Protein AF-A0A8T1EF83-F1 (afdb_monomer)

Solvent-accessible surface area (backbone atoms only — not comparable to full-atom values): 35026 Å² total; per-residue (Å²): 137,90,87,80,84,80,80,90,71,97,55,50,44,84,40,77,47,66,56,57,88,77,87,80,53,65,51,97,60,68,46,87,40,73,45,71,51,79,48,38,44,80,49,64,42,63,50,56,43,40,29,74,30,63,28,68,26,40,35,34,36,41,65,42,48,49,91,77,58,65,56,45,36,24,56,55,90,46,76,38,73,53,43,50,74,38,44,41,35,33,42,30,48,43,64,58,48,91,80,47,68,47,77,29,51,40,50,33,27,48,93,83,44,77,29,42,57,94,77,40,57,36,36,25,35,57,61,44,38,55,75,45,56,44,38,50,49,39,42,22,89,39,69,30,74,30,40,38,36,38,39,46,44,54,77,91,51,66,34,29,36,27,51,67,94,47,74,28,68,39,49,60,78,42,51,40,33,32,38,34,49,45,64,57,46,74,74,44,78,38,46,36,33,51,32,50,69,79,45,66,83,60,94,35,56,40,76,34,34,24,37,72,68,30,41,65,74,46,59,42,52,51,43,38,42,24,79,24,69,37,70,30,41,37,36,36,42,69,58,63,84,90,56,72,34,27,36,34,41,31,42,92,93,40,93,67,63,52,72,33,68,40,43,77,73,49,87,27,29,37,34,33,48,42,63,68,45,77,67,42,80,31,32,41,27,42,19,49,50,87,39,84,39,42,51,72,44,76,32,35,24,35,72,79,47,46,72,76,49,56,44,62,51,54,45,40,11,75,44,66,41,68,35,37,39,36,39,39,68,49,54,92,52,99,39,26,27,38,28,50,64,88,49,75,34,61,54,77,44,70,81,47,44,38,34,36,33,31,57,42,76,58,42,83,56,68,44,78,30,46,35,31,44,16,64,46,67,71,63,54,37,86,73,54,51,72,34,36,30,34,58,53,37,41,64,76,51,52,49,59,56,57,36,49,45,85,44,76,55,34,74,26,42,37,35,38,39,56,49,55,86,43,96,51,22,30,30,35,37,31,55,97,89,38,83,65,49,74,16,59,37,43,69,75,43,49,42,33,34,41,25,40,40,65,28,66,72,62,65,61,79,81,66,87,84,93,71,94,77,81,94,75,93,74,92,79,82,90,85,78,82,82,73,76,79,72,70,93,68,70,69,47,77,36,33,37,31,42,21,54,63,82,77,44,62,22,84,52,62,43,79,34,35,39,36,61,73,62,42,83,75,48,59,41,71,86,72,85,67,100,82,63,98,69,83,73,49,74,42,61,45,62,72,74,92,55,85,80,51,65,63,75,54,96,88,48,83,55,93,44,73,71,91,73,79,87,81,85,82,80,76,92,80,82,93,81,85,90,77,92,82,76,91,64,95,83,84,75,88,82,83,82,82,91,77,91,79,90,86,79,90,78,86,84,80,134

Sequence (606 aa):
MVKCLAPSSRRGRDADLRISIDSSIYSSNSIRFLYQDMPQLVSMSPSYGSVEGGVAVVLNGRWLNASEDVVLCTFGSSRVDTVVVNSTSVLVKSPPSTVGVGDVSVKCTLSGELITPVEFSYHYLLTPCISRVTPPVGLASSSTRILVAGTGFSAEYPMSCHFDNVSSPAIVISSSQVECVAPPHRLGVVNVSVTFSGSPVGNSSVAFEYIEEPNLQQLIPPLGSEAGSTRLLIIGEKFTRHVDMSCSFSREDDPTAVTTTAFWAGEGITICFTPSFSPGLAYVQLAVGGNLASTRLPFNFTIEPQIFSVSPRRSSGAGNAIVTINGAGFIDSDLFRCRMGTTVVRPVKIESESRVVCEFPRQFHSRVLPVRVSNNNQDFTTDPVLFALYPPVVVDYATPLYGLIDGEYTEVDLVGHNFHEMADLVCQIILDGVNRATGAAIFVSASVSTCSLPTPMEFYSISNVSVAMPMALQVREATQKNAIFEAPFRSGWVDVQVTNNLQDYSIQPLRFQYVVSPTVLGFEPSTMYAQDPTELVIHGRDFQNSSDMRCIIANLVETSVVIGVIDFSLSMVGSFANERLKVLDDGVWSLRPRLTSRCKMVSMGQ

pLDDT: mean 80.22, std 21.13, range [21.22, 98.06]

InterPro domains:
  IPR002909 IPT domain [PF01833] (39-121)
  IPR002909 IPT domain [PF01833] (128-210)
  IPR002909 IPT domain [PF01833] (305-387)
  IPR002909 IPT domain [SM00429] (38-123)
  IPR002909 IPT domain [SM00429] (127-211)
  IPR002909 IPT domain [SM00429] (304-390)
  IPR013783 Immunoglobulin-like fold [G3DSA:2.60.40.10] (38-127)
  IPR013783 Immunoglobulin-like fold [G3DSA:2.60.40.10] (128-216)
  IPR013783 Immunoglobulin-like fold [G3DSA:2.60.40.10] (217-304)
  IPR013783 Immunoglobulin-like fold [G3DSA:2.60.40.10] (305-393)
  IPR014756 Immunoglobulin E-set [SSF81296] (41-122)
  IPR014756 Immunoglobulin E-set [SSF81296] (130-210)
  IPR014756 Immunoglobulin E-set [SSF81296] (217-301)
  IPR014756 Immunoglobulin E-set [SSF81296] (307-381)
  IPR052387 Fibrocystin [PTHR46769] (29-424)

Foldseek 3Di:
DDDDDDDDDQAWDKDWDWDDPPVPRIDPGTDIDIDHHDKAFDDKPPQEFALQWFFWIKTFIAQDDQVPWFKWKDFAPRTWGWHDPHRTIIITTTHRDPVHFAKTFMFMDTPRHTRYDRPRIHTHFHWWAWDDKFPLEDALAAKDKIKTFTARDDQVFWKWKDFPPDIFTWHDPDRGIIITIHGRHDFAKTWIFMGGPRHDTDPHTDIHGHFHFWEWDDWAPLEDALQWFPKIKTFTARDDQPFFKWKWKADPVDPDIDIFTWADDDHRIIITITHNHDFAKIWIFIDTSNHTRYDIDIHGHFHAWFWDDKPPLEFALAAKDWIKTFTAQADPDPQKWKDWAHDIFDFPDDPDRGITIRIHGHDQDFDWTFIWIDNRVPDTDPDTRIGTYDHAWAFPAKVPLEDEQPDQWDKIKTFTAQADQAPPKWKFKDDPNDTQDIWDWADDDRGIIITTGGHPLSSPPPDDDPDDDDDDDDDDDDDDDDPPPPRPDAKDWIWMWIGRRVPGTHPGTRIGIYFHDKAFPDWPPPDDDPPDDDDIGTDTPRDDFDQPDFDADPNDGDDDGDPGDDDPPDDDDDDDDDDDDDDDPDDDDDDDDDDDDDDDDDDDDD

Nearest PDB structures (foldseek):
  5l5c-assembly1_A-2  TM=3.269E-01  e=1.233E-19  Mus musculus
  5l5k-assembly1_A  TM=3.139E-01  e=1.629E-19  Mus musculus
  5l7n-assembly1_A  TM=4.400E-01  e=3.980E-14  Mus musculus
  2cxk-assembly1_A  TM=9.284E-01  e=6.333E-05  Homo sapiens
  6vxk-assembly1_B  TM=3.528E-01  e=1.346E-08  Homo sapiens

Structure (mmCIF, N/CA/C/O backbone):
data_AF-A0A8T1EF83-F1
#
_entry.id   AF-A0A8T1EF83-F1
#
loop_
_atom_site.group_PDB
_atom_site.id
_atom_site.type_symbol
_atom_site.label_atom_id
_atom_site.label_alt_id
_atom_site.label_comp_id
_atom_site.label_asym_id
_atom_site.label_entity_id
_atom_site.label_seq_id
_atom_site.pdbx_PDB_ins_code
_atom_site.Cartn_x
_atom_site.Cartn_y
_atom_site.Cartn_z
_atom_site.occupancy
_atom_site.B_iso_or_equiv
_atom_site.auth_seq_id
_atom_site.auth_comp_id
_atom_site.auth_asym_id
_atom_site.auth_atom_id
_atom_site.pdbx_PDB_model_num
ATOM 1 N N . MET A 1 1 ? 41.281 7.665 -87.451 1.00 61.59 1 MET A N 1
ATOM 2 C CA . MET A 1 1 ? 41.057 7.831 -85.998 1.00 61.59 1 MET A CA 1
ATOM 3 C C . MET A 1 1 ? 42.402 7.671 -85.310 1.00 61.59 1 MET A C 1
ATOM 5 O O . MET A 1 1 ? 43.044 6.654 -85.533 1.00 61.59 1 MET A O 1
ATOM 9 N N . VAL A 1 2 ? 42.851 8.676 -84.558 1.00 78.44 2 VAL A N 1
ATOM 10 C CA . VAL A 1 2 ? 44.110 8.625 -83.794 1.00 78.44 2 VAL A CA 1
ATOM 11 C C . VAL A 1 2 ? 43.752 8.294 -82.345 1.00 78.44 2 VAL A C 1
ATOM 13 O O . VAL A 1 2 ? 42.868 8.937 -81.786 1.00 78.44 2 VAL A O 1
ATOM 16 N N . LYS A 1 3 ? 44.379 7.268 -81.760 1.00 81.69 3 LYS A N 1
ATOM 17 C CA . LYS A 1 3 ? 44.211 6.894 -80.348 1.00 81.69 3 LYS A CA 1
ATOM 18 C C . LYS A 1 3 ? 45.512 7.198 -79.614 1.00 81.69 3 LYS A C 1
ATOM 20 O O . LYS A 1 3 ? 46.550 6.665 -79.992 1.00 81.69 3 LYS A O 1
ATOM 25 N N . CYS A 1 4 ? 45.439 8.021 -78.576 1.00 80.81 4 CYS A N 1
ATOM 26 C CA . CYS A 1 4 ? 46.572 8.363 -77.720 1.00 80.81 4 CYS A CA 1
ATOM 27 C C . CYS A 1 4 ? 46.185 8.133 -76.258 1.00 80.81 4 CYS A C 1
ATOM 29 O O . CYS A 1 4 ? 45.025 8.323 -75.892 1.00 80.81 4 CYS A O 1
ATOM 31 N N . LEU A 1 5 ? 47.152 7.745 -75.429 1.00 82.56 5 LEU A N 1
ATOM 32 C CA . LEU A 1 5 ? 46.979 7.696 -73.979 1.00 82.56 5 LEU A CA 1
ATOM 33 C C . LEU A 1 5 ? 47.259 9.087 -73.405 1.00 82.56 5 LEU A C 1
ATOM 35 O O . LEU A 1 5 ? 48.283 9.692 -73.724 1.00 82.56 5 LEU A O 1
ATOM 39 N N . ALA A 1 6 ? 46.350 9.597 -72.577 1.00 83.50 6 ALA A N 1
ATOM 40 C CA . ALA A 1 6 ? 46.586 10.837 -71.849 1.00 83.50 6 ALA A CA 1
ATOM 41 C C . ALA A 1 6 ? 47.646 10.605 -70.751 1.00 83.50 6 ALA A C 1
ATOM 43 O O . ALA A 1 6 ? 47.596 9.576 -70.071 1.00 83.50 6 ALA A O 1
ATOM 44 N N . PRO A 1 7 ? 48.610 11.524 -70.558 1.00 84.88 7 PRO A N 1
ATOM 45 C CA . PRO A 1 7 ? 49.577 11.419 -69.470 1.00 84.88 7 PRO A CA 1
ATOM 46 C C . PRO A 1 7 ? 48.895 11.593 -68.104 1.00 84.88 7 PRO A C 1
ATOM 48 O O . PRO A 1 7 ? 47.924 12.332 -67.969 1.00 84.88 7 PRO A O 1
ATOM 51 N N . SER A 1 8 ? 49.420 10.943 -67.063 1.00 79.19 8 SER A N 1
ATOM 52 C CA . SER A 1 8 ? 48.875 11.048 -65.702 1.00 79.19 8 SER A CA 1
ATOM 53 C C . SER A 1 8 ? 49.006 12.472 -65.137 1.00 79.19 8 SER A C 1
ATOM 55 O O . SER A 1 8 ? 50.092 13.057 -65.194 1.00 79.19 8 SER A O 1
ATOM 57 N N . SER A 1 9 ? 47.949 13.001 -64.512 1.00 81.81 9 SER A N 1
ATOM 58 C CA . SER A 1 9 ? 47.980 14.242 -63.719 1.00 81.81 9 SER A CA 1
ATOM 59 C C . SER A 1 9 ? 47.701 13.937 -62.247 1.00 81.81 9 SER A C 1
ATOM 61 O O . SER A 1 9 ? 46.883 13.080 -61.942 1.00 81.81 9 SER A O 1
ATOM 63 N N . ARG A 1 10 ? 48.373 14.644 -61.327 1.00 70.38 10 ARG A N 1
ATOM 64 C CA . ARG A 1 10 ? 48.191 14.477 -59.867 1.00 70.38 10 ARG A CA 1
ATOM 65 C C . ARG A 1 10 ? 47.052 15.316 -59.277 1.00 70.38 10 ARG A C 1
ATOM 67 O O . ARG A 1 10 ? 46.732 15.139 -58.108 1.00 70.38 10 ARG A O 1
ATOM 74 N N . ARG A 1 11 ? 46.534 16.282 -60.039 1.00 78.38 11 ARG A N 1
ATOM 75 C CA . ARG A 1 11 ? 45.437 17.180 -59.654 1.00 78.38 11 ARG A CA 1
ATOM 76 C C . ARG A 1 11 ? 44.595 17.536 -60.869 1.00 78.38 11 ARG A C 1
ATOM 78 O O . ARG A 1 11 ? 45.099 17.508 -62.002 1.00 78.38 11 ARG A O 1
ATOM 85 N N . GLY A 1 12 ? 43.361 17.932 -60.606 1.00 80.62 12 GLY A N 1
ATOM 86 C CA . GLY A 1 12 ? 42.458 18.505 -61.575 1.00 80.62 12 GLY A CA 1
ATOM 87 C C . GLY A 1 12 ? 42.990 19.836 -62.096 1.00 80.62 12 GLY A C 1
ATOM 88 O O . GLY A 1 12 ? 43.489 20.668 -61.334 1.00 80.62 12 GLY A O 1
ATOM 89 N N . ARG A 1 13 ? 42.963 20.007 -63.418 1.00 85.31 13 ARG A N 1
ATOM 90 C CA . ARG A 1 13 ? 43.400 21.226 -64.111 1.00 85.31 13 ARG A CA 1
ATOM 91 C C . ARG A 1 13 ? 42.911 21.239 -65.550 1.00 85.31 13 ARG A C 1
ATOM 93 O O . ARG A 1 13 ? 42.815 20.186 -66.184 1.00 85.31 13 ARG A O 1
ATOM 100 N N . ASP A 1 14 ? 42.722 22.437 -66.084 1.00 85.50 14 ASP A N 1
ATOM 101 C CA . ASP A 1 14 ? 42.534 22.629 -67.516 1.00 85.50 14 ASP A CA 1
ATOM 102 C C . ASP A 1 14 ? 43.847 22.372 -68.266 1.00 85.50 14 ASP A C 1
ATOM 104 O O . ASP A 1 14 ? 44.927 22.811 -67.857 1.00 85.50 14 ASP A O 1
ATOM 108 N N . ALA A 1 15 ? 43.751 21.653 -69.378 1.00 85.94 15 ALA A N 1
ATOM 109 C CA . ALA A 1 15 ? 44.831 21.429 -70.321 1.00 85.94 15 ALA A CA 1
ATOM 110 C C . ALA A 1 15 ? 44.327 21.639 -71.751 1.00 85.94 15 ALA A C 1
ATOM 112 O O . ALA A 1 15 ? 43.164 21.404 -72.065 1.00 85.94 15 ALA A O 1
ATOM 113 N N . ASP A 1 16 ? 45.222 22.044 -72.640 1.00 87.44 16 ASP A N 1
ATOM 114 C CA . ASP A 1 16 ? 44.916 22.177 -74.058 1.00 87.44 16 ASP A CA 1
ATOM 115 C C . ASP A 1 16 ? 45.368 20.917 -74.804 1.00 87.44 16 ASP A C 1
ATOM 117 O O . ASP A 1 16 ? 46.552 20.575 -74.807 1.00 87.44 16 ASP A O 1
ATOM 121 N N . LEU A 1 17 ? 44.436 20.231 -75.468 1.00 87.56 17 LEU A N 1
ATOM 122 C CA . LEU A 1 17 ? 44.726 19.094 -76.338 1.00 87.56 17 LEU A CA 1
ATOM 123 C C . LEU A 1 17 ? 45.014 19.586 -77.763 1.00 87.56 17 LEU A C 1
ATOM 125 O O . LEU A 1 17 ? 44.168 20.228 -78.391 1.00 87.56 17 LEU A O 1
ATOM 129 N N . ARG A 1 18 ? 46.202 19.249 -78.279 1.00 87.75 18 ARG A N 1
ATOM 130 C CA . ARG A 1 18 ? 46.642 19.489 -79.665 1.00 87.75 18 ARG A CA 1
ATOM 131 C C . ARG A 1 18 ? 47.253 18.218 -80.251 1.00 87.75 18 ARG A C 1
ATOM 133 O O . ARG A 1 18 ? 47.760 17.380 -79.511 1.00 87.75 18 ARG A O 1
ATOM 140 N N . ILE A 1 19 ? 47.222 18.085 -81.575 1.00 87.06 19 ILE A N 1
ATOM 141 C CA . ILE A 1 19 ? 47.858 16.972 -82.304 1.00 87.06 19 ILE A CA 1
ATOM 142 C C . ILE A 1 19 ? 49.129 17.496 -82.978 1.00 87.06 19 ILE A C 1
ATOM 144 O O . ILE A 1 19 ? 49.115 18.609 -83.499 1.00 87.06 19 ILE A O 1
ATOM 148 N N . SER A 1 20 ? 50.209 16.709 -82.985 1.00 86.69 20 SER A N 1
ATOM 149 C CA . SER A 1 20 ? 51.447 17.032 -83.705 1.00 86.69 20 SER A CA 1
ATOM 150 C C . SER A 1 20 ? 51.868 15.901 -84.646 1.00 86.69 20 SER A C 1
ATOM 152 O O . SER A 1 20 ? 51.650 14.734 -84.326 1.00 86.69 20 SER A O 1
ATOM 154 N N . ILE A 1 21 ? 52.440 16.246 -85.807 1.00 84.19 21 ILE A N 1
ATOM 155 C CA . ILE A 1 21 ? 52.882 15.280 -86.834 1.00 84.19 21 ILE A CA 1
ATOM 156 C C . ILE A 1 21 ? 54.279 14.706 -86.508 1.00 84.19 21 ILE A C 1
ATOM 158 O O . ILE A 1 21 ? 54.587 13.588 -86.909 1.00 84.19 21 ILE A O 1
ATOM 162 N N . ASP A 1 22 ? 55.098 15.426 -85.735 1.00 83.75 22 ASP A N 1
ATOM 163 C CA . ASP A 1 22 ? 56.511 15.099 -85.464 1.00 83.75 22 ASP A CA 1
ATOM 164 C C . ASP A 1 22 ? 57.066 15.731 -84.161 1.00 83.75 22 ASP A C 1
ATOM 166 O O . ASP A 1 22 ? 58.275 15.809 -83.960 1.00 83.75 22 ASP A O 1
ATOM 170 N N . SER A 1 23 ? 56.194 16.193 -83.260 1.00 78.31 23 SER A N 1
ATOM 171 C CA . SER A 1 23 ? 56.517 17.011 -82.069 1.00 78.31 23 SER A CA 1
ATOM 172 C C . SER A 1 23 ? 57.012 18.440 -82.354 1.00 78.31 23 SER A C 1
ATOM 174 O O . SER A 1 23 ? 57.338 19.163 -81.408 1.00 78.31 23 SER A O 1
ATOM 176 N N . SER A 1 24 ? 57.032 18.882 -83.617 1.00 78.94 24 SER A N 1
ATOM 177 C CA . SER A 1 24 ? 57.438 20.238 -84.016 1.00 78.94 24 SER A CA 1
ATOM 178 C C . SER A 1 24 ? 56.304 21.024 -84.691 1.00 78.94 24 SER A C 1
ATOM 180 O O . SER A 1 24 ? 56.136 22.217 -84.430 1.00 78.94 24 SER A O 1
ATOM 182 N N . ILE A 1 25 ? 55.455 20.351 -85.475 1.00 82.94 25 ILE A N 1
ATOM 183 C CA . ILE A 1 25 ? 54.286 20.935 -86.148 1.00 82.94 25 ILE A CA 1
ATOM 184 C C . ILE A 1 25 ? 53.016 20.545 -85.384 1.00 82.94 25 ILE A C 1
ATOM 186 O O . ILE A 1 25 ? 52.685 19.362 -85.324 1.00 82.94 25 ILE A O 1
ATOM 190 N N . TYR A 1 26 ? 52.302 21.519 -84.809 1.00 85.75 26 TYR A N 1
ATOM 191 C CA . TYR A 1 26 ? 51.077 21.325 -84.012 1.00 85.75 26 TYR A CA 1
ATOM 192 C C . TYR A 1 26 ? 49.817 21.771 -84.773 1.00 85.75 26 TYR A C 1
ATOM 194 O O . TYR A 1 26 ? 49.890 22.593 -85.685 1.00 85.75 26 TYR A O 1
ATOM 202 N N . SER A 1 27 ? 48.645 21.271 -84.374 1.00 87.75 27 SER A N 1
ATOM 203 C CA . SER A 1 27 ? 47.346 21.733 -84.880 1.00 87.75 27 SER A CA 1
ATOM 204 C C . SER A 1 27 ? 47.123 23.233 -84.639 1.00 87.75 27 SER A C 1
ATOM 206 O O . SER A 1 27 ? 47.533 23.780 -83.614 1.00 87.75 27 SER A O 1
ATOM 208 N N . SER A 1 28 ? 46.425 23.898 -85.568 1.00 86.06 28 SER A N 1
ATOM 209 C CA . SER A 1 28 ? 46.137 25.342 -85.508 1.00 86.06 28 SER A CA 1
ATOM 210 C C . SER A 1 28 ? 45.137 25.735 -84.411 1.00 86.06 28 SER A C 1
ATOM 212 O O . SER A 1 28 ? 45.025 26.911 -84.078 1.00 86.06 28 SER A O 1
ATOM 214 N N . ASN A 1 29 ? 44.412 24.770 -83.845 1.00 87.31 29 ASN A N 1
ATOM 215 C CA . ASN A 1 29 ? 43.501 24.932 -82.715 1.00 87.31 29 ASN A CA 1
ATOM 216 C C . ASN A 1 29 ? 43.848 23.961 -81.569 1.00 87.31 29 ASN A C 1
ATOM 218 O O . ASN A 1 29 ? 44.435 22.899 -81.796 1.00 87.31 29 ASN A O 1
ATOM 222 N N . SER A 1 30 ? 43.458 24.322 -80.341 1.00 87.38 30 SER A N 1
ATOM 223 C CA . SER A 1 30 ? 43.360 23.411 -79.191 1.00 87.38 30 SER A CA 1
ATOM 224 C C . SER A 1 30 ? 41.903 23.173 -78.809 1.00 87.38 30 SER A C 1
ATOM 226 O O . SER A 1 30 ? 41.050 24.046 -78.977 1.00 87.38 30 SER A O 1
ATOM 228 N N . ILE A 1 31 ? 41.633 21.989 -78.266 1.00 88.00 31 ILE A N 1
ATOM 229 C CA . ILE A 1 31 ? 40.391 21.683 -77.551 1.00 88.00 31 ILE A CA 1
ATOM 230 C C . ILE A 1 31 ? 40.724 21.627 -76.061 1.00 88.00 31 ILE A C 1
ATOM 232 O O . ILE A 1 31 ? 41.763 21.085 -75.687 1.00 88.00 31 ILE A O 1
ATOM 236 N N . ARG A 1 32 ? 39.853 22.175 -75.210 1.00 85.62 32 ARG A N 1
ATOM 237 C CA . ARG A 1 32 ? 40.024 22.073 -73.757 1.00 85.62 32 ARG A CA 1
ATOM 238 C C . ARG A 1 32 ? 39.827 20.627 -73.307 1.00 85.62 32 ARG A C 1
ATOM 240 O O . ARG A 1 32 ? 38.810 20.009 -73.609 1.00 85.62 32 ARG A O 1
ATOM 247 N N . PHE A 1 33 ? 40.801 20.117 -72.575 1.00 85.75 33 PHE A N 1
ATOM 248 C CA . PHE A 1 33 ? 40.806 18.826 -71.911 1.00 85.75 33 PHE A CA 1
ATOM 249 C C . PHE A 1 33 ? 40.917 19.070 -70.407 1.00 85.75 33 PHE A C 1
ATOM 251 O O . PHE A 1 33 ? 41.906 19.627 -69.937 1.00 85.75 33 PHE A O 1
ATOM 258 N N . LEU A 1 34 ? 39.901 18.673 -69.648 1.00 84.00 34 LEU A N 1
ATOM 259 C CA . LEU A 1 34 ? 39.887 18.842 -68.200 1.00 84.00 34 LEU A CA 1
ATOM 260 C C . LEU A 1 34 ? 40.394 17.561 -67.535 1.00 84.00 34 LEU A C 1
ATOM 262 O O . LEU A 1 34 ? 39.774 16.507 -67.663 1.00 84.00 34 LEU A O 1
ATOM 266 N N . TYR A 1 35 ? 41.493 17.663 -66.788 1.00 82.62 35 TYR A N 1
ATOM 267 C CA . TYR A 1 35 ? 41.812 16.659 -65.776 1.00 82.62 35 TYR A CA 1
ATOM 268 C C . TYR A 1 35 ? 40.887 16.890 -64.584 1.00 82.62 35 TYR A C 1
ATOM 270 O O . TYR A 1 35 ? 40.833 18.007 -64.068 1.00 82.62 35 TYR A O 1
ATOM 278 N N . GLN A 1 36 ? 40.184 15.853 -64.142 1.00 78.88 36 GLN A N 1
ATOM 279 C CA . GLN A 1 36 ? 39.408 15.880 -62.904 1.00 78.88 36 GLN A CA 1
ATOM 280 C C . GLN A 1 36 ? 40.257 15.356 -61.742 1.00 78.88 36 GLN A C 1
ATOM 282 O O . GLN A 1 36 ? 41.140 14.517 -61.938 1.00 78.88 36 GLN A O 1
ATOM 287 N N . ASP A 1 37 ? 40.017 15.886 -60.541 1.00 83.75 37 ASP A N 1
ATOM 288 C CA . ASP A 1 37 ? 40.578 15.305 -59.323 1.00 83.75 37 ASP A CA 1
ATOM 289 C C . ASP A 1 37 ? 39.953 13.929 -59.084 1.00 83.75 37 ASP A C 1
ATOM 291 O O . ASP A 1 37 ? 38.752 13.739 -59.265 1.00 83.75 37 ASP A O 1
ATOM 295 N N . MET A 1 38 ? 40.777 12.968 -58.671 1.00 82.06 38 MET A N 1
ATOM 296 C CA . MET A 1 38 ? 40.295 11.638 -58.324 1.00 82.06 38 MET A CA 1
ATOM 297 C C . MET A 1 38 ? 39.453 11.713 -57.040 1.00 82.06 38 MET A C 1
ATOM 299 O O . MET A 1 38 ? 39.938 12.286 -56.059 1.00 82.06 38 MET A O 1
ATOM 303 N N . PRO A 1 39 ? 38.245 11.123 -56.997 1.00 89.06 39 PRO A N 1
ATOM 304 C CA . PRO A 1 39 ? 37.426 11.125 -55.794 1.00 89.06 39 PRO A CA 1
ATOM 305 C C . PRO A 1 39 ? 38.147 10.514 -54.594 1.00 89.06 39 PRO A C 1
ATOM 307 O O . PRO A 1 39 ? 38.849 9.511 -54.711 1.00 89.06 39 PRO A O 1
ATOM 310 N N . GLN A 1 40 ? 37.956 11.118 -53.424 1.00 90.12 40 GLN A N 1
ATOM 311 C CA . GLN A 1 40 ? 38.537 10.640 -52.170 1.00 90.12 40 GLN A CA 1
ATOM 312 C C . GLN A 1 40 ? 37.480 10.616 -51.080 1.00 90.12 40 GLN A C 1
ATOM 314 O O . GLN A 1 40 ? 36.814 11.622 -50.840 1.00 90.12 40 GLN A O 1
ATOM 319 N N . LEU A 1 41 ? 37.363 9.491 -50.384 1.00 92.44 41 LEU A N 1
ATOM 320 C CA . LEU A 1 41 ? 36.590 9.368 -49.155 1.00 92.44 41 LEU A CA 1
ATOM 321 C C . LEU A 1 41 ? 37.511 9.654 -47.966 1.00 92.44 41 LEU A C 1
ATOM 323 O O . LEU A 1 41 ? 38.646 9.198 -47.920 1.00 92.44 41 LEU A O 1
ATOM 327 N N . VAL A 1 42 ? 37.036 10.456 -47.022 1.00 91.88 42 VAL A N 1
ATOM 328 C CA . VAL A 1 42 ? 37.837 11.035 -45.935 1.00 91.88 42 VAL A CA 1
ATOM 329 C C . VAL A 1 42 ? 37.330 10.595 -44.569 1.00 91.88 42 VAL A C 1
ATOM 331 O O . VAL A 1 42 ? 38.135 10.376 -43.668 1.00 91.88 42 VAL A O 1
ATOM 334 N N . SER A 1 43 ? 36.017 10.417 -44.402 1.00 92.75 43 SER A N 1
ATOM 335 C CA . SER A 1 43 ? 35.457 9.888 -43.157 1.00 92.75 43 SER A CA 1
ATOM 336 C C . SER A 1 43 ? 34.248 8.984 -43.376 1.00 92.75 43 SER A C 1
ATOM 338 O O . SER A 1 43 ? 33.656 8.946 -44.452 1.00 92.75 43 SER A O 1
ATOM 340 N N . MET A 1 44 ? 33.904 8.252 -42.321 1.00 92.50 44 MET A N 1
ATOM 341 C CA . MET A 1 44 ? 32.841 7.257 -42.250 1.00 92.50 44 MET A CA 1
ATOM 342 C C . MET A 1 44 ? 32.067 7.486 -40.952 1.00 92.50 44 MET A C 1
ATOM 344 O O . MET A 1 44 ? 32.684 7.606 -39.894 1.00 92.50 44 MET A O 1
ATOM 348 N N . SER A 1 45 ? 30.739 7.552 -41.019 1.00 92.56 45 SER A N 1
ATOM 349 C CA . SER A 1 45 ? 29.896 7.636 -39.824 1.00 92.56 45 SER A CA 1
ATOM 350 C C . SER A 1 45 ? 28.511 7.007 -40.050 1.00 92.56 45 SER A C 1
ATOM 352 O O . SER A 1 45 ? 27.887 7.307 -41.071 1.00 92.56 45 SER A O 1
ATOM 354 N N . PRO A 1 46 ? 28.006 6.175 -39.119 1.00 93.31 46 PRO A N 1
ATOM 355 C CA . PRO A 1 46 ? 28.722 5.635 -37.958 1.00 93.31 46 PRO A CA 1
ATOM 356 C C . PRO A 1 46 ? 29.808 4.625 -38.374 1.00 93.31 46 PRO A C 1
ATOM 358 O O . PRO A 1 46 ? 29.728 4.012 -39.437 1.00 93.31 46 PRO A O 1
ATOM 361 N N . SER A 1 47 ? 30.828 4.439 -37.533 1.00 92.56 47 SER A N 1
ATOM 362 C CA . SER A 1 47 ? 31.927 3.476 -37.744 1.00 92.56 47 SER A CA 1
ATOM 363 C C . SER A 1 47 ? 31.689 2.119 -37.066 1.00 92.56 47 SER A C 1
ATOM 365 O O . SER A 1 47 ? 32.628 1.360 -36.839 1.00 92.56 47 SER A O 1
ATOM 367 N N . TYR A 1 48 ? 30.445 1.824 -36.693 1.00 93.31 48 TYR A N 1
ATOM 368 C CA . TYR A 1 48 ? 30.058 0.602 -35.994 1.00 93.31 48 TYR A CA 1
ATOM 369 C C . TYR A 1 48 ? 28.606 0.227 -36.304 1.00 93.31 48 TYR A C 1
ATOM 371 O O . TYR A 1 48 ? 27.839 1.032 -36.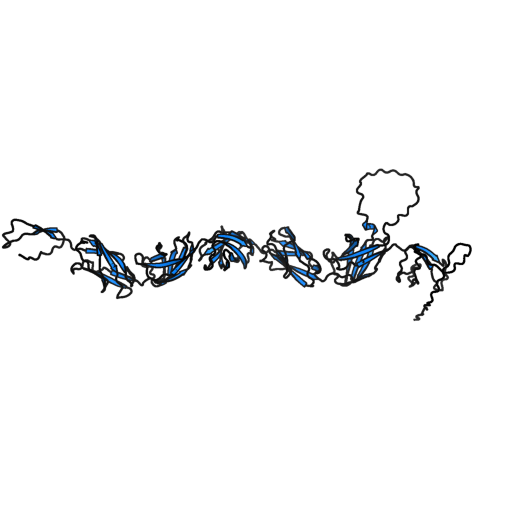847 1.00 93.31 48 TYR A O 1
ATOM 379 N N . GLY A 1 49 ? 28.220 -0.998 -35.952 1.00 91.81 49 GLY A N 1
ATOM 380 C CA . GLY A 1 49 ? 26.835 -1.457 -36.028 1.00 91.81 49 GLY A CA 1
ATOM 381 C C . GLY A 1 49 ? 26.671 -2.936 -35.713 1.00 91.81 49 GLY A C 1
ATOM 382 O O . GLY A 1 49 ? 27.635 -3.629 -35.405 1.00 91.81 49 GLY A O 1
ATOM 383 N N . SER A 1 50 ? 25.433 -3.421 -35.774 1.00 91.69 50 SER A N 1
ATOM 384 C CA . SER A 1 50 ? 25.117 -4.819 -35.468 1.00 91.69 50 SER A CA 1
ATOM 385 C C . SER A 1 50 ? 25.738 -5.802 -36.473 1.00 91.69 50 SER A C 1
ATOM 387 O O . SER A 1 50 ? 25.810 -5.516 -37.669 1.00 91.69 50 SER A O 1
ATOM 389 N N . VAL A 1 51 ? 26.100 -6.999 -35.999 1.00 92.81 51 VAL A N 1
ATOM 390 C CA . VAL A 1 51 ? 26.459 -8.175 -36.815 1.00 92.81 51 VAL A CA 1
ATOM 391 C C . VAL A 1 51 ? 25.396 -8.559 -37.852 1.00 92.81 51 VAL A C 1
ATOM 393 O O . VAL A 1 51 ? 25.744 -9.166 -38.861 1.00 92.81 51 VAL A O 1
ATOM 396 N N . GLU A 1 52 ? 24.128 -8.190 -37.657 1.00 91.25 52 GLU A N 1
ATOM 397 C CA . GLU A 1 52 ? 23.057 -8.390 -38.651 1.00 91.25 52 GLU A CA 1
ATOM 398 C C . GLU A 1 52 ? 23.160 -7.433 -39.852 1.00 91.25 52 GLU A C 1
ATOM 400 O O . GLU A 1 52 ? 22.590 -7.702 -40.909 1.00 91.25 52 GLU A O 1
ATOM 405 N N . GLY A 1 53 ? 23.924 -6.344 -39.726 1.00 90.06 53 GLY A N 1
ATOM 406 C CA . GLY A 1 53 ? 24.055 -5.314 -40.752 1.00 90.06 53 GLY A CA 1
ATOM 407 C C . GLY A 1 53 ? 22.822 -4.411 -40.874 1.00 90.06 53 GLY A C 1
ATOM 408 O O . GLY A 1 53 ? 21.988 -4.310 -39.976 1.00 90.06 53 GLY A O 1
ATOM 409 N N . GLY A 1 54 ? 22.722 -3.702 -41.997 1.00 89.62 54 GLY A N 1
ATOM 410 C CA . GLY A 1 54 ? 21.599 -2.822 -42.335 1.00 89.62 54 GLY A CA 1
ATOM 411 C C . GLY A 1 54 ? 21.738 -1.374 -41.859 1.00 89.62 54 GLY A C 1
ATOM 412 O O . GLY A 1 54 ? 20.871 -0.555 -42.168 1.00 89.62 54 GLY A O 1
ATOM 413 N N . VAL A 1 55 ? 22.824 -1.030 -41.162 1.00 91.75 55 VAL A N 1
ATOM 414 C CA . VAL A 1 55 ? 23.093 0.343 -40.713 1.00 91.75 55 VAL A CA 1
ATOM 415 C C . VAL A 1 55 ? 23.449 1.211 -41.913 1.00 91.75 55 VAL A C 1
ATOM 417 O O . VAL A 1 55 ? 24.310 0.852 -42.715 1.00 91.75 55 VAL A O 1
ATOM 420 N N . ALA A 1 56 ? 22.788 2.361 -42.035 1.00 93.31 56 ALA A N 1
ATOM 421 C CA . ALA A 1 56 ? 23.099 3.359 -43.046 1.00 93.31 56 ALA A CA 1
ATOM 422 C C . ALA A 1 56 ? 24.379 4.111 -42.653 1.00 93.31 56 ALA A C 1
ATOM 424 O O . ALA A 1 56 ? 24.371 4.937 -41.743 1.00 93.31 56 ALA A O 1
ATOM 425 N N . VAL A 1 57 ? 25.476 3.812 -43.341 1.00 93.69 57 VAL A N 1
ATOM 426 C CA . VAL A 1 57 ? 26.780 4.445 -43.155 1.00 93.69 57 VAL A CA 1
ATOM 427 C C . VAL A 1 57 ? 26.976 5.503 -44.231 1.00 93.69 57 VAL A C 1
ATOM 429 O O . VAL A 1 57 ? 26.854 5.234 -45.428 1.00 93.69 57 VAL A O 1
ATOM 432 N N . VAL A 1 58 ? 27.295 6.719 -43.798 1.00 95.00 58 VAL A N 1
ATOM 433 C CA . VAL A 1 58 ? 27.635 7.834 -44.678 1.00 95.00 58 VAL A CA 1
ATOM 434 C C . VAL A 1 58 ? 29.151 7.929 -44.775 1.00 95.00 58 VAL A C 1
ATOM 436 O O . VAL A 1 58 ? 29.845 8.153 -43.779 1.00 95.00 58 VAL A O 1
ATOM 439 N N . LEU A 1 59 ? 29.662 7.765 -45.990 1.00 94.81 59 LEU A N 1
ATOM 440 C CA . LEU A 1 59 ? 31.062 7.968 -46.331 1.00 94.81 59 LEU A CA 1
ATOM 441 C C . LEU A 1 59 ? 31.204 9.374 -46.913 1.00 94.81 59 LEU A C 1
ATOM 443 O O . LEU A 1 59 ? 30.712 9.654 -48.007 1.00 94.81 59 LEU A O 1
ATOM 447 N N . ASN A 1 60 ? 31.858 10.268 -46.179 1.00 94.50 60 ASN A N 1
ATOM 448 C CA . ASN A 1 60 ? 32.087 11.637 -46.625 1.00 94.50 60 ASN A CA 1
ATOM 449 C C . ASN A 1 60 ? 33.372 11.708 -47.430 1.00 94.50 60 ASN A C 1
ATOM 451 O O . ASN A 1 60 ? 34.394 11.152 -47.032 1.00 94.50 60 ASN A O 1
ATOM 455 N N . GLY A 1 61 ? 33.337 12.449 -48.526 1.00 92.81 61 GLY A N 1
ATOM 456 C CA . GLY A 1 61 ? 34.450 12.580 -49.442 1.00 92.81 61 GLY A CA 1
ATOM 457 C C . GLY A 1 61 ? 34.459 13.894 -50.198 1.00 92.81 61 GLY A C 1
ATOM 458 O O . GLY A 1 61 ? 33.845 14.882 -49.794 1.00 92.81 61 GLY A O 1
ATOM 459 N N . ARG A 1 62 ? 35.205 13.907 -51.297 1.00 91.06 62 ARG A N 1
ATOM 460 C CA . ARG A 1 62 ? 35.368 15.050 -52.194 1.00 91.06 62 ARG A CA 1
ATOM 461 C C . ARG A 1 62 ? 35.408 14.569 -53.636 1.00 91.06 62 ARG A C 1
ATOM 463 O O . ARG A 1 62 ? 35.870 13.461 -53.902 1.00 91.06 62 ARG A O 1
ATOM 470 N N . TRP A 1 63 ? 34.980 15.461 -54.528 1.00 89.25 63 TRP A N 1
ATOM 471 C CA . TRP A 1 63 ? 35.096 15.333 -55.982 1.00 89.25 63 TRP A CA 1
ATOM 472 C C . TRP A 1 63 ? 34.309 14.174 -56.607 1.00 89.25 63 TRP A C 1
ATOM 474 O O . TRP A 1 63 ? 34.631 13.767 -57.712 1.00 89.25 63 TRP A O 1
ATOM 484 N N . LEU A 1 64 ? 33.261 13.681 -55.940 1.00 90.25 64 LEU A N 1
ATOM 485 C CA . LEU A 1 64 ? 32.366 12.660 -56.496 1.00 90.25 64 LEU A CA 1
ATOM 486 C C . LEU A 1 64 ? 31.433 13.258 -57.566 1.00 90.25 64 LEU A C 1
ATOM 488 O O . LEU A 1 64 ? 31.047 14.430 -57.493 1.00 90.25 64 LEU A O 1
ATOM 492 N N . ASN A 1 65 ? 30.997 12.439 -58.516 1.00 89.19 65 ASN A N 1
ATOM 493 C CA . ASN A 1 65 ? 29.963 12.757 -59.494 1.00 89.19 65 ASN A CA 1
ATOM 494 C C . ASN A 1 65 ? 28.784 11.786 -59.358 1.00 89.19 65 ASN A C 1
ATOM 496 O O . ASN A 1 65 ? 28.820 10.666 -59.855 1.00 89.19 65 ASN A O 1
ATOM 500 N N . ALA A 1 66 ? 27.692 12.244 -58.743 1.00 87.31 66 ALA A N 1
ATOM 501 C CA . ALA A 1 66 ? 26.515 11.413 -58.477 1.00 87.31 66 ALA A CA 1
ATOM 502 C C . ALA A 1 66 ? 25.825 10.842 -59.733 1.00 87.31 66 ALA A C 1
ATOM 504 O O . ALA A 1 66 ? 25.054 9.895 -59.617 1.00 87.31 66 ALA A O 1
ATOM 505 N N . SER A 1 67 ? 26.070 11.413 -60.918 1.00 85.50 67 SER A N 1
ATOM 506 C CA . SER A 1 67 ? 25.441 10.964 -62.169 1.00 85.50 67 SER A CA 1
ATOM 507 C C . SER A 1 67 ? 26.245 9.916 -62.942 1.00 85.50 67 SER A C 1
ATOM 509 O O . SER A 1 67 ? 25.676 9.224 -63.783 1.00 85.50 67 SER A O 1
ATOM 511 N N . GLU A 1 68 ? 27.544 9.789 -62.661 1.00 86.00 68 GLU A N 1
ATOM 512 C CA . GLU A 1 68 ? 28.468 8.961 -63.450 1.00 86.00 68 GLU A CA 1
ATOM 513 C C . GLU A 1 68 ? 29.270 7.973 -62.592 1.00 86.00 68 GLU A C 1
ATOM 515 O O . GLU A 1 68 ? 29.586 6.878 -63.062 1.00 86.00 68 GLU A O 1
ATOM 520 N N . ASP A 1 69 ? 29.583 8.318 -61.339 1.00 88.81 69 ASP A N 1
ATOM 521 C CA . ASP A 1 69 ? 30.437 7.494 -60.487 1.00 88.81 69 ASP A CA 1
ATOM 522 C C . ASP A 1 69 ? 29.694 6.275 -59.937 1.00 88.81 69 ASP A C 1
ATOM 524 O O . ASP A 1 69 ? 28.648 6.381 -59.294 1.00 88.81 69 ASP A O 1
ATOM 528 N N . VAL A 1 70 ? 30.310 5.103 -60.101 1.00 90.25 70 VAL A N 1
ATOM 529 C CA . VAL A 1 70 ? 29.870 3.850 -59.481 1.00 90.25 70 VAL A CA 1
ATOM 530 C C . VAL A 1 70 ? 30.914 3.421 -58.459 1.00 90.25 70 VAL A C 1
ATOM 532 O O . VAL A 1 70 ? 31.943 2.830 -58.797 1.00 90.25 70 VAL A O 1
ATOM 535 N N . VAL A 1 71 ? 30.653 3.735 -57.192 1.00 92.38 71 VAL A N 1
ATOM 536 C CA . VAL A 1 71 ? 31.523 3.356 -56.076 1.00 92.38 71 VAL A CA 1
ATOM 537 C C . VAL A 1 71 ? 31.162 1.950 -55.595 1.00 92.38 71 VAL A C 1
ATOM 539 O O . VAL A 1 71 ? 30.011 1.659 -55.270 1.00 92.38 71 VAL A O 1
ATOM 542 N N . LEU A 1 72 ? 32.158 1.072 -55.509 1.00 92.75 72 LEU A N 1
ATOM 543 C CA . LEU A 1 72 ? 32.013 -0.268 -54.938 1.00 92.75 72 LEU A CA 1
ATOM 544 C C . LEU A 1 72 ? 32.734 -0.315 -53.599 1.00 92.75 72 LEU A C 1
ATOM 546 O O . LEU A 1 72 ? 33.944 -0.103 -53.557 1.00 92.75 72 LEU A O 1
ATOM 550 N N . CYS A 1 73 ? 32.010 -0.611 -52.521 1.00 93.94 73 CYS A N 1
ATOM 551 C CA . CYS A 1 73 ? 32.588 -0.754 -51.190 1.00 93.94 73 CYS A CA 1
ATOM 552 C C . CYS A 1 73 ? 32.596 -2.217 -50.738 1.00 93.94 73 CYS A C 1
ATOM 554 O O . CYS A 1 73 ? 31.745 -3.029 -51.108 1.00 93.94 73 CYS A O 1
ATOM 556 N N . THR A 1 74 ? 33.577 -2.549 -49.909 1.00 93.56 74 THR A N 1
ATOM 557 C CA . THR A 1 74 ? 33.717 -3.848 -49.252 1.00 93.56 74 THR A CA 1
ATOM 558 C C . THR A 1 74 ? 33.914 -3.648 -47.762 1.00 93.56 74 THR A C 1
ATOM 560 O O . THR A 1 74 ? 34.704 -2.797 -47.364 1.00 93.56 74 THR A O 1
ATOM 563 N N . PHE A 1 75 ? 33.201 -4.429 -46.955 1.00 95.06 75 PHE A N 1
ATOM 564 C CA . PHE A 1 75 ? 33.364 -4.525 -45.507 1.00 95.06 75 PHE A CA 1
ATOM 565 C C . PHE A 1 75 ? 34.017 -5.882 -45.233 1.00 95.06 75 PHE A C 1
ATOM 567 O O . PHE A 1 75 ? 33.371 -6.925 -45.339 1.00 95.06 75 PHE A O 1
ATOM 574 N N . GLY A 1 76 ? 35.329 -5.893 -44.990 1.00 92.31 76 GLY A N 1
ATOM 575 C CA . GLY A 1 76 ? 36.113 -7.129 -44.986 1.00 92.31 76 GLY A CA 1
ATOM 576 C C . GLY A 1 76 ? 36.075 -7.813 -46.358 1.00 92.31 76 GLY A C 1
ATOM 577 O O . GLY A 1 76 ? 36.581 -7.271 -47.340 1.00 92.31 76 GLY A O 1
ATOM 578 N N . SER A 1 77 ? 35.468 -9.000 -46.438 1.00 90.56 77 SER A N 1
ATOM 579 C CA . SER A 1 77 ? 35.246 -9.741 -47.691 1.00 90.56 77 SER A CA 1
ATOM 580 C C . SER A 1 77 ? 33.862 -9.512 -48.316 1.00 90.56 77 SER A C 1
ATOM 582 O O . SER A 1 77 ? 33.635 -9.933 -49.453 1.00 90.56 77 SER A O 1
ATOM 584 N N . SER A 1 78 ? 32.945 -8.841 -47.616 1.00 94.75 78 SER A N 1
ATOM 585 C CA . SER A 1 78 ? 31.565 -8.638 -48.065 1.00 94.75 78 SER A CA 1
ATOM 586 C C . SER A 1 78 ? 31.454 -7.425 -48.980 1.00 94.75 78 SER A C 1
ATOM 588 O O . SER A 1 78 ? 31.748 -6.303 -48.572 1.00 94.75 78 SER A O 1
ATOM 590 N N . ARG A 1 79 ? 31.009 -7.640 -50.221 1.00 93.31 79 ARG A N 1
ATOM 591 C CA . ARG A 1 79 ? 30.713 -6.569 -51.186 1.00 93.31 79 ARG A CA 1
ATOM 592 C C . ARG A 1 79 ? 29.343 -5.965 -50.908 1.00 93.31 79 ARG A C 1
ATOM 594 O O . ARG A 1 79 ? 28.403 -6.705 -50.629 1.00 93.31 79 ARG A O 1
ATOM 601 N N . VAL A 1 80 ? 29.243 -4.646 -51.025 1.00 94.44 80 VAL A N 1
ATOM 602 C CA . VAL A 1 80 ? 27.993 -3.907 -50.839 1.00 94.44 80 VAL A CA 1
ATOM 603 C C . VAL A 1 80 ? 27.780 -2.877 -51.928 1.00 94.44 80 VAL A C 1
ATOM 605 O O . VAL A 1 80 ? 28.716 -2.205 -52.371 1.00 94.44 80 VAL A O 1
ATOM 608 N N . ASP A 1 81 ? 26.517 -2.745 -52.314 1.00 90.94 81 ASP A N 1
ATOM 609 C CA . ASP A 1 81 ? 26.073 -1.695 -53.211 1.00 90.94 81 ASP A CA 1
ATOM 610 C C . ASP A 1 81 ? 26.056 -0.356 -52.475 1.00 90.94 81 ASP A C 1
ATOM 612 O O . ASP A 1 81 ? 25.737 -0.270 -51.283 1.00 90.94 81 ASP A O 1
ATOM 616 N N . THR A 1 82 ? 26.401 0.703 -53.199 1.00 94.31 82 THR A N 1
ATOM 617 C CA . THR A 1 82 ? 26.435 2.061 -52.664 1.00 94.31 82 THR A CA 1
ATOM 618 C C . THR A 1 82 ? 25.642 3.008 -53.544 1.00 94.31 82 THR A C 1
ATOM 620 O O . THR A 1 82 ? 25.391 2.734 -54.718 1.00 94.31 82 THR A O 1
ATOM 623 N N . VAL A 1 83 ? 25.241 4.134 -52.966 1.00 94.50 83 VAL A N 1
ATOM 624 C CA . VAL A 1 83 ? 24.566 5.215 -53.678 1.00 94.50 83 VAL A CA 1
ATOM 625 C C . VAL A 1 83 ? 25.379 6.485 -53.486 1.00 94.50 83 VAL A C 1
ATOM 627 O O . VAL A 1 83 ? 25.525 6.969 -52.363 1.00 94.50 83 VAL A O 1
ATOM 630 N N . VAL A 1 84 ? 25.906 7.043 -54.574 1.00 94.81 84 VAL A N 1
ATOM 631 C CA . VAL A 1 84 ? 26.542 8.364 -54.541 1.00 94.81 84 VAL A CA 1
ATOM 632 C C . VAL A 1 84 ? 25.433 9.408 -54.418 1.00 94.81 84 VAL A C 1
ATOM 634 O O . VAL A 1 84 ? 24.613 9.565 -55.317 1.00 94.81 84 VAL A O 1
ATOM 637 N N . VAL A 1 85 ? 25.367 10.092 -53.275 1.00 94.00 85 VAL A N 1
ATOM 638 C CA . VAL A 1 85 ? 24.262 11.014 -52.962 1.00 94.00 85 VAL A CA 1
ATOM 639 C C . VAL A 1 85 ? 24.517 12.390 -53.572 1.00 94.00 85 VAL A C 1
ATOM 641 O O . VAL A 1 85 ? 23.608 13.032 -54.091 1.00 94.00 85 VAL A O 1
ATOM 644 N N . ASN A 1 86 ? 25.758 12.864 -53.488 1.00 93.19 86 ASN A N 1
ATOM 645 C CA . ASN A 1 86 ? 26.201 14.148 -54.026 1.00 93.19 86 ASN A CA 1
ATOM 646 C C . ASN A 1 86 ? 27.729 14.138 -54.197 1.00 93.19 86 ASN A C 1
ATOM 648 O O . ASN A 1 86 ? 28.383 13.119 -53.978 1.00 93.19 86 ASN A O 1
ATOM 652 N N . SER A 1 87 ? 28.315 15.285 -54.546 1.00 92.19 87 SER A N 1
ATOM 653 C CA . SER A 1 87 ? 29.757 15.405 -54.791 1.00 92.19 87 SER A CA 1
ATOM 654 C C . SER A 1 87 ? 30.658 15.213 -53.564 1.00 92.19 87 SER A C 1
ATOM 656 O O . SER A 1 87 ? 31.886 15.194 -53.695 1.00 92.19 87 SER A O 1
ATOM 658 N N . THR A 1 88 ? 30.075 15.054 -52.374 1.00 93.88 88 THR A N 1
ATOM 659 C CA . THR A 1 88 ? 30.804 14.912 -51.111 1.00 93.88 88 THR A CA 1
ATOM 660 C C . THR A 1 88 ? 30.342 13.737 -50.255 1.00 93.88 88 THR A C 1
ATOM 662 O O . THR A 1 88 ? 30.832 13.599 -49.136 1.00 93.88 88 THR A O 1
ATOM 665 N N . SER A 1 89 ? 29.415 12.889 -50.711 1.00 94.56 89 SER A N 1
ATOM 666 C CA . SER A 1 89 ? 28.920 11.782 -49.885 1.00 94.56 89 SER A CA 1
ATOM 667 C C . SER A 1 89 ? 28.446 10.568 -50.674 1.00 94.56 89 SER A C 1
ATOM 669 O O . SER A 1 89 ? 27.800 10.674 -51.719 1.00 94.56 89 SER A O 1
ATOM 671 N N . VAL A 1 90 ? 28.744 9.401 -50.109 1.00 95.56 90 VAL A N 1
ATOM 672 C CA . VAL A 1 90 ? 28.267 8.090 -50.546 1.00 95.56 90 VAL A CA 1
ATOM 673 C C . VAL A 1 90 ? 27.513 7.451 -49.387 1.00 95.56 90 VAL A C 1
ATOM 675 O O . VAL A 1 90 ? 28.007 7.414 -48.260 1.00 95.56 90 VAL A O 1
ATOM 678 N N . LEU A 1 91 ? 26.316 6.948 -49.660 1.00 95.19 91 LEU A N 1
ATOM 679 C CA . LEU A 1 91 ? 25.507 6.193 -48.715 1.00 95.19 91 LEU A CA 1
ATOM 680 C C . LEU A 1 91 ? 25.678 4.698 -48.983 1.00 95.19 91 LEU A C 1
ATOM 682 O O . LEU A 1 91 ? 25.508 4.238 -50.113 1.00 95.19 91 LEU A O 1
ATOM 686 N N . VAL A 1 92 ? 25.972 3.932 -47.939 1.00 94.69 92 VAL A N 1
ATOM 687 C CA . VAL A 1 92 ? 26.090 2.473 -48.005 1.00 94.69 92 VAL A CA 1
ATOM 688 C C . VAL A 1 92 ? 25.373 1.841 -46.820 1.00 94.69 92 VAL A C 1
ATOM 690 O O . VAL A 1 92 ? 25.351 2.405 -45.730 1.00 94.69 92 VAL A O 1
ATOM 693 N N . LYS A 1 93 ? 24.764 0.670 -47.017 1.00 93.69 93 LYS A N 1
ATOM 694 C CA . LYS A 1 93 ? 24.243 -0.135 -45.906 1.00 93.69 93 LYS A CA 1
ATOM 695 C C . LYS A 1 93 ? 25.282 -1.177 -45.519 1.00 93.69 93 LYS A C 1
ATOM 697 O O . LYS A 1 93 ? 25.776 -1.884 -46.396 1.00 93.69 93 LYS A O 1
ATOM 702 N N . SER A 1 94 ? 25.610 -1.277 -44.233 1.00 93.31 94 SER A N 1
ATOM 703 C CA . SER A 1 94 ? 26.533 -2.312 -43.763 1.00 93.31 94 SER A CA 1
ATOM 704 C C . SER A 1 94 ? 25.964 -3.707 -44.070 1.00 93.31 94 SER A C 1
ATOM 706 O O . SER A 1 94 ? 24.765 -3.933 -43.884 1.00 93.31 94 SER A O 1
ATOM 708 N N . PRO A 1 95 ? 26.772 -4.654 -44.574 1.00 94.75 95 PRO A N 1
ATOM 709 C CA . PRO A 1 95 ? 26.310 -6.019 -44.793 1.00 94.75 95 PRO A CA 1
ATOM 710 C C . PRO A 1 95 ? 26.266 -6.789 -43.464 1.00 94.75 95 PRO A C 1
ATOM 712 O O . PRO A 1 95 ? 26.943 -6.383 -42.510 1.00 94.75 95 PRO A O 1
ATOM 715 N N . PRO A 1 96 ? 25.550 -7.926 -43.400 1.00 93.69 96 PRO A N 1
ATOM 716 C CA . PRO A 1 96 ? 25.719 -8.887 -42.316 1.00 93.69 96 PRO A CA 1
ATOM 717 C C . PRO A 1 96 ? 27.191 -9.305 -42.179 1.00 93.69 96 PRO A C 1
ATOM 719 O O . PRO A 1 96 ? 27.887 -9.514 -43.180 1.00 93.69 96 PRO A O 1
ATOM 722 N N . SER A 1 97 ? 27.672 -9.417 -40.942 1.00 93.69 97 SER A N 1
ATOM 723 C CA . SER A 1 97 ? 29.069 -9.748 -40.658 1.00 93.69 97 SER A CA 1
ATOM 724 C C . SER A 1 97 ? 29.382 -11.203 -41.007 1.00 93.69 97 SER A C 1
ATOM 726 O O . SER A 1 97 ? 28.679 -12.123 -40.594 1.00 93.69 97 SER A O 1
ATOM 728 N N . THR A 1 98 ? 30.493 -11.427 -41.710 1.00 92.00 98 THR A N 1
ATOM 729 C CA . THR A 1 98 ? 31.039 -12.771 -41.970 1.00 92.00 98 THR A CA 1
ATOM 730 C C . THR A 1 98 ? 32.032 -13.231 -40.905 1.00 92.00 98 THR A C 1
ATOM 732 O O . THR A 1 98 ? 32.435 -14.391 -40.914 1.00 92.00 98 THR A O 1
ATOM 735 N N . VAL A 1 99 ? 32.466 -12.328 -40.020 1.00 90.00 99 VAL A N 1
ATOM 736 C CA . VAL A 1 99 ? 33.480 -12.591 -38.980 1.00 90.00 99 VAL A CA 1
ATOM 737 C C . VAL A 1 99 ? 32.891 -12.609 -37.567 1.00 90.00 99 VAL A C 1
ATOM 739 O O . VAL A 1 99 ? 33.593 -12.929 -36.615 1.00 90.00 99 VAL A O 1
ATOM 742 N N . GLY A 1 100 ? 31.600 -12.294 -37.423 1.00 92.12 100 GLY A N 1
ATOM 743 C CA . GLY A 1 100 ? 30.963 -12.085 -36.127 1.00 92.12 100 GLY A CA 1
ATOM 744 C C . GLY A 1 100 ? 31.310 -10.713 -35.546 1.00 92.12 100 GLY A C 1
ATOM 745 O O . GLY A 1 100 ? 31.342 -9.722 -36.278 1.00 92.12 100 GLY A O 1
ATOM 746 N N . VAL A 1 101 ? 31.521 -10.660 -34.231 1.00 93.75 101 VAL A N 1
ATOM 747 C CA . VAL A 1 101 ? 31.885 -9.439 -33.496 1.00 93.75 101 VAL A CA 1
ATOM 748 C C . VAL A 1 101 ? 33.352 -9.094 -33.753 1.00 93.75 101 VAL A C 1
ATOM 750 O O . VAL A 1 101 ? 34.210 -9.974 -33.671 1.00 93.75 101 VAL A O 1
ATOM 753 N N . GLY A 1 102 ? 33.643 -7.823 -34.026 1.00 93.69 102 GLY A N 1
ATOM 754 C CA . GLY A 1 102 ? 35.002 -7.327 -34.246 1.00 93.69 102 GLY A CA 1
ATOM 755 C C . GLY A 1 102 ? 35.139 -6.382 -35.438 1.00 93.69 102 GLY A C 1
ATOM 756 O O . GLY A 1 102 ? 34.173 -6.057 -36.127 1.00 93.69 102 GLY A O 1
ATOM 757 N N . ASP A 1 103 ? 36.370 -5.936 -35.668 1.00 94.62 103 ASP A N 1
ATOM 758 C CA . ASP A 1 103 ? 36.710 -4.956 -36.698 1.00 94.62 103 ASP A CA 1
ATOM 759 C C . ASP A 1 103 ? 36.882 -5.577 -38.087 1.00 94.62 103 ASP A C 1
ATOM 761 O O . ASP A 1 103 ? 37.528 -6.615 -38.259 1.00 94.62 103 ASP A O 1
ATOM 765 N N . VAL A 1 104 ? 36.370 -4.884 -39.104 1.00 95.00 104 VAL A N 1
ATOM 766 C CA . VAL A 1 104 ? 36.654 -5.167 -40.514 1.00 95.00 104 VAL A CA 1
ATOM 767 C C . VAL A 1 104 ? 37.172 -3.922 -41.221 1.00 95.00 104 VAL A C 1
ATOM 769 O O . VAL A 1 104 ? 36.705 -2.810 -40.985 1.00 95.00 104 VAL A O 1
ATOM 772 N N . SER A 1 105 ? 38.103 -4.102 -42.160 1.00 93.56 105 SER A N 1
ATOM 773 C CA . SER A 1 105 ? 38.547 -3.001 -43.018 1.00 93.56 105 SER A CA 1
ATOM 774 C C . SER A 1 105 ? 37.469 -2.649 -44.045 1.00 93.56 105 SER A C 1
ATOM 776 O O . SER A 1 105 ? 36.999 -3.547 -44.754 1.00 93.56 105 SER A O 1
ATOM 778 N N . VAL A 1 106 ? 37.142 -1.369 -44.195 1.00 94.88 106 VAL A N 1
ATOM 779 C CA . VAL A 1 106 ? 36.245 -0.869 -45.239 1.00 94.88 106 VAL A CA 1
ATOM 780 C C . VAL A 1 106 ? 37.071 -0.301 -46.384 1.00 94.88 106 VAL A C 1
ATOM 782 O O . VAL A 1 106 ? 37.838 0.643 -46.203 1.00 94.88 106 VAL A O 1
ATOM 785 N N . LYS A 1 107 ? 36.919 -0.874 -47.578 1.00 93.62 107 LYS A N 1
ATOM 786 C CA . LYS A 1 107 ? 37.631 -0.429 -48.784 1.00 93.62 107 LYS A CA 1
ATOM 787 C C . LYS A 1 107 ? 36.632 -0.083 -49.864 1.00 93.62 107 LYS A C 1
ATOM 789 O O . LYS A 1 107 ? 35.820 -0.939 -50.217 1.00 93.62 107 LYS A O 1
ATOM 794 N N . CYS A 1 108 ? 36.725 1.124 -50.410 1.00 93.94 108 CYS A N 1
ATOM 795 C CA . CYS A 1 108 ? 35.911 1.523 -51.550 1.00 93.94 108 CYS A CA 1
ATOM 796 C C . CYS A 1 108 ? 36.776 1.840 -52.759 1.00 93.94 108 CYS A C 1
ATOM 798 O O . CYS A 1 108 ? 37.825 2.476 -52.643 1.00 93.94 108 CYS A O 1
ATOM 800 N N . THR A 1 109 ? 36.314 1.397 -53.920 1.00 92.06 109 THR A N 1
ATOM 801 C CA . THR A 1 109 ? 36.989 1.592 -55.197 1.00 92.06 109 THR A CA 1
ATOM 802 C C . THR A 1 109 ? 36.075 2.280 -56.193 1.00 92.06 1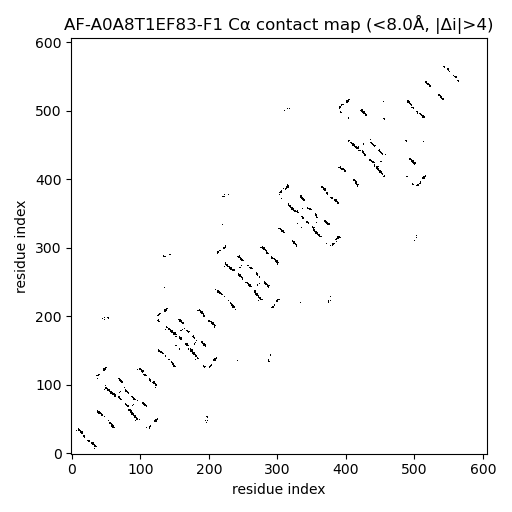09 THR A C 1
ATOM 804 O O . THR A 1 109 ? 34.884 1.967 -56.249 1.00 92.06 109 THR A O 1
ATOM 807 N N . LEU A 1 110 ? 36.651 3.143 -57.022 1.00 90.50 110 LEU A N 1
ATOM 808 C CA . LEU A 1 110 ? 36.013 3.707 -58.206 1.00 90.50 110 LEU A CA 1
ATOM 809 C C . LEU A 1 110 ? 36.793 3.228 -59.429 1.00 90.50 110 LEU A C 1
ATOM 811 O O . LEU A 1 110 ? 38.011 3.385 -59.485 1.00 90.50 110 LEU A O 1
ATOM 815 N N . SER A 1 111 ? 36.117 2.581 -60.382 1.00 85.06 111 SER A N 1
ATOM 816 C CA . SER A 1 111 ? 36.756 2.017 -61.587 1.00 85.06 111 SER A CA 1
ATOM 817 C C . SER A 1 111 ? 37.948 1.079 -61.304 1.00 85.06 111 SER A C 1
ATOM 819 O O . SER A 1 111 ? 38.847 0.933 -62.128 1.00 85.06 111 SER A O 1
ATOM 821 N N . GLY A 1 112 ? 37.952 0.425 -60.135 1.00 83.06 112 GLY A N 1
ATOM 822 C CA . GLY A 1 112 ? 39.005 -0.493 -59.686 1.00 83.06 112 GLY A CA 1
ATOM 823 C C . GLY A 1 112 ? 40.145 0.149 -58.886 1.00 83.06 112 GLY A C 1
ATOM 824 O O . GLY A 1 112 ? 40.972 -0.583 -58.345 1.00 83.06 112 GLY A O 1
ATOM 825 N N . GLU A 1 113 ? 40.181 1.476 -58.752 1.00 87.12 113 GLU A N 1
ATOM 826 C CA . GLU A 1 113 ? 41.200 2.188 -57.973 1.00 87.12 113 GLU A CA 1
ATOM 827 C C . GLU A 1 113 ? 40.672 2.555 -56.577 1.00 87.12 113 GLU A C 1
ATOM 829 O O . GLU A 1 113 ? 39.506 2.918 -56.421 1.00 87.12 113 GLU A O 1
ATOM 834 N N . LEU A 1 114 ? 41.510 2.419 -55.544 1.00 89.19 114 LEU A N 1
ATOM 835 C CA . LEU A 1 114 ? 41.127 2.643 -54.146 1.00 89.19 114 LEU A CA 1
ATOM 836 C C . LEU A 1 114 ? 40.940 4.141 -53.864 1.00 89.19 114 LEU A C 1
ATOM 838 O O . LEU A 1 114 ? 41.876 4.918 -54.021 1.00 89.19 114 LEU A O 1
ATOM 842 N N . ILE A 1 115 ? 39.752 4.517 -53.384 1.00 90.81 115 ILE A N 1
ATOM 843 C CA . ILE A 1 115 ? 39.393 5.908 -53.051 1.00 90.81 115 ILE A CA 1
ATOM 844 C C . ILE A 1 115 ? 39.261 6.159 -51.541 1.00 90.81 115 ILE A C 1
ATOM 846 O O . ILE A 1 115 ? 39.001 7.286 -51.123 1.00 90.81 115 ILE A O 1
ATOM 850 N N . THR A 1 116 ? 39.424 5.126 -50.709 1.00 87.00 116 THR A N 1
ATOM 851 C CA . THR A 1 116 ? 39.453 5.224 -49.238 1.00 87.00 116 THR A CA 1
ATOM 852 C C . THR A 1 116 ? 40.884 5.174 -48.694 1.00 87.00 116 THR A C 1
ATOM 854 O O . THR A 1 116 ? 41.745 4.530 -49.299 1.00 87.00 116 THR A O 1
ATOM 857 N N . PRO A 1 117 ? 41.153 5.751 -47.510 1.00 77.56 117 PRO A N 1
ATOM 858 C CA . PRO A 1 117 ? 42.389 5.516 -46.773 1.00 77.56 117 PRO A CA 1
ATOM 859 C C . PRO A 1 117 ? 42.511 4.038 -46.375 1.00 77.56 117 PRO A C 1
ATOM 861 O O . PRO A 1 117 ? 41.515 3.323 -46.272 1.00 77.56 117 PRO A O 1
ATOM 864 N N . VAL A 1 118 ? 43.736 3.581 -46.107 1.00 71.19 118 VAL A N 1
ATOM 865 C CA . VAL A 1 118 ? 44.017 2.177 -45.744 1.00 71.19 118 VAL A CA 1
ATOM 866 C C . VAL A 1 118 ? 43.429 1.794 -44.368 1.00 71.19 118 VAL A C 1
ATOM 868 O O . VAL A 1 118 ? 43.217 0.614 -44.110 1.00 71.19 118 VAL A O 1
ATOM 871 N N . GLU A 1 119 ? 43.111 2.776 -43.516 1.00 75.88 119 GLU A N 1
ATOM 872 C CA . GLU A 1 119 ? 42.737 2.597 -42.100 1.00 75.88 119 GLU A CA 1
ATOM 873 C C . GLU A 1 119 ? 41.230 2.704 -41.800 1.00 75.88 119 GLU A C 1
ATOM 875 O O . GLU A 1 119 ? 40.834 2.767 -40.637 1.00 75.88 119 GLU A O 1
ATOM 880 N N . PHE A 1 120 ? 40.353 2.742 -42.806 1.00 91.06 120 PHE A N 1
ATOM 881 C CA . PHE A 1 120 ? 38.915 2.723 -42.526 1.00 91.06 120 PHE A CA 1
ATOM 882 C C . PHE A 1 120 ? 38.521 1.384 -41.892 1.00 91.06 120 PHE A C 1
ATOM 884 O O . PHE A 1 120 ? 38.587 0.345 -42.545 1.00 91.06 120 PHE A O 1
ATOM 891 N N . SER A 1 121 ? 38.095 1.421 -40.629 1.00 93.12 121 SER A N 1
ATOM 892 C CA . SER A 1 121 ? 37.629 0.258 -39.870 1.00 93.12 121 SER A CA 1
ATOM 893 C C . SER A 1 121 ? 36.165 0.416 -39.482 1.00 93.12 121 SER A C 1
ATOM 895 O O . SER A 1 121 ? 35.743 1.501 -39.076 1.00 93.12 121 SER A O 1
ATOM 897 N N . TYR A 1 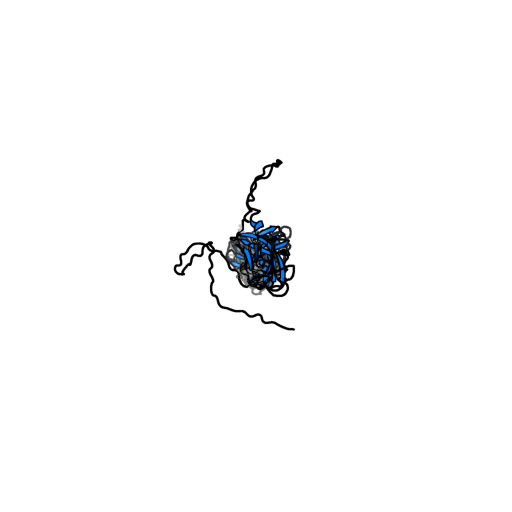122 ? 35.402 -0.665 -39.603 1.00 94.19 122 TYR A N 1
ATOM 898 C CA . TYR A 1 122 ? 34.026 -0.757 -39.135 1.00 94.19 122 TYR A CA 1
ATOM 899 C C . TYR A 1 122 ? 33.910 -1.863 -38.091 1.00 94.19 122 TYR A C 1
ATOM 901 O O . TYR A 1 122 ? 34.275 -3.008 -38.365 1.00 94.19 122 TYR A O 1
ATOM 909 N N . HIS A 1 123 ? 33.393 -1.519 -36.914 1.00 94.56 123 HIS A N 1
ATOM 910 C CA . HIS A 1 123 ? 33.293 -2.442 -35.790 1.00 94.56 123 HIS A CA 1
ATOM 911 C C . HIS A 1 123 ? 31.909 -3.096 -35.715 1.00 94.56 123 HIS A C 1
ATOM 913 O O . HIS A 1 123 ? 30.892 -2.420 -35.531 1.00 94.56 123 HIS A O 1
ATOM 919 N N . TYR A 1 124 ? 31.860 -4.421 -35.830 1.00 94.19 124 TYR A N 1
ATOM 920 C CA . TYR A 1 124 ? 30.634 -5.192 -35.656 1.00 94.19 124 TYR A CA 1
ATOM 921 C C . TYR A 1 124 ? 30.398 -5.546 -34.190 1.00 94.19 124 TYR A C 1
ATOM 923 O O . TYR A 1 124 ? 31.242 -6.164 -33.544 1.00 94.19 124 TYR A O 1
ATOM 931 N N . LEU A 1 125 ? 29.209 -5.213 -33.700 1.00 93.00 125 LEU A N 1
ATOM 932 C CA . LEU A 1 125 ? 28.737 -5.442 -32.338 1.00 93.00 125 LEU A CA 1
ATOM 933 C C . LEU A 1 125 ? 27.638 -6.501 -32.317 1.00 93.00 125 LEU A C 1
ATOM 935 O O . LEU A 1 125 ? 26.907 -6.683 -33.290 1.00 93.00 125 LEU A O 1
ATOM 939 N N . LEU A 1 126 ? 27.479 -7.178 -31.183 1.00 92.19 126 LEU A N 1
ATOM 940 C CA . LEU A 1 126 ? 26.367 -8.105 -30.992 1.00 92.19 126 LEU A CA 1
ATOM 941 C C . LEU A 1 126 ? 25.025 -7.353 -31.080 1.00 92.19 126 LEU A C 1
ATOM 943 O O . LEU A 1 126 ? 24.889 -6.290 -30.475 1.00 92.19 126 LEU A O 1
ATOM 947 N N . THR A 1 127 ? 24.037 -7.894 -31.807 1.00 90.88 127 THR A N 1
ATOM 948 C CA . THR A 1 127 ? 22.688 -7.304 -31.861 1.00 90.88 127 THR A CA 1
ATOM 949 C C . THR A 1 127 ? 22.103 -7.230 -30.446 1.00 90.88 127 THR A C 1
ATOM 951 O O . THR A 1 127 ? 22.035 -8.269 -29.781 1.00 90.88 127 THR A O 1
ATOM 954 N N . PRO A 1 128 ? 21.644 -6.055 -29.975 1.00 93.31 128 PRO A N 1
ATOM 955 C CA . PRO A 1 128 ? 20.978 -5.960 -28.686 1.00 93.31 128 PRO A CA 1
ATOM 956 C C . PRO A 1 128 ? 19.691 -6.793 -28.688 1.00 93.31 128 PRO A C 1
ATOM 958 O O . PRO A 1 128 ? 18.845 -6.646 -29.571 1.00 93.31 128 PRO A O 1
ATOM 961 N N . CYS A 1 129 ? 19.537 -7.666 -27.697 1.00 93.00 129 CYS A N 1
ATOM 962 C CA . CYS A 1 129 ? 18.355 -8.507 -27.534 1.00 93.00 129 CYS A CA 1
ATOM 963 C C . CYS A 1 129 ? 17.767 -8.282 -26.143 1.00 93.00 129 CYS A C 1
ATOM 965 O O . CYS A 1 129 ? 18.435 -8.518 -25.135 1.00 93.00 129 CYS A O 1
ATOM 967 N N . ILE A 1 130 ? 16.528 -7.804 -26.095 1.00 95.69 130 ILE A N 1
ATOM 968 C CA . ILE A 1 130 ? 15.793 -7.490 -24.873 1.00 95.69 130 ILE A CA 1
ATOM 969 C C . ILE A 1 130 ? 14.999 -8.714 -24.403 1.00 95.69 130 ILE A C 1
ATOM 971 O O . ILE A 1 130 ? 14.401 -9.433 -25.201 1.00 95.69 130 ILE A O 1
ATOM 975 N N . SER A 1 131 ? 14.988 -8.953 -23.091 1.00 95.62 131 SER A N 1
ATOM 976 C CA . SER A 1 131 ? 14.257 -10.065 -22.470 1.00 95.62 131 SER A CA 1
ATOM 977 C C . SER A 1 131 ? 13.171 -9.608 -21.500 1.00 95.62 131 SER A C 1
ATOM 979 O O . SER A 1 131 ? 12.131 -10.259 -21.400 1.00 95.62 131 SER A O 1
ATOM 981 N N . ARG A 1 132 ? 13.378 -8.496 -20.781 1.00 95.19 132 ARG A N 1
ATOM 982 C CA . ARG A 1 132 ? 12.414 -7.985 -19.796 1.00 95.19 132 ARG A CA 1
ATOM 983 C C . ARG A 1 132 ? 12.567 -6.484 -19.574 1.00 95.19 132 ARG A C 1
ATOM 985 O O . ARG A 1 132 ? 13.679 -5.968 -19.575 1.00 95.19 132 ARG A O 1
ATOM 992 N N . VAL A 1 133 ? 11.450 -5.823 -19.277 1.00 94.38 133 VAL A N 1
ATOM 993 C CA . VAL A 1 133 ? 11.407 -4.455 -18.744 1.00 94.38 133 VAL A CA 1
ATOM 994 C C . VAL A 1 133 ? 10.853 -4.486 -17.319 1.00 94.38 133 VAL A C 1
ATOM 996 O O . VAL A 1 133 ? 9.936 -5.252 -17.020 1.00 94.38 133 VAL A O 1
ATOM 999 N N . THR A 1 134 ? 11.444 -3.714 -16.408 1.00 92.25 134 THR A N 1
ATOM 1000 C CA . THR A 1 134 ? 10.966 -3.545 -15.030 1.00 92.25 134 THR A CA 1
ATOM 1001 C C . THR A 1 134 ? 10.987 -2.062 -14.648 1.00 92.25 134 THR A C 1
ATOM 1003 O O . THR A 1 134 ? 12.060 -1.466 -14.666 1.00 92.25 134 THR A O 1
ATOM 1006 N N . PRO A 1 135 ? 9.845 -1.468 -14.275 1.00 91.62 135 PRO A N 1
ATOM 1007 C CA . PRO A 1 135 ? 8.506 -2.065 -14.299 1.00 91.62 135 PRO A CA 1
ATOM 1008 C C . PRO A 1 135 ? 7.989 -2.340 -15.725 1.00 91.62 135 PRO A C 1
ATOM 1010 O O . PRO A 1 135 ? 8.421 -1.671 -16.655 1.00 91.62 135 PRO A O 1
ATOM 1013 N N . PRO A 1 136 ? 7.065 -3.302 -15.924 1.00 91.31 136 PRO A N 1
ATOM 1014 C CA . PRO A 1 136 ? 6.471 -3.583 -17.238 1.00 91.31 136 PRO A CA 1
ATOM 1015 C C . PRO A 1 136 ? 5.406 -2.555 -17.665 1.00 91.31 136 PRO A C 1
ATOM 1017 O O . PRO A 1 136 ? 4.811 -2.692 -18.732 1.00 91.31 136 PRO A O 1
ATOM 1020 N N . VAL A 1 137 ? 5.147 -1.547 -16.830 1.00 90.56 137 VAL A N 1
ATOM 1021 C CA . VAL A 1 137 ? 4.114 -0.532 -17.036 1.00 90.56 137 VAL A CA 1
ATOM 1022 C C . VAL A 1 137 ? 4.614 0.856 -16.644 1.00 90.56 137 VAL A C 1
ATOM 1024 O O . VAL A 1 137 ? 5.526 0.982 -15.821 1.00 90.56 137 VAL A O 1
ATOM 1027 N N . GLY A 1 138 ? 3.987 1.891 -17.196 1.00 90.69 138 GLY A N 1
ATOM 1028 C CA . GLY A 1 138 ? 4.260 3.291 -16.877 1.00 90.69 138 GLY A CA 1
ATOM 1029 C C . GLY A 1 138 ? 3.049 4.190 -17.096 1.00 90.69 138 GLY A C 1
ATOM 1030 O O . GLY A 1 138 ? 2.030 3.775 -17.646 1.00 90.69 138 GLY A O 1
ATOM 1031 N N . LEU A 1 139 ? 3.156 5.439 -16.651 1.00 90.50 139 LEU A N 1
ATOM 1032 C CA . LEU A 1 139 ? 2.085 6.423 -16.797 1.00 90.50 139 LEU A CA 1
ATOM 1033 C C . LEU A 1 139 ? 2.098 7.062 -18.185 1.00 90.50 139 LEU A C 1
ATOM 1035 O O . LEU A 1 139 ? 3.144 7.464 -18.682 1.00 90.50 139 LEU A O 1
ATOM 1039 N N . ALA A 1 140 ? 0.926 7.212 -18.800 1.00 92.12 140 ALA A N 1
ATOM 1040 C CA . ALA A 1 140 ? 0.785 7.888 -20.093 1.00 92.12 140 ALA A CA 1
ATOM 1041 C C . ALA A 1 140 ? 1.110 9.393 -20.032 1.00 92.12 140 ALA A C 1
ATOM 1043 O O . ALA A 1 140 ? 1.601 9.966 -21.004 1.00 92.12 140 ALA A O 1
ATOM 1044 N N . SER A 1 141 ? 0.842 10.037 -18.893 1.00 89.88 141 SER A N 1
ATOM 1045 C CA . SER A 1 141 ? 0.989 11.484 -18.685 1.00 89.88 141 SER A CA 1
ATOM 1046 C C . SER A 1 141 ? 2.391 11.922 -18.252 1.00 89.88 141 SER A C 1
ATOM 1048 O O . SER A 1 141 ? 2.694 13.114 -18.311 1.00 89.88 141 SER A O 1
ATOM 1050 N N . SER A 1 142 ? 3.248 10.999 -17.810 1.00 88.19 142 SER A N 1
ATOM 1051 C CA . SER A 1 142 ? 4.550 11.319 -17.220 1.00 88.19 142 SER A CA 1
ATOM 1052 C C . SER A 1 142 ? 5.632 10.327 -17.641 1.00 88.19 142 SER A C 1
ATOM 1054 O O . SER A 1 142 ? 5.372 9.310 -18.277 1.00 88.19 142 SER A O 1
ATOM 1056 N N . SER A 1 143 ? 6.888 10.651 -17.339 1.00 90.62 143 SER A N 1
ATOM 1057 C CA . SER A 1 143 ? 8.005 9.773 -17.666 1.00 90.62 143 SER A CA 1
ATOM 1058 C C . SER A 1 143 ? 8.220 8.708 -16.592 1.00 90.62 143 SER A C 1
ATOM 1060 O O . SER A 1 143 ? 8.247 9.038 -15.408 1.00 90.62 143 SER A O 1
ATOM 1062 N N . THR A 1 144 ? 8.473 7.462 -16.991 1.00 90.31 144 THR A N 1
ATOM 1063 C CA . THR A 1 144 ? 8.736 6.347 -16.064 1.00 90.31 144 THR A CA 1
ATOM 1064 C C . THR A 1 144 ? 10.171 5.854 -16.231 1.00 90.31 144 THR A C 1
ATOM 1066 O O . THR A 1 144 ? 10.576 5.506 -17.338 1.00 90.31 144 THR A O 1
ATOM 1069 N N . ARG A 1 145 ? 10.963 5.804 -15.153 1.00 92.44 145 ARG A N 1
ATOM 1070 C CA . ARG A 1 145 ? 12.279 5.144 -15.199 1.00 92.44 145 ARG A CA 1
ATOM 1071 C C . ARG A 1 145 ? 12.087 3.638 -15.277 1.00 92.44 145 ARG A C 1
ATOM 1073 O O . ARG A 1 145 ? 11.375 3.067 -14.454 1.00 92.44 145 ARG A O 1
ATOM 1080 N N . ILE A 1 146 ? 12.731 3.019 -16.257 1.00 93.62 146 ILE A N 1
ATOM 1081 C CA . ILE A 1 146 ? 12.660 1.585 -16.499 1.00 93.62 146 ILE A CA 1
ATOM 1082 C C . ILE A 1 146 ? 14.055 0.976 -16.561 1.00 93.62 146 ILE A C 1
ATOM 1084 O O . ILE A 1 146 ? 15.012 1.570 -17.059 1.00 93.62 146 ILE A O 1
ATOM 1088 N N . LEU A 1 147 ? 14.135 -0.257 -16.088 1.00 95.31 147 LEU A N 1
ATOM 1089 C CA . LEU A 1 147 ? 15.297 -1.114 -16.177 1.00 95.31 147 LEU A CA 1
ATOM 1090 C C . LEU A 1 147 ? 15.027 -2.183 -17.227 1.00 95.31 147 LEU A C 1
ATOM 1092 O O . LEU A 1 147 ? 14.046 -2.925 -17.144 1.00 95.31 147 LEU A O 1
ATOM 1096 N N . VAL A 1 148 ? 15.902 -2.263 -18.214 1.00 96.81 148 VAL A N 1
ATOM 1097 C CA . VAL A 1 148 ? 15.783 -3.183 -19.336 1.00 96.81 148 VAL A CA 1
ATOM 1098 C C . VAL A 1 148 ? 16.866 -4.243 -19.213 1.00 96.81 148 VAL A C 1
ATOM 1100 O O . VAL A 1 148 ? 18.056 -3.935 -19.206 1.00 96.81 148 VAL A O 1
ATOM 1103 N N . ALA A 1 149 ? 16.447 -5.500 -19.106 1.00 97.44 149 ALA A N 1
ATOM 1104 C CA . ALA A 1 149 ? 17.328 -6.658 -19.090 1.00 97.44 149 ALA A CA 1
ATOM 1105 C C . ALA A 1 149 ? 17.421 -7.276 -20.489 1.00 97.44 149 ALA A C 1
ATOM 1107 O O . ALA A 1 149 ? 16.440 -7.306 -21.240 1.00 97.44 149 ALA A O 1
ATOM 1108 N N . GLY A 1 150 ? 18.600 -7.784 -20.834 1.00 96.38 150 GLY A N 1
ATOM 1109 C CA . GLY A 1 150 ? 18.874 -8.312 -22.162 1.00 96.38 150 GLY A CA 1
ATOM 1110 C C . GLY A 1 150 ? 20.313 -8.781 -22.337 1.00 96.38 150 GLY A C 1
ATOM 1111 O O . GLY A 1 150 ? 20.968 -9.194 -21.383 1.00 96.38 150 GLY A O 1
ATOM 1112 N N . THR A 1 151 ? 20.794 -8.736 -23.574 1.00 94.62 151 THR A N 1
ATOM 1113 C CA . THR A 1 151 ? 22.172 -9.056 -23.975 1.00 94.62 151 THR A CA 1
ATOM 1114 C C . THR A 1 151 ? 22.609 -8.140 -25.117 1.00 94.62 151 THR A C 1
ATOM 1116 O O . THR A 1 151 ? 21.765 -7.568 -25.807 1.00 94.62 151 THR A O 1
ATOM 1119 N N . GLY A 1 152 ? 23.920 -8.013 -25.335 1.00 92.25 152 GLY A N 1
ATOM 1120 C CA . GLY A 1 152 ? 24.469 -7.216 -26.440 1.00 92.25 152 GLY A CA 1
ATOM 1121 C C . GLY A 1 152 ? 24.502 -5.711 -26.171 1.00 92.25 152 GLY A C 1
ATOM 1122 O O . GLY A 1 152 ? 24.613 -4.926 -27.107 1.00 92.25 152 GLY A O 1
ATOM 1123 N N . PHE A 1 153 ? 24.410 -5.294 -24.906 1.00 95.06 153 PHE A N 1
ATOM 1124 C CA . PHE A 1 153 ? 24.558 -3.889 -24.536 1.00 95.06 153 PHE A CA 1
ATOM 1125 C C . PHE A 1 153 ? 26.037 -3.522 -24.384 1.00 95.06 153 PHE A C 1
ATOM 1127 O O . PHE A 1 153 ? 26.836 -4.324 -23.897 1.00 95.06 153 PHE A O 1
ATOM 1134 N N . SER A 1 154 ? 26.413 -2.313 -24.797 1.00 92.69 154 SER A N 1
ATOM 1135 C CA . SER A 1 154 ? 27.790 -1.828 -24.694 1.00 92.69 154 SER A CA 1
ATOM 1136 C C . SER A 1 154 ? 27.814 -0.374 -24.254 1.00 92.69 154 SER A C 1
ATOM 1138 O O . SER A 1 154 ? 27.191 0.471 -24.885 1.00 92.69 154 SER A O 1
ATOM 1140 N N . ALA A 1 155 ? 28.553 -0.085 -23.182 1.00 93.12 155 ALA A N 1
ATOM 1141 C CA . ALA A 1 155 ? 28.722 1.273 -22.667 1.00 93.12 155 ALA A CA 1
ATOM 1142 C C . ALA A 1 155 ? 29.661 2.131 -23.534 1.00 93.12 155 ALA A C 1
ATOM 1144 O O . ALA A 1 155 ? 29.678 3.351 -23.398 1.00 93.12 155 ALA A O 1
ATOM 1145 N N . GLU A 1 156 ? 30.435 1.505 -24.424 1.00 92.19 156 GLU A N 1
ATOM 1146 C CA . GLU A 1 156 ? 31.361 2.197 -25.329 1.00 92.19 156 GLU A CA 1
ATOM 1147 C C . GLU A 1 156 ? 30.636 2.894 -26.489 1.00 92.19 156 GLU A C 1
ATOM 1149 O O . GLU A 1 156 ? 31.162 3.844 -27.068 1.00 92.19 156 GLU A O 1
ATOM 1154 N N . TYR A 1 157 ? 29.420 2.445 -26.816 1.00 91.19 157 TYR A N 1
ATOM 1155 C CA . TYR A 1 157 ? 28.642 2.934 -27.951 1.00 91.19 157 TYR A CA 1
ATOM 1156 C C . TYR A 1 157 ? 27.298 3.492 -27.471 1.00 91.19 157 TYR A C 1
ATOM 1158 O O . TYR A 1 157 ? 26.650 2.881 -26.624 1.00 91.19 157 TYR A O 1
ATOM 1166 N N . PRO A 1 158 ? 26.835 4.636 -28.002 1.00 92.50 158 PRO A N 1
ATOM 1167 C CA . PRO A 1 158 ? 25.561 5.212 -27.598 1.00 92.50 158 PRO A CA 1
ATOM 1168 C C . PRO A 1 158 ? 24.404 4.289 -27.992 1.00 92.50 158 PRO A C 1
ATOM 1170 O O . PRO A 1 158 ? 24.334 3.776 -29.113 1.00 92.50 158 PRO A O 1
ATOM 1173 N N . MET A 1 159 ? 23.485 4.087 -27.050 1.00 93.69 159 MET A N 1
ATOM 1174 C CA . MET A 1 159 ? 22.312 3.235 -27.218 1.00 93.69 159 MET A CA 1
ATOM 1175 C C . MET A 1 159 ? 21.029 4.023 -26.953 1.00 93.69 159 MET A C 1
ATOM 1177 O O . MET A 1 159 ? 21.023 5.071 -26.298 1.00 93.69 159 MET A O 1
ATOM 1181 N N . SER A 1 160 ? 19.916 3.539 -27.489 1.00 94.12 160 SER A N 1
ATOM 1182 C CA . SER A 1 160 ? 18.606 4.167 -27.333 1.00 94.12 160 SER A CA 1
ATOM 1183 C C . SER A 1 160 ? 17.522 3.108 -27.155 1.00 94.12 160 SER A C 1
ATOM 1185 O O . SER A 1 160 ? 17.522 2.080 -27.832 1.00 94.12 160 SER A O 1
ATOM 1187 N N . CYS A 1 161 ? 16.602 3.365 -26.229 1.00 95.31 161 CYS A N 1
ATOM 1188 C CA . CYS A 1 161 ? 15.364 2.611 -26.084 1.00 95.31 161 CYS A CA 1
ATOM 1189 C C . CYS A 1 161 ? 14.292 3.231 -26.977 1.00 95.31 161 CYS A C 1
ATOM 1191 O O . CYS A 1 161 ? 14.129 4.451 -26.990 1.00 95.31 161 CYS A O 1
ATOM 1193 N N . HIS A 1 162 ? 13.534 2.405 -27.683 1.00 94.25 162 HIS A N 1
ATOM 1194 C CA . HIS A 1 162 ? 12.437 2.826 -28.543 1.00 94.25 162 HIS A CA 1
ATOM 1195 C C . HIS A 1 162 ? 11.124 2.274 -28.007 1.00 94.25 162 HIS A C 1
ATOM 1197 O O . HIS A 1 162 ? 11.026 1.076 -27.763 1.00 94.25 162 HIS A O 1
ATOM 1203 N N . PHE A 1 163 ? 10.142 3.156 -27.854 1.00 94.94 163 PHE A N 1
ATOM 1204 C CA . PHE A 1 163 ? 8.760 2.889 -27.476 1.00 94.94 163 PHE A CA 1
ATOM 1205 C C . PHE A 1 163 ? 7.909 3.189 -28.710 1.00 94.94 163 PHE A C 1
ATOM 1207 O O . PHE A 1 163 ? 7.622 4.354 -29.002 1.00 94.94 163 PHE A O 1
ATOM 1214 N N . ASP A 1 164 ? 7.605 2.159 -29.500 1.00 92.00 164 ASP A N 1
ATOM 1215 C CA . ASP A 1 164 ? 7.124 2.307 -30.880 1.00 92.00 164 ASP A CA 1
ATOM 1216 C C . ASP A 1 164 ? 8.020 3.278 -31.694 1.00 92.00 164 ASP A C 1
ATOM 1218 O O . ASP A 1 164 ? 9.167 2.964 -32.011 1.00 92.00 164 ASP A O 1
ATOM 1222 N N . ASN A 1 165 ? 7.517 4.480 -32.006 1.00 89.12 165 ASN A N 1
ATOM 1223 C CA . ASN A 1 165 ? 8.208 5.500 -32.805 1.00 89.12 165 ASN A CA 1
ATOM 1224 C C . ASN A 1 165 ? 8.924 6.571 -31.963 1.00 89.12 165 ASN A C 1
ATOM 1226 O O . ASN A 1 165 ? 9.506 7.498 -32.528 1.00 89.12 165 ASN A O 1
ATOM 1230 N N . VAL A 1 166 ? 8.867 6.490 -30.631 1.00 92.81 166 VAL A N 1
ATOM 1231 C CA . VAL A 1 166 ? 9.472 7.479 -29.728 1.00 92.81 166 VAL A CA 1
ATOM 1232 C C . VAL A 1 166 ? 10.725 6.889 -29.091 1.00 92.81 166 VAL A C 1
ATOM 1234 O O . VAL A 1 166 ? 10.678 5.819 -28.493 1.00 92.81 166 VAL A O 1
ATOM 1237 N N . SER A 1 167 ? 11.860 7.578 -29.199 1.00 92.44 167 SER A N 1
ATOM 1238 C CA . SER A 1 167 ? 13.138 7.116 -28.643 1.00 92.44 167 SER A CA 1
ATOM 1239 C C . SER A 1 167 ? 13.553 7.894 -27.395 1.00 92.44 167 SER A C 1
ATOM 1241 O O . SER A 1 167 ? 13.436 9.118 -27.367 1.00 92.44 167 SER A O 1
ATOM 1243 N N . SER A 1 168 ? 14.139 7.200 -26.422 1.00 94.81 168 SER A N 1
ATOM 1244 C CA . SER A 1 168 ? 14.858 7.774 -25.281 1.00 94.81 168 SER A CA 1
ATOM 1245 C C . SER A 1 168 ? 16.316 7.302 -25.282 1.00 94.81 168 SER A C 1
ATOM 1247 O O . SER A 1 168 ? 16.569 6.130 -25.575 1.00 94.81 168 SER A O 1
ATOM 1249 N N . PRO A 1 169 ? 17.283 8.152 -24.891 1.00 95.38 169 PRO A N 1
ATOM 1250 C CA . PRO A 1 169 ? 18.640 7.707 -24.588 1.00 95.38 169 PRO A CA 1
ATOM 1251 C C . PRO A 1 169 ? 18.643 6.590 -23.536 1.00 95.38 169 PRO A C 1
ATOM 1253 O O . PRO A 1 169 ? 17.812 6.602 -22.620 1.00 95.38 169 PRO A O 1
ATOM 1256 N N . ALA A 1 170 ? 19.577 5.649 -23.675 1.00 96.00 170 ALA A N 1
ATOM 1257 C CA . ALA A 1 170 ? 19.811 4.574 -22.717 1.00 96.00 170 ALA A CA 1
ATOM 1258 C C . ALA A 1 170 ? 21.124 4.805 -21.957 1.00 96.00 170 ALA A C 1
ATOM 1260 O O . ALA A 1 170 ? 22.138 5.173 -22.551 1.00 96.00 170 ALA A O 1
ATOM 1261 N N . ILE A 1 171 ? 21.112 4.553 -20.651 1.00 96.88 171 ILE A N 1
ATOM 1262 C CA . ILE A 1 171 ? 22.306 4.515 -19.804 1.00 96.88 171 ILE A CA 1
ATOM 1263 C C . ILE A 1 171 ? 22.668 3.047 -19.605 1.00 96.88 171 ILE A C 1
ATOM 1265 O O . ILE A 1 171 ? 21.905 2.282 -19.016 1.00 96.88 171 ILE A O 1
ATOM 1269 N N . VAL A 1 172 ? 23.822 2.627 -20.116 1.00 97.06 172 VAL A N 1
ATOM 1270 C CA . VAL A 1 172 ? 24.252 1.230 -20.010 1.00 97.06 172 VAL A CA 1
ATOM 1271 C C . VAL A 1 172 ? 24.850 0.978 -18.630 1.00 97.06 172 VAL A C 1
ATOM 1273 O O . VAL A 1 172 ? 25.838 1.605 -18.258 1.00 97.06 172 VAL A O 1
ATOM 1276 N N . ILE A 1 173 ? 24.253 0.048 -17.883 1.00 96.62 173 ILE A N 1
ATOM 1277 C CA . ILE A 1 173 ? 24.728 -0.365 -16.555 1.00 96.62 173 ILE A CA 1
ATOM 1278 C C . ILE A 1 173 ? 25.704 -1.534 -16.700 1.00 96.62 173 ILE A C 1
ATOM 1280 O O . ILE A 1 173 ? 26.749 -1.574 -16.053 1.00 96.62 173 ILE A O 1
ATOM 1284 N N . SER A 1 174 ? 25.372 -2.496 -17.561 1.00 96.06 174 SER A N 1
ATOM 1285 C CA . SER A 1 174 ? 26.197 -3.667 -17.856 1.00 96.06 174 SER A CA 1
ATOM 1286 C C . SER A 1 174 ? 25.890 -4.205 -19.255 1.00 96.06 174 SER A C 1
ATOM 1288 O O . SER A 1 174 ? 24.956 -3.754 -19.917 1.00 96.06 174 SER A O 1
ATOM 1290 N N . SER A 1 175 ? 26.625 -5.225 -19.703 1.00 94.75 175 SER A N 1
ATOM 1291 C CA . SER A 1 175 ? 26.364 -5.882 -20.993 1.00 94.75 175 SER A CA 1
ATOM 1292 C C . SER A 1 175 ? 25.003 -6.590 -21.088 1.00 94.75 175 SER A C 1
ATOM 1294 O O . SER A 1 175 ? 24.598 -7.006 -22.179 1.00 94.75 175 SER A O 1
ATOM 1296 N N . SER A 1 176 ? 24.290 -6.713 -19.964 1.00 96.12 176 SER A N 1
ATOM 1297 C CA . SER A 1 176 ? 22.968 -7.332 -19.856 1.00 96.12 176 SER A CA 1
ATOM 1298 C C . SER A 1 176 ? 21.894 -6.435 -19.233 1.00 96.12 176 SER A C 1
ATOM 1300 O O . SER A 1 176 ? 20.753 -6.876 -19.076 1.00 96.12 176 SER A O 1
ATOM 1302 N N . GLN A 1 177 ? 22.218 -5.181 -18.897 1.00 97.50 177 GLN A N 1
ATOM 1303 C CA . GLN A 1 177 ? 21.273 -4.246 -18.296 1.00 97.50 177 GLN A CA 1
ATOM 1304 C C . GLN A 1 177 ? 21.474 -2.796 -18.759 1.00 97.50 177 GLN A C 1
ATOM 1306 O O . GLN A 1 177 ? 22.584 -2.263 -18.709 1.00 97.50 177 GLN A O 1
ATOM 1311 N N . VAL A 1 178 ? 20.378 -2.133 -19.134 1.00 97.31 178 VAL A N 1
ATOM 1312 C CA . VAL A 1 178 ? 20.343 -0.690 -19.421 1.00 97.31 178 VAL A CA 1
ATOM 1313 C C . VAL A 1 178 ? 19.201 -0.010 -18.671 1.00 97.31 178 VAL A C 1
ATOM 1315 O O . VAL A 1 178 ? 18.150 -0.608 -18.444 1.00 97.31 178 VAL A O 1
ATOM 1318 N N . GLU A 1 179 ? 19.400 1.244 -18.287 1.00 97.25 179 GLU A N 1
ATOM 1319 C CA . GLU A 1 179 ? 18.365 2.121 -17.743 1.00 97.25 179 GLU A CA 1
ATOM 1320 C C . GLU A 1 179 ? 17.871 3.070 -18.836 1.00 97.25 179 GLU A C 1
ATOM 1322 O O . GLU A 1 179 ? 18.662 3.690 -19.550 1.00 97.25 179 GLU A O 1
ATOM 1327 N N . CYS A 1 180 ? 16.554 3.200 -18.953 1.00 95.88 180 CYS A N 1
ATOM 1328 C CA . CYS A 1 180 ? 15.905 4.106 -19.890 1.00 95.88 180 CYS A CA 1
ATOM 1329 C C . CYS A 1 180 ? 14.792 4.887 -19.198 1.00 95.88 180 CYS A C 1
ATOM 1331 O O . CYS A 1 180 ? 14.238 4.464 -18.182 1.00 95.88 180 CYS A O 1
ATOM 1333 N N . VAL A 1 181 ? 14.432 6.028 -19.777 1.00 95.31 181 VAL A N 1
ATOM 1334 C CA . VAL A 1 181 ? 13.265 6.798 -19.352 1.00 95.31 181 VAL A CA 1
ATOM 1335 C C . VAL A 1 181 ? 12.177 6.602 -20.397 1.00 95.31 181 VAL A C 1
ATOM 1337 O O . VAL A 1 181 ? 12.309 7.060 -21.527 1.00 95.31 181 VAL A O 1
ATOM 1340 N N . ALA A 1 182 ? 11.106 5.903 -20.032 1.00 94.19 182 ALA A N 1
ATOM 1341 C CA . ALA A 1 182 ? 9.914 5.804 -20.859 1.00 94.19 182 ALA A CA 1
ATOM 1342 C C . ALA A 1 182 ? 9.254 7.188 -20.933 1.00 94.19 182 ALA A C 1
ATOM 1344 O O . ALA A 1 182 ? 8.852 7.707 -19.889 1.00 94.19 182 ALA A O 1
ATOM 1345 N N . PRO A 1 183 ? 9.178 7.825 -22.114 1.00 94.50 183 PRO A N 1
ATOM 1346 C CA . PRO A 1 183 ? 8.565 9.140 -22.258 1.00 94.50 183 PRO A CA 1
ATOM 1347 C C . PRO A 1 183 ? 7.030 9.044 -22.190 1.00 94.50 183 PRO A C 1
ATOM 1349 O O . PRO A 1 183 ? 6.492 7.948 -22.372 1.00 94.50 183 PRO A O 1
ATOM 1352 N N . PRO A 1 184 ? 6.320 10.172 -21.986 1.00 92.75 184 PRO A N 1
ATOM 1353 C CA . PRO A 1 184 ? 4.864 10.222 -22.107 1.00 92.75 184 PRO A CA 1
ATOM 1354 C C . PRO A 1 184 ? 4.394 9.698 -23.469 1.00 92.75 184 PRO A C 1
ATOM 1356 O O . PRO A 1 184 ? 4.986 10.014 -24.507 1.00 92.75 184 PRO A O 1
ATOM 1359 N N . HIS A 1 185 ? 3.327 8.906 -23.471 1.00 94.88 185 HIS A N 1
ATOM 1360 C CA . HIS A 1 185 ? 2.826 8.223 -24.662 1.00 94.88 185 HIS A CA 1
ATOM 1361 C C . HIS A 1 185 ? 1.309 8.005 -24.574 1.00 94.88 185 HIS A C 1
ATOM 1363 O O . HIS A 1 185 ? 0.702 8.166 -23.518 1.00 94.88 185 HIS A O 1
ATOM 1369 N N . ARG A 1 186 ? 0.672 7.638 -25.693 1.00 94.00 186 ARG A N 1
ATOM 1370 C CA . ARG A 1 186 ? -0.750 7.250 -25.697 1.00 94.00 186 ARG A CA 1
ATOM 1371 C C . ARG A 1 186 ? -0.977 5.995 -24.849 1.00 94.00 186 ARG A C 1
ATOM 1373 O O . ARG A 1 186 ? -0.107 5.128 -24.795 1.00 94.00 186 ARG A O 1
ATOM 1380 N N . LEU A 1 187 ? -2.176 5.893 -24.277 1.00 94.00 187 LEU A N 1
ATOM 1381 C CA . LEU A 1 187 ? -2.626 4.721 -23.527 1.00 94.00 187 LEU A CA 1
ATOM 1382 C C . LEU A 1 187 ? -2.564 3.442 -24.366 1.00 94.00 187 LEU A C 1
ATOM 1384 O O . LEU A 1 187 ? -2.833 3.463 -25.572 1.00 94.00 187 LEU A O 1
ATOM 1388 N N . GLY A 1 188 ? -2.267 2.334 -23.691 1.00 93.38 188 GLY A N 1
ATOM 1389 C CA . GLY A 1 188 ? -2.203 0.999 -24.273 1.00 93.38 188 GLY A CA 1
ATOM 1390 C C . GLY A 1 188 ? -0.793 0.418 -24.319 1.00 93.38 188 GLY A C 1
ATOM 1391 O O . GLY A 1 188 ? 0.170 0.988 -23.807 1.00 93.38 188 GLY A O 1
ATOM 1392 N N . VAL A 1 189 ? -0.691 -0.762 -24.925 1.00 94.31 189 VAL A N 1
ATOM 1393 C CA . VAL A 1 189 ? 0.554 -1.530 -25.011 1.00 94.31 189 VAL A CA 1
ATOM 1394 C C . VAL A 1 189 ? 1.393 -1.052 -26.194 1.00 94.31 189 VAL A C 1
ATOM 1396 O O . VAL A 1 189 ? 0.884 -0.943 -27.311 1.00 94.31 189 VAL A O 1
ATOM 1399 N N . VAL A 1 190 ? 2.678 -0.813 -25.946 1.00 95.62 190 VAL A N 1
ATOM 1400 C CA . VAL A 1 190 ? 3.695 -0.496 -26.956 1.00 95.62 190 VAL A CA 1
ATOM 1401 C C . VAL A 1 190 ? 4.801 -1.540 -26.944 1.00 95.62 190 VAL A C 1
ATOM 1403 O O . VAL A 1 190 ? 5.017 -2.223 -25.936 1.00 95.62 190 VAL A O 1
ATOM 1406 N N . ASN A 1 191 ? 5.545 -1.632 -28.041 1.00 95.44 191 ASN A N 1
ATOM 1407 C CA . ASN A 1 191 ? 6.729 -2.480 -28.100 1.00 95.44 191 ASN A CA 1
ATOM 1408 C C . ASN A 1 191 ? 7.975 -1.676 -27.722 1.00 95.44 191 ASN A C 1
ATOM 1410 O O . ASN A 1 191 ? 8.283 -0.657 -28.343 1.00 95.44 191 ASN A O 1
ATOM 1414 N N . VAL A 1 192 ? 8.706 -2.168 -26.722 1.00 96.25 192 VAL A N 1
ATOM 1415 C CA . VAL A 1 192 ? 9.996 -1.622 -26.299 1.00 96.25 192 VAL A CA 1
ATOM 1416 C C . VAL A 1 192 ? 11.120 -2.410 -26.939 1.00 96.25 192 VAL A C 1
ATOM 1418 O O . VAL A 1 192 ? 11.190 -3.627 -26.781 1.00 96.25 192 VAL A O 1
ATOM 1421 N N . SER A 1 193 ? 12.023 -1.720 -27.623 1.00 95.12 193 SER A N 1
ATOM 1422 C CA . SER A 1 193 ? 13.248 -2.295 -28.186 1.00 95.12 193 SER A CA 1
ATOM 1423 C C . SER A 1 193 ? 14.459 -1.438 -27.829 1.00 95.12 193 SER A C 1
ATOM 1425 O O . SER A 1 193 ? 14.323 -0.275 -27.451 1.00 95.12 193 SER A O 1
ATOM 1427 N N . VAL A 1 194 ? 15.655 -2.014 -27.925 1.00 95.06 194 VAL A N 1
ATOM 1428 C CA . VAL A 1 194 ? 16.919 -1.316 -27.660 1.00 95.06 194 VAL A CA 1
ATOM 1429 C C . VAL A 1 194 ? 17.794 -1.421 -28.897 1.00 95.06 194 VAL A C 1
ATOM 1431 O O . VAL A 1 194 ? 17.941 -2.504 -29.460 1.00 95.06 194 VAL A O 1
ATOM 1434 N N . THR A 1 195 ? 18.384 -0.309 -29.321 1.00 92.75 195 THR A N 1
ATOM 1435 C CA . THR A 1 195 ? 19.290 -0.261 -30.473 1.00 92.75 195 THR A CA 1
ATOM 1436 C C . THR A 1 195 ? 20.545 0.536 -30.149 1.00 92.75 195 THR A C 1
ATOM 1438 O O . THR A 1 195 ? 20.583 1.320 -29.198 1.00 92.75 195 THR A O 1
ATOM 1441 N N . PHE A 1 196 ? 21.582 0.356 -30.964 1.00 90.69 196 PHE A N 1
ATOM 1442 C CA . PHE A 1 196 ? 22.647 1.346 -31.067 1.00 90.69 196 PHE A CA 1
ATOM 1443 C C . PHE A 1 196 ? 22.119 2.584 -31.794 1.00 90.69 196 PHE A C 1
ATOM 1445 O O . PHE A 1 196 ? 21.402 2.457 -32.789 1.00 90.69 196 PHE A O 1
ATOM 1452 N N . SER A 1 197 ? 22.489 3.780 -31.343 1.00 81.12 197 SER A N 1
ATOM 1453 C CA . SER A 1 197 ? 22.005 5.022 -31.947 1.00 81.12 197 SER A CA 1
ATOM 1454 C C . SER A 1 197 ? 22.304 5.068 -33.454 1.00 81.12 197 SER A C 1
ATOM 1456 O O . SER A 1 197 ? 23.448 4.938 -33.881 1.00 81.12 197 SER A O 1
ATOM 1458 N N . GLY A 1 198 ? 21.259 5.244 -34.270 1.00 70.50 198 GLY A N 1
ATOM 1459 C CA . GLY A 1 198 ? 21.356 5.273 -35.737 1.00 70.50 198 GLY A CA 1
ATOM 1460 C C . GLY A 1 198 ? 21.303 3.903 -36.431 1.00 70.50 198 GLY A C 1
ATOM 1461 O O . GLY A 1 198 ? 21.311 3.852 -37.660 1.00 70.50 198 GLY A O 1
ATOM 1462 N N . SER A 1 199 ? 21.215 2.801 -35.679 1.00 78.88 199 SER A N 1
ATOM 1463 C CA . SER A 1 199 ? 20.926 1.472 -36.233 1.00 78.88 199 SER A CA 1
ATOM 1464 C C . SER A 1 199 ? 19.417 1.257 -36.413 1.00 78.88 199 SER A C 1
ATOM 1466 O O . SER A 1 199 ? 18.622 1.856 -35.684 1.00 78.88 199 SER A O 1
ATOM 1468 N N . PRO A 1 200 ? 18.989 0.411 -37.369 1.00 77.88 200 PRO A N 1
ATOM 1469 C CA . PRO A 1 200 ? 17.585 0.037 -37.487 1.00 77.88 200 PRO A CA 1
ATOM 1470 C C . PRO A 1 200 ? 17.107 -0.708 -36.234 1.00 77.88 200 PRO A C 1
ATOM 1472 O O . PRO A 1 200 ? 17.883 -1.391 -35.562 1.00 77.88 200 PRO A O 1
ATOM 1475 N N . VAL A 1 201 ? 15.812 -0.581 -35.940 1.00 76.94 201 VAL A N 1
ATOM 1476 C CA . VAL A 1 201 ? 15.164 -1.312 -34.847 1.00 76.94 201 VAL A CA 1
ATOM 1477 C C . VAL A 1 201 ? 15.207 -2.810 -35.144 1.00 76.94 201 VAL A C 1
ATOM 1479 O O . VAL A 1 201 ? 14.734 -3.247 -36.191 1.00 76.94 201 VAL A O 1
ATOM 1482 N N . GLY A 1 202 ? 15.822 -3.576 -34.239 1.00 72.38 202 GLY A N 1
ATOM 1483 C CA . GLY A 1 202 ? 15.911 -5.032 -34.342 1.00 72.38 202 GLY A CA 1
ATOM 1484 C C . GLY A 1 202 ? 14.574 -5.727 -34.065 1.00 72.38 202 GLY A C 1
ATOM 1485 O O . GLY A 1 202 ? 13.608 -5.113 -33.622 1.00 72.38 202 GLY A O 1
ATOM 1486 N N . ASN A 1 203 ? 14.529 -7.044 -34.274 1.00 79.69 203 ASN A N 1
ATOM 1487 C CA . ASN A 1 203 ? 13.306 -7.845 -34.099 1.00 79.69 203 ASN A CA 1
ATOM 1488 C C . ASN A 1 203 ? 12.985 -8.201 -32.634 1.00 79.69 203 ASN A C 1
ATOM 1490 O O . ASN A 1 203 ? 11.976 -8.847 -32.360 1.00 79.69 203 ASN A O 1
ATOM 1494 N N . SER A 1 204 ? 13.860 -7.839 -31.695 1.00 90.19 204 SER A N 1
ATOM 1495 C CA . SER A 1 204 ? 13.678 -8.122 -30.274 1.00 90.19 204 SER A CA 1
ATOM 1496 C C . SER A 1 204 ? 12.910 -6.980 -29.612 1.00 90.19 204 SER A C 1
ATOM 1498 O O . SER A 1 204 ? 13.398 -5.850 -29.545 1.00 90.19 204 SER A O 1
ATOM 1500 N N . SER A 1 205 ? 11.709 -7.279 -29.116 1.00 94.44 205 SER A N 1
ATOM 1501 C CA . SER A 1 205 ? 10.884 -6.319 -28.387 1.00 94.44 205 SER A CA 1
ATOM 1502 C C . SER A 1 205 ? 10.146 -6.954 -27.216 1.00 94.44 205 SER A C 1
ATOM 1504 O O . SER A 1 205 ? 9.739 -8.114 -27.290 1.00 94.44 205 SER A O 1
ATOM 1506 N N . VAL A 1 206 ? 9.907 -6.170 -26.169 1.00 95.88 206 VAL A N 1
ATOM 1507 C CA . VAL A 1 206 ? 9.078 -6.545 -25.016 1.00 95.88 206 VAL A CA 1
ATOM 1508 C C . VAL A 1 206 ? 7.905 -5.577 -24.900 1.00 95.88 206 VAL A C 1
ATOM 1510 O O . VAL A 1 206 ? 8.064 -4.382 -25.127 1.00 95.88 206 VAL A O 1
ATOM 1513 N N . ALA A 1 207 ? 6.728 -6.091 -24.549 1.00 94.81 207 ALA A N 1
ATOM 1514 C CA . ALA A 1 207 ? 5.542 -5.271 -24.332 1.00 94.81 207 ALA A CA 1
ATOM 1515 C C . ALA A 1 207 ? 5.699 -4.378 -23.088 1.00 94.81 207 ALA A C 1
ATOM 1517 O O . ALA A 1 207 ? 6.147 -4.840 -22.037 1.00 94.81 207 ALA A O 1
ATOM 1518 N N . PHE A 1 208 ? 5.286 -3.119 -23.206 1.00 93.75 208 PHE A N 1
ATOM 1519 C CA . PHE A 1 208 ? 5.199 -2.159 -22.109 1.00 93.75 208 PHE A CA 1
ATOM 1520 C C . PHE A 1 208 ? 3.853 -1.446 -22.169 1.00 93.75 208 PHE A C 1
ATOM 1522 O O . PHE A 1 208 ? 3.455 -0.969 -23.231 1.00 93.75 208 PHE A O 1
ATOM 1529 N N . GLU A 1 209 ? 3.134 -1.390 -21.053 1.00 93.06 209 GLU A N 1
ATOM 1530 C CA . GLU A 1 209 ? 1.787 -0.815 -21.019 1.00 93.06 209 GLU A CA 1
ATOM 1531 C C . GLU A 1 209 ? 1.789 0.597 -20.433 1.00 93.06 209 GLU A C 1
ATOM 1533 O O . GLU A 1 209 ? 2.253 0.827 -19.315 1.00 93.06 209 GLU A O 1
ATOM 1538 N N . TYR A 1 210 ? 1.221 1.539 -21.184 1.00 92.81 210 TYR A N 1
ATOM 1539 C CA . TYR A 1 210 ? 0.918 2.879 -20.703 1.00 92.81 210 TYR A CA 1
ATOM 1540 C C . TYR A 1 210 ? -0.493 2.927 -20.128 1.00 92.81 210 TYR A C 1
ATOM 1542 O O . TYR A 1 210 ? -1.477 2.752 -20.855 1.00 92.81 210 TYR A O 1
ATOM 1550 N N . ILE A 1 211 ? -0.579 3.209 -18.831 1.00 91.25 211 ILE A N 1
ATOM 1551 C CA . ILE A 1 211 ? -1.834 3.304 -18.084 1.00 91.25 211 ILE A CA 1
ATOM 1552 C C . ILE A 1 211 ? -2.145 4.751 -17.695 1.00 91.25 211 ILE A C 1
ATOM 1554 O O . ILE A 1 211 ? -1.284 5.636 -17.723 1.00 91.25 211 ILE A O 1
ATOM 1558 N N . GLU A 1 212 ? -3.398 4.994 -17.327 1.00 90.56 212 GLU A N 1
ATOM 1559 C CA . GLU A 1 212 ? -3.787 6.252 -16.698 1.00 90.56 212 GLU A CA 1
ATOM 1560 C C . GLU A 1 212 ? -3.283 6.315 -15.255 1.00 90.56 212 GLU A C 1
ATOM 1562 O O . GLU A 1 212 ? -3.043 5.284 -14.635 1.00 90.56 212 GLU A O 1
ATOM 1567 N N . GLU A 1 213 ? -3.147 7.527 -14.719 1.00 90.19 213 GLU A N 1
ATOM 1568 C CA . GLU A 1 213 ? -2.786 7.750 -13.319 1.00 90.19 213 GLU A CA 1
ATOM 1569 C C . GLU A 1 213 ? -3.945 7.341 -12.385 1.00 90.19 213 GLU A C 1
ATOM 1571 O O . GLU A 1 213 ? -5.048 7.892 -12.522 1.00 90.19 213 GLU A O 1
ATOM 1576 N N . PRO A 1 214 ? -3.737 6.382 -11.456 1.00 91.56 214 PRO A N 1
ATOM 1577 C CA . PRO A 1 214 ? -4.699 6.070 -10.405 1.00 91.56 214 PRO A CA 1
ATOM 1578 C C . PRO A 1 214 ? -5.187 7.306 -9.640 1.00 91.56 214 PRO A C 1
ATOM 1580 O O . PRO A 1 214 ? -4.399 8.150 -9.214 1.00 91.56 214 PRO A O 1
ATOM 1583 N N . ASN A 1 215 ? -6.492 7.380 -9.378 1.00 92.69 215 ASN A N 1
ATOM 1584 C CA . ASN A 1 215 ? -7.072 8.452 -8.568 1.00 92.69 215 ASN A CA 1
ATOM 1585 C C . ASN A 1 215 ? -7.657 7.883 -7.274 1.00 92.69 215 ASN A C 1
ATOM 1587 O O . ASN A 1 215 ? -8.641 7.145 -7.316 1.00 92.69 215 ASN A O 1
ATOM 1591 N N . LEU A 1 216 ? -7.065 8.223 -6.129 1.00 95.81 216 LEU A N 1
ATOM 1592 C CA . LEU A 1 216 ? -7.572 7.830 -4.816 1.00 95.81 216 LEU A CA 1
ATOM 1593 C C . LEU A 1 216 ? -8.696 8.777 -4.400 1.00 95.81 216 LEU A C 1
ATOM 1595 O O . LEU A 1 216 ? -8.533 9.996 -4.412 1.00 95.81 216 LEU A O 1
ATOM 1599 N N . GLN A 1 217 ? -9.814 8.202 -3.968 1.00 96.69 217 GLN A N 1
ATOM 1600 C CA . GLN A 1 217 ? -10.979 8.944 -3.486 1.00 96.69 217 GLN A CA 1
ATOM 1601 C C . GLN A 1 217 ? -11.168 8.791 -1.977 1.00 96.69 217 GLN A C 1
ATOM 1603 O O . GLN A 1 217 ? -11.506 9.762 -1.302 1.00 96.69 217 GLN A O 1
ATOM 1608 N N . GLN A 1 218 ? -10.941 7.591 -1.430 1.00 96.75 218 GLN A N 1
ATOM 1609 C CA . GLN A 1 218 ? -11.180 7.329 -0.013 1.00 96.75 218 GLN A CA 1
ATOM 1610 C C . GLN A 1 218 ? -10.256 6.253 0.566 1.00 96.75 218 GLN A C 1
ATOM 1612 O O . GLN A 1 218 ? -9.954 5.248 -0.077 1.00 96.75 218 GLN A O 1
ATOM 1617 N N . LEU A 1 219 ? -9.876 6.454 1.830 1.00 97.62 219 LEU A N 1
ATOM 1618 C CA . LEU A 1 219 ? -9.193 5.482 2.681 1.00 97.62 219 LEU A CA 1
ATOM 1619 C C . LEU A 1 219 ? -10.144 4.989 3.777 1.00 97.62 219 LEU A C 1
ATOM 1621 O O . LEU A 1 219 ? -10.742 5.798 4.490 1.00 97.62 219 LEU A O 1
ATOM 1625 N N . ILE A 1 220 ? -10.284 3.671 3.927 1.00 96.75 220 ILE A N 1
ATOM 1626 C CA . ILE A 1 220 ? -11.112 3.056 4.969 1.00 96.75 220 ILE A CA 1
ATOM 1627 C C . ILE A 1 220 ? -10.303 1.978 5.705 1.00 96.75 220 ILE A C 1
ATOM 1629 O O . ILE A 1 220 ? -10.002 0.939 5.115 1.00 96.75 220 ILE A O 1
ATOM 1633 N N . PRO A 1 221 ? -10.011 2.154 7.006 1.00 97.44 221 PRO A N 1
ATOM 1634 C CA . PRO A 1 221 ? -10.228 3.359 7.815 1.00 97.44 221 PRO A CA 1
ATOM 1635 C C . PRO A 1 221 ? -9.266 4.508 7.425 1.00 97.44 221 PRO A C 1
ATOM 1637 O O . PRO A 1 221 ? -8.245 4.249 6.796 1.00 97.44 221 PRO A O 1
ATOM 1640 N N . PRO A 1 222 ? -9.540 5.769 7.818 1.00 96.56 222 PRO A N 1
ATOM 1641 C CA . PRO A 1 222 ? -8.641 6.911 7.596 1.00 96.56 222 PRO A CA 1
ATOM 1642 C C . PRO A 1 222 ? -7.518 7.023 8.649 1.00 96.56 222 PRO A C 1
ATOM 1644 O O . PRO A 1 222 ? -6.738 7.976 8.632 1.00 96.56 222 PRO A O 1
ATOM 1647 N N . LEU A 1 223 ? -7.459 6.086 9.599 1.00 96.69 223 LEU A N 1
ATOM 1648 C CA . LEU A 1 223 ? -6.460 6.036 10.662 1.00 96.69 223 LEU A CA 1
ATOM 1649 C C . LEU A 1 223 ? -6.121 4.589 11.040 1.00 96.69 223 LEU A C 1
ATOM 1651 O O . LEU A 1 223 ? -6.943 3.682 10.857 1.00 96.69 223 LEU A O 1
ATOM 1655 N N . GLY A 1 224 ? -4.930 4.377 11.593 1.00 96.81 224 GLY A N 1
ATOM 1656 C CA . GLY A 1 224 ? -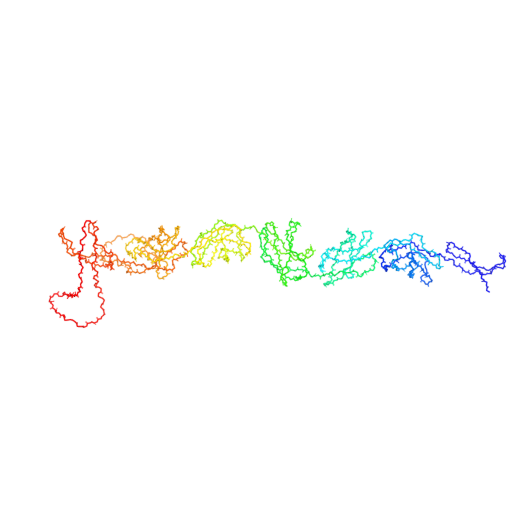4.432 3.057 11.984 1.00 96.81 224 GLY A CA 1
ATOM 1657 C C . GLY A 1 224 ? -3.341 3.105 13.041 1.00 96.81 224 GLY A C 1
ATOM 1658 O O . GLY A 1 224 ? -2.817 4.171 13.350 1.00 96.81 224 GLY A O 1
ATOM 1659 N N . SER A 1 225 ? -3.016 1.949 13.611 1.00 95.94 225 SER A N 1
ATOM 1660 C CA . SER A 1 225 ? -1.976 1.822 14.637 1.00 95.94 225 SER A CA 1
ATOM 1661 C C . SER A 1 225 ? -0.576 2.154 14.105 1.00 95.94 225 SER A C 1
ATOM 1663 O O . SER A 1 225 ? -0.210 1.746 13.001 1.00 95.94 225 SER A O 1
ATOM 1665 N N . GLU A 1 226 ? 0.243 2.818 14.925 1.00 95.69 226 GLU A N 1
ATOM 1666 C CA . GLU A 1 226 ? 1.687 3.015 14.687 1.00 95.69 226 GLU A CA 1
ATOM 1667 C C . GLU A 1 226 ? 2.472 1.692 14.542 1.00 95.69 226 GLU A C 1
ATOM 1669 O O . GLU A 1 226 ? 3.504 1.623 13.866 1.00 95.69 226 GLU A O 1
ATOM 1674 N N . ALA A 1 227 ? 1.962 0.602 15.126 1.00 94.88 227 ALA A N 1
ATOM 1675 C CA . ALA A 1 227 ? 2.545 -0.731 14.987 1.00 94.88 227 ALA A CA 1
ATOM 1676 C C . ALA A 1 227 ? 2.350 -1.317 13.573 1.00 94.88 227 ALA A C 1
ATOM 1678 O O . ALA A 1 227 ? 3.016 -2.287 13.205 1.00 94.88 227 ALA A O 1
ATOM 1679 N N . GLY A 1 228 ? 1.468 -0.719 12.767 1.00 95.38 228 GLY A N 1
ATOM 1680 C CA . GLY A 1 228 ? 1.132 -1.167 11.422 1.00 95.38 228 GLY A CA 1
ATOM 1681 C C . GLY A 1 228 ? 0.109 -2.302 11.399 1.00 95.38 228 GLY A C 1
ATOM 1682 O O . GLY A 1 228 ? -0.614 -2.549 12.360 1.00 95.38 228 GLY A O 1
ATOM 1683 N N . SER A 1 229 ? 0.059 -3.020 10.277 1.00 95.69 229 SER A N 1
ATOM 1684 C CA . SER A 1 229 ? -0.863 -4.133 9.993 1.00 95.69 229 SER A CA 1
ATOM 1685 C C . SER A 1 229 ? -2.352 -3.771 9.899 1.00 95.69 229 SER A C 1
ATOM 1687 O O . SER A 1 229 ? -3.175 -4.661 9.671 1.00 95.69 229 SER A O 1
ATOM 1689 N N . THR A 1 230 ? -2.715 -2.490 9.976 1.00 97.62 230 THR A N 1
ATOM 1690 C CA . THR A 1 230 ? -4.080 -2.027 9.707 1.00 97.62 230 THR A CA 1
ATOM 1691 C C . THR A 1 230 ? -4.432 -2.343 8.256 1.00 97.62 230 THR A C 1
ATOM 1693 O O . THR A 1 230 ? -3.735 -1.913 7.330 1.00 97.62 230 THR A O 1
ATOM 1696 N N . ARG A 1 231 ? -5.525 -3.082 8.025 1.00 97.69 231 ARG A N 1
ATOM 1697 C CA . ARG A 1 231 ? -5.998 -3.372 6.667 1.00 97.69 231 ARG A CA 1
ATOM 1698 C C . ARG A 1 231 ? -6.707 -2.143 6.110 1.00 97.69 231 ARG A C 1
ATOM 1700 O O . ARG A 1 231 ? -7.821 -1.810 6.521 1.00 97.69 231 ARG A O 1
ATOM 1707 N N . LEU A 1 232 ? -6.064 -1.511 5.141 1.00 97.06 232 LEU A N 1
ATOM 1708 C CA . LEU A 1 232 ? -6.514 -0.311 4.461 1.00 97.06 232 LEU A CA 1
ATOM 1709 C C . LEU A 1 232 ? -7.244 -0.686 3.171 1.00 97.06 232 LEU A C 1
ATOM 1711 O O . LEU A 1 232 ? -6.639 -1.209 2.236 1.00 97.06 232 LEU A O 1
ATOM 1715 N N . LEU A 1 233 ? -8.546 -0.424 3.121 1.00 96.81 233 LEU A N 1
ATOM 1716 C CA . LEU A 1 233 ? -9.328 -0.462 1.893 1.00 96.81 233 LEU A CA 1
ATOM 1717 C C . LEU A 1 233 ? -9.223 0.904 1.214 1.00 96.81 233 LEU A C 1
ATOM 1719 O O . LEU A 1 233 ? -9.620 1.918 1.788 1.00 96.81 233 LEU A O 1
ATOM 1723 N N . ILE A 1 234 ? -8.696 0.921 -0.002 1.00 96.94 234 ILE A N 1
ATOM 1724 C CA . ILE A 1 234 ? -8.524 2.129 -0.801 1.00 96.94 234 ILE A CA 1
ATOM 1725 C C . ILE A 1 234 ? -9.543 2.084 -1.928 1.00 96.94 234 ILE A C 1
ATOM 1727 O O . ILE A 1 234 ? -9.547 1.144 -2.727 1.00 96.94 234 ILE A O 1
ATOM 1731 N N . ILE A 1 235 ? -10.400 3.098 -1.972 1.00 96.56 235 ILE A N 1
ATOM 1732 C CA . ILE A 1 235 ? -11.415 3.283 -3.007 1.00 96.56 235 ILE A CA 1
ATOM 1733 C C . ILE A 1 235 ? -10.949 4.401 -3.933 1.00 96.56 235 ILE A C 1
ATOM 1735 O O . ILE A 1 235 ? -10.470 5.446 -3.479 1.00 96.56 235 ILE A O 1
ATOM 1739 N N . GLY A 1 236 ? -11.090 4.181 -5.230 1.00 95.38 236 GLY A N 1
ATOM 1740 C CA . GLY A 1 236 ? -10.689 5.130 -6.247 1.00 95.38 236 GLY A CA 1
ATOM 1741 C C . GLY A 1 236 ? -11.122 4.712 -7.641 1.00 95.38 236 GLY A C 1
ATOM 1742 O O . GLY A 1 236 ? -12.015 3.890 -7.823 1.00 95.38 236 GLY A O 1
ATOM 1743 N N . GLU A 1 237 ? -10.459 5.282 -8.633 1.00 93.19 237 GLU A N 1
ATOM 1744 C CA . GLU A 1 237 ? -10.708 5.031 -10.049 1.00 93.19 237 GLU A CA 1
ATOM 1745 C C . GLU A 1 237 ? -9.403 4.685 -10.764 1.00 93.19 237 GLU A C 1
ATOM 1747 O O . GLU A 1 237 ? -8.308 5.003 -10.289 1.00 93.19 237 GLU A O 1
ATOM 1752 N N . LYS A 1 238 ? -9.532 4.062 -11.944 1.00 89.62 238 LYS A N 1
ATOM 1753 C CA . LYS A 1 238 ? -8.407 3.748 -12.845 1.00 89.62 238 LYS A CA 1
ATOM 1754 C C . LYS A 1 238 ? -7.391 2.774 -12.237 1.00 89.62 238 LYS A C 1
ATOM 1756 O O . LYS A 1 238 ? -6.207 2.803 -12.553 1.00 89.62 238 LYS A O 1
ATOM 1761 N N . PHE A 1 239 ? -7.860 1.882 -11.365 1.00 89.06 239 PHE A N 1
ATOM 1762 C CA . PHE A 1 239 ? -7.036 0.813 -10.802 1.00 89.06 239 PHE A CA 1
ATOM 1763 C C . PHE A 1 239 ? -6.955 -0.353 -11.786 1.00 89.06 239 PHE A C 1
ATOM 1765 O O . PHE A 1 239 ? -7.974 -0.934 -12.164 1.00 89.06 239 PHE A O 1
ATOM 1772 N N . THR A 1 240 ? -5.741 -0.726 -12.177 1.00 80.06 240 THR A N 1
ATOM 1773 C CA . THR A 1 240 ? -5.487 -1.782 -13.161 1.00 80.06 240 THR A CA 1
ATOM 1774 C C . THR A 1 240 ? -5.084 -3.088 -12.471 1.00 80.06 240 THR A C 1
ATOM 1776 O O . THR A 1 240 ? -4.239 -3.118 -11.580 1.00 80.06 240 THR A O 1
ATOM 1779 N N . ARG A 1 241 ? -5.710 -4.207 -12.865 1.00 76.56 241 ARG A N 1
ATOM 1780 C CA . ARG A 1 241 ? -5.537 -5.521 -12.210 1.00 76.56 241 ARG A CA 1
ATOM 1781 C C . ARG A 1 241 ? -4.142 -6.129 -12.385 1.00 76.56 241 ARG A C 1
ATOM 1783 O O . ARG A 1 241 ? -3.700 -6.888 -11.531 1.00 76.56 241 ARG A O 1
ATOM 1790 N N . HIS A 1 242 ? -3.491 -5.852 -13.509 1.00 68.38 242 HIS A N 1
ATOM 1791 C CA . HIS A 1 242 ? -2.258 -6.525 -13.934 1.00 68.38 242 HIS A CA 1
ATOM 1792 C C . HIS A 1 242 ? -0.979 -5.805 -13.498 1.00 68.38 242 HIS A C 1
ATOM 1794 O O . HIS A 1 242 ? 0.109 -6.164 -13.941 1.00 68.38 242 HIS A O 1
ATOM 1800 N N . VAL A 1 243 ? -1.109 -4.792 -12.644 1.00 71.19 243 VAL A N 1
ATOM 1801 C CA . VAL A 1 243 ? 0.001 -3.939 -12.241 1.00 71.19 243 VAL A CA 1
ATOM 1802 C C . VAL A 1 243 ? 0.397 -4.242 -10.807 1.00 71.19 243 VAL A C 1
ATOM 1804 O O . VAL A 1 243 ? -0.437 -4.177 -9.903 1.00 71.19 243 VAL A O 1
ATOM 1807 N N . ASP A 1 244 ? 1.687 -4.520 -10.608 1.00 78.12 244 ASP A N 1
ATOM 1808 C CA . ASP A 1 244 ? 2.316 -4.573 -9.289 1.00 78.12 244 ASP A CA 1
ATOM 1809 C C . ASP A 1 244 ? 2.324 -3.156 -8.693 1.00 78.12 244 ASP A C 1
ATOM 1811 O O . ASP A 1 244 ? 3.283 -2.388 -8.828 1.00 78.12 244 ASP A O 1
ATOM 1815 N N . MET A 1 245 ? 1.195 -2.783 -8.094 1.00 87.62 245 MET A N 1
ATOM 1816 C CA . MET A 1 245 ? 1.040 -1.546 -7.343 1.00 87.62 245 MET A CA 1
ATOM 1817 C C . MET A 1 245 ? 1.571 -1.732 -5.921 1.00 87.62 245 MET A C 1
ATOM 1819 O O . MET A 1 245 ? 1.469 -2.805 -5.318 1.00 87.62 245 MET A O 1
ATOM 1823 N N . SER A 1 246 ? 2.092 -0.658 -5.348 1.00 92.44 246 SER A N 1
ATOM 1824 C CA . SER A 1 246 ? 2.439 -0.581 -3.933 1.00 92.44 246 SER A CA 1
ATOM 1825 C C . SER A 1 246 ? 1.802 0.644 -3.296 1.00 92.44 246 SER A C 1
ATOM 1827 O O . SER A 1 246 ? 1.599 1.667 -3.944 1.00 92.44 246 SER A O 1
ATOM 1829 N N . CYS A 1 247 ? 1.461 0.544 -2.018 1.00 94.75 247 CYS A N 1
ATOM 1830 C CA . CYS A 1 247 ? 1.080 1.698 -1.222 1.00 94.75 247 CYS A CA 1
ATOM 1831 C C . CYS A 1 247 ? 2.327 2.340 -0.643 1.00 94.75 247 CYS A C 1
ATOM 1833 O O . CYS A 1 247 ? 3.093 1.682 0.053 1.00 94.75 247 CYS A O 1
ATOM 1835 N N . SER A 1 248 ? 2.511 3.621 -0.917 1.00 95.25 248 SER A N 1
ATOM 1836 C CA . SER A 1 248 ? 3.567 4.452 -0.365 1.00 95.25 248 SER A CA 1
ATOM 1837 C C . SER A 1 248 ? 3.008 5.298 0.771 1.00 95.25 248 SER A C 1
ATOM 1839 O O . SER A 1 248 ? 2.031 6.022 0.579 1.00 95.25 248 SER A O 1
ATOM 1841 N N . PHE A 1 249 ? 3.653 5.220 1.929 1.00 95.94 249 PHE A N 1
ATOM 1842 C CA . PHE A 1 249 ? 3.352 5.991 3.130 1.00 95.94 249 PHE A CA 1
ATOM 1843 C C . PHE A 1 249 ? 4.486 6.984 3.366 1.00 95.94 249 PHE A C 1
ATOM 1845 O O . PHE A 1 249 ? 5.642 6.580 3.499 1.00 95.94 249 PHE A O 1
ATOM 1852 N N . SER A 1 250 ? 4.168 8.273 3.397 1.00 94.88 250 SER A N 1
ATOM 1853 C CA . SER A 1 250 ? 5.164 9.343 3.519 1.00 94.88 250 SER A CA 1
ATOM 1854 C C . SER A 1 250 ? 4.660 10.508 4.369 1.00 94.88 250 SER A C 1
ATOM 1856 O O . SER A 1 250 ? 3.468 10.616 4.674 1.00 94.88 250 SER A O 1
ATOM 1858 N N . ARG A 1 251 ? 5.578 11.395 4.762 1.00 94.50 251 ARG A N 1
ATOM 1859 C CA . ARG A 1 251 ? 5.280 12.691 5.389 1.00 94.50 251 ARG A CA 1
ATOM 1860 C C . ARG A 1 251 ? 5.834 13.816 4.523 1.00 94.50 251 ARG A C 1
ATOM 1862 O O . ARG A 1 251 ? 6.680 13.581 3.673 1.00 94.50 251 ARG A O 1
ATOM 1869 N N . GLU A 1 252 ? 5.358 15.039 4.733 1.00 89.38 252 GLU A N 1
ATOM 1870 C CA . GLU A 1 252 ? 5.906 16.202 4.017 1.00 89.38 252 GLU A CA 1
ATOM 1871 C C . GLU A 1 252 ? 7.321 16.556 4.480 1.00 89.38 252 GLU A C 1
ATOM 1873 O O . GLU A 1 252 ? 8.163 16.897 3.655 1.00 89.38 252 GLU A O 1
ATOM 1878 N N . ASP A 1 253 ? 7.587 16.410 5.778 1.00 89.06 253 ASP A N 1
ATOM 1879 C CA . ASP A 1 253 ? 8.870 16.771 6.390 1.00 89.06 253 ASP A CA 1
ATOM 1880 C C . ASP A 1 253 ? 9.915 15.642 6.339 1.00 89.06 253 ASP A C 1
ATOM 1882 O O . ASP A 1 253 ? 11.040 15.821 6.806 1.00 89.06 253 ASP A O 1
ATOM 1886 N N . ASP A 1 254 ? 9.557 14.471 5.799 1.00 87.06 254 ASP A N 1
ATOM 1887 C CA . ASP A 1 254 ? 10.424 13.293 5.745 1.00 87.06 254 ASP A CA 1
ATOM 1888 C C . ASP A 1 254 ? 10.551 12.784 4.300 1.00 87.06 254 ASP A C 1
ATOM 1890 O O . ASP A 1 254 ? 9.552 12.369 3.705 1.00 87.06 254 ASP A O 1
ATOM 1894 N N . PRO A 1 255 ? 11.763 12.782 3.712 1.00 81.19 255 PRO A N 1
ATOM 1895 C CA . PRO A 1 255 ? 11.973 12.260 2.366 1.00 81.19 255 PRO A CA 1
ATOM 1896 C C . PRO A 1 255 ? 11.838 10.733 2.290 1.00 81.19 255 PRO A C 1
ATOM 1898 O O . PRO A 1 255 ? 11.807 10.180 1.187 1.00 81.19 255 PRO A O 1
ATOM 1901 N N . THR A 1 256 ? 11.799 10.027 3.423 1.00 86.31 256 THR A N 1
ATOM 1902 C CA . THR A 1 256 ? 11.676 8.572 3.445 1.00 86.31 256 THR A CA 1
ATOM 1903 C C . THR A 1 256 ? 10.214 8.150 3.308 1.00 86.31 256 THR A C 1
ATOM 1905 O O . THR A 1 256 ? 9.356 8.445 4.136 1.00 86.31 256 THR A O 1
ATOM 1908 N N . ALA A 1 257 ? 9.922 7.445 2.216 1.00 90.75 257 ALA A N 1
ATOM 1909 C CA . ALA A 1 257 ? 8.636 6.804 2.000 1.00 90.75 257 ALA A CA 1
ATOM 1910 C C . ALA A 1 257 ? 8.761 5.303 2.271 1.00 90.75 257 ALA A C 1
ATOM 1912 O O . ALA A 1 257 ? 9.667 4.640 1.759 1.00 90.75 257 ALA A O 1
ATOM 1913 N N . VAL A 1 258 ? 7.841 4.756 3.060 1.00 94.31 258 VAL A N 1
ATOM 1914 C CA . VAL A 1 258 ? 7.764 3.316 3.322 1.00 94.31 258 VAL A CA 1
ATOM 1915 C C . VAL A 1 258 ? 6.716 2.723 2.397 1.00 94.31 258 VAL A C 1
ATOM 1917 O O . VAL A 1 258 ? 5.592 3.214 2.343 1.00 94.31 258 VAL A O 1
ATOM 1920 N N . THR A 1 259 ? 7.070 1.670 1.661 1.00 94.25 259 THR A N 1
ATOM 1921 C CA . THR A 1 259 ? 6.153 1.035 0.709 1.00 94.25 259 THR A CA 1
ATOM 1922 C C . THR A 1 259 ? 5.697 -0.338 1.188 1.00 94.25 259 THR A C 1
ATOM 1924 O O . THR A 1 259 ? 6.481 -1.114 1.732 1.00 94.25 259 THR A O 1
ATOM 1927 N N . THR A 1 260 ? 4.420 -0.652 0.978 1.00 95.19 260 THR A N 1
ATOM 1928 C CA . THR A 1 260 ? 3.848 -1.990 1.175 1.00 95.19 260 THR A CA 1
ATOM 1929 C C . THR A 1 260 ? 3.160 -2.457 -0.098 1.00 95.19 260 THR A C 1
ATOM 1931 O O . THR A 1 260 ? 2.826 -1.663 -0.976 1.00 95.19 260 THR A O 1
ATOM 1934 N N . THR A 1 261 ? 2.984 -3.763 -0.250 1.00 93.31 261 THR A N 1
ATOM 1935 C CA . THR A 1 261 ? 2.324 -4.328 -1.429 1.00 93.31 261 THR A CA 1
ATOM 1936 C C . THR A 1 261 ? 0.842 -3.961 -1.452 1.00 93.31 261 THR A C 1
ATOM 1938 O O . THR A 1 261 ? 0.158 -4.032 -0.427 1.00 93.31 261 THR A O 1
ATOM 1941 N N . ALA A 1 262 ? 0.347 -3.568 -2.628 1.00 93.62 262 ALA A N 1
ATOM 1942 C CA . ALA A 1 262 ? -1.072 -3.343 -2.854 1.00 93.62 262 ALA A CA 1
ATOM 1943 C C . ALA A 1 262 ? -1.693 -4.575 -3.520 1.00 93.62 262 ALA A C 1
ATOM 1945 O O . ALA A 1 262 ? -1.167 -5.120 -4.488 1.00 93.62 262 ALA A O 1
ATOM 1946 N N . PHE A 1 263 ? -2.832 -5.012 -2.998 1.00 92.31 263 PHE A N 1
ATOM 1947 C CA . PHE A 1 263 ? -3.569 -6.170 -3.476 1.00 92.31 263 PHE A CA 1
ATOM 1948 C C . PHE A 1 263 ? -4.834 -5.709 -4.184 1.00 92.31 263 PHE A C 1
ATOM 1950 O O . PHE A 1 263 ? -5.743 -5.153 -3.562 1.00 92.31 263 PHE A O 1
ATOM 1957 N N . TRP A 1 264 ? -4.915 -5.982 -5.483 1.00 91.44 264 TRP A N 1
ATOM 1958 C CA . TRP A 1 264 ? -6.122 -5.711 -6.252 1.00 91.44 264 TRP A CA 1
ATOM 1959 C C . TRP A 1 264 ? -7.310 -6.496 -5.679 1.00 91.44 264 TRP A C 1
ATOM 1961 O O . TRP A 1 264 ? -7.244 -7.720 -5.539 1.00 91.44 264 TRP A O 1
ATOM 1971 N N . ALA A 1 265 ? -8.393 -5.792 -5.348 1.00 91.69 265 ALA A N 1
ATOM 1972 C CA . ALA A 1 265 ? -9.592 -6.382 -4.753 1.00 91.69 265 ALA A CA 1
ATOM 1973 C C . ALA A 1 265 ? -10.820 -6.280 -5.667 1.00 91.69 265 ALA A C 1
ATOM 1975 O O . ALA A 1 265 ? -11.738 -7.091 -5.556 1.00 91.69 265 ALA A O 1
ATOM 1976 N N . GLY A 1 266 ? -10.838 -5.298 -6.566 1.00 89.94 266 GLY A N 1
ATOM 1977 C CA . GLY A 1 266 ? -11.919 -5.073 -7.513 1.00 89.94 266 GLY A CA 1
ATOM 1978 C C . GLY A 1 266 ? -11.672 -3.833 -8.363 1.00 89.94 266 GLY A C 1
ATOM 1979 O O . GLY A 1 266 ? -10.683 -3.118 -8.189 1.00 89.94 266 GLY A O 1
ATOM 1980 N N . GLU A 1 267 ? -12.581 -3.566 -9.292 1.00 89.44 267 GLU A N 1
ATOM 1981 C CA . GLU A 1 267 ? -12.580 -2.303 -10.028 1.00 89.44 267 GLU A CA 1
ATOM 1982 C C . GLU A 1 267 ? -12.743 -1.135 -9.046 1.00 89.44 267 GLU A C 1
ATOM 1984 O O . GLU A 1 267 ? -13.660 -1.129 -8.228 1.00 89.44 267 GLU A O 1
ATOM 1989 N N . GLY A 1 268 ? -11.795 -0.195 -9.073 1.00 91.25 268 GLY A N 1
ATOM 1990 C CA . GLY A 1 268 ? -11.760 0.936 -8.144 1.00 91.25 268 GLY A CA 1
ATOM 1991 C C . GLY A 1 268 ? -11.441 0.582 -6.688 1.00 91.25 268 GLY A C 1
ATOM 1992 O O . GLY A 1 268 ? -11.577 1.434 -5.814 1.00 91.25 268 GLY A O 1
ATOM 1993 N N . ILE A 1 269 ? -11.018 -0.656 -6.395 1.00 94.62 269 ILE A N 1
ATOM 1994 C CA . ILE A 1 269 ? -10.725 -1.096 -5.027 1.00 94.62 269 ILE A CA 1
ATOM 1995 C C . ILE A 1 269 ? -9.374 -1.811 -4.957 1.00 94.62 269 ILE A C 1
ATOM 1997 O O . ILE A 1 269 ? -9.151 -2.844 -5.596 1.00 94.62 269 ILE A O 1
ATOM 2001 N N . THR A 1 270 ? -8.490 -1.306 -4.101 1.00 94.81 270 THR A N 1
ATOM 2002 C CA . THR A 1 270 ? -7.233 -1.971 -3.741 1.00 94.81 270 THR A CA 1
ATOM 2003 C C . THR A 1 270 ? -7.088 -2.060 -2.225 1.00 94.81 270 THR A C 1
ATOM 2005 O O . THR A 1 270 ? -7.683 -1.279 -1.480 1.00 94.81 270 THR A O 1
ATOM 2008 N N . ILE A 1 271 ? -6.349 -3.055 -1.748 1.00 95.81 271 ILE A N 1
ATOM 2009 C CA . ILE A 1 271 ? -6.116 -3.295 -0.325 1.00 95.81 271 ILE A CA 1
ATOM 2010 C C . ILE A 1 271 ? -4.630 -3.158 -0.044 1.00 95.81 271 ILE A C 1
ATOM 2012 O O . ILE A 1 271 ? -3.814 -3.780 -0.715 1.00 95.81 271 ILE A O 1
ATOM 2016 N N . CYS A 1 272 ? -4.292 -2.427 1.007 1.00 96.25 272 CYS A N 1
ATOM 2017 C CA . CYS A 1 272 ? -2.942 -2.373 1.543 1.00 96.25 272 CYS A CA 1
ATOM 2018 C C . CYS A 1 272 ? -2.945 -2.702 3.029 1.00 96.25 272 CYS A C 1
ATOM 2020 O O . CYS A 1 272 ? -3.975 -2.633 3.700 1.00 96.25 272 CYS A O 1
ATOM 2022 N N . PHE A 1 273 ? -1.775 -3.048 3.546 1.00 97.19 273 PHE A N 1
ATOM 2023 C CA . PHE A 1 273 ? -1.541 -3.114 4.981 1.00 97.19 273 PHE A CA 1
ATOM 2024 C C . PHE A 1 273 ? -0.598 -1.985 5.352 1.00 97.19 273 PHE A C 1
ATOM 2026 O O . PHE A 1 273 ? 0.380 -1.736 4.639 1.00 97.19 273 PHE A O 1
ATOM 2033 N N . THR A 1 274 ? -0.916 -1.272 6.426 1.00 97.38 274 THR A N 1
ATOM 2034 C CA . THR A 1 274 ? -0.050 -0.199 6.903 1.00 97.38 274 THR A CA 1
ATOM 2035 C C . THR A 1 274 ? 1.275 -0.783 7.401 1.00 97.38 274 THR A C 1
ATOM 2037 O O . THR A 1 274 ? 1.284 -1.841 8.038 1.00 97.38 274 THR A O 1
ATOM 2040 N N . PRO A 1 275 ? 2.417 -0.144 7.109 1.00 97.00 275 PRO A N 1
ATOM 2041 C CA . PRO A 1 275 ? 3.674 -0.500 7.747 1.00 97.00 275 PRO A CA 1
ATOM 2042 C C . PRO A 1 275 ? 3.675 -0.023 9.202 1.00 97.00 275 PRO A C 1
ATOM 2044 O O . PRO A 1 275 ? 2.835 0.786 9.599 1.00 97.00 275 PRO A O 1
ATOM 2047 N N . SER A 1 276 ? 4.656 -0.479 9.984 1.00 95.62 276 SER A N 1
ATOM 2048 C CA . SER A 1 276 ? 4.986 0.228 11.223 1.00 95.62 276 SER A CA 1
ATOM 2049 C C . SER A 1 276 ? 5.492 1.626 10.873 1.00 95.62 276 SER A C 1
ATOM 2051 O O . SER A 1 276 ? 6.334 1.782 9.983 1.00 95.62 276 SER A O 1
ATOM 2053 N N . PHE A 1 277 ? 4.938 2.638 11.530 1.00 95.25 277 PHE A N 1
ATOM 2054 C CA . PHE A 1 277 ? 5.154 4.034 11.178 1.00 95.25 277 PHE A CA 1
ATOM 2055 C C . PHE A 1 277 ? 4.994 4.920 12.410 1.00 95.25 277 PHE A C 1
ATOM 2057 O O . PHE A 1 277 ? 4.195 4.621 13.291 1.00 95.25 277 PHE A O 1
ATOM 2064 N N . SER A 1 278 ? 5.736 6.024 12.478 1.00 93.94 278 SER A N 1
ATOM 2065 C CA . SER A 1 278 ? 5.672 6.932 13.626 1.00 93.94 278 SER A CA 1
ATOM 2066 C C . SER A 1 278 ? 4.284 7.589 13.768 1.00 93.94 278 SER A C 1
ATOM 2068 O O . SER A 1 278 ? 3.664 7.914 12.747 1.00 93.94 278 SER A O 1
ATOM 2070 N N . PRO A 1 279 ? 3.798 7.856 14.999 1.00 95.31 279 PRO A N 1
ATOM 2071 C CA . PRO A 1 279 ? 2.503 8.499 15.229 1.00 95.31 279 PRO A CA 1
ATOM 2072 C C . PRO A 1 279 ? 2.382 9.894 14.615 1.00 95.31 279 PRO A C 1
ATOM 2074 O O . PRO A 1 279 ? 3.312 10.704 14.678 1.00 95.31 279 PRO A O 1
ATOM 2077 N N . GLY A 1 280 ? 1.220 10.203 14.050 1.00 95.00 280 GLY A N 1
ATOM 2078 C CA . GLY A 1 280 ? 0.859 11.487 13.458 1.00 95.00 280 GLY A CA 1
ATOM 2079 C C . GLY A 1 280 ? 0.353 11.377 12.019 1.00 95.00 280 GLY A C 1
ATOM 2080 O O . GLY A 1 280 ? 0.188 10.289 11.464 1.00 95.00 280 GLY A O 1
ATOM 2081 N N . LEU A 1 281 ? 0.114 12.543 11.413 1.00 96.00 281 LEU A N 1
ATOM 2082 C CA . LEU A 1 281 ? -0.389 12.652 10.048 1.00 96.00 281 LEU A CA 1
ATOM 2083 C C . LEU A 1 281 ? 0.658 12.172 9.033 1.00 96.00 281 LEU A C 1
ATOM 2085 O O . LEU A 1 281 ? 1.782 12.673 8.992 1.00 96.00 281 LEU A O 1
ATOM 2089 N N . ALA A 1 282 ? 0.247 11.234 8.191 1.00 96.62 282 ALA A N 1
ATOM 2090 C CA . ALA A 1 282 ? 0.963 10.756 7.021 1.00 96.62 282 ALA A CA 1
ATOM 2091 C C . ALA A 1 282 ? 0.078 10.895 5.775 1.00 96.62 282 ALA A C 1
ATOM 2093 O O . ALA A 1 282 ? -1.102 11.249 5.852 1.00 96.62 282 ALA A O 1
ATOM 2094 N N . TYR A 1 283 ? 0.648 10.588 4.619 1.00 96.50 283 TYR A N 1
ATOM 2095 C CA . TYR A 1 283 ? -0.053 10.548 3.346 1.00 96.50 283 TYR A CA 1
ATOM 2096 C C . TYR A 1 283 ? 0.123 9.184 2.692 1.00 96.50 283 TYR A C 1
ATOM 2098 O O . TYR A 1 283 ? 1.207 8.602 2.729 1.00 96.50 283 TYR A O 1
ATOM 2106 N N . VAL A 1 284 ? -0.952 8.693 2.080 1.00 96.94 284 VAL A N 1
ATOM 2107 C CA . VAL A 1 284 ? -0.970 7.453 1.304 1.00 96.94 284 VAL A CA 1
ATOM 2108 C C . VAL A 1 284 ? -1.087 7.798 -0.170 1.00 96.94 284 VAL A C 1
ATOM 2110 O O . VAL A 1 284 ? -1.981 8.546 -0.572 1.00 96.94 284 VAL A O 1
ATOM 2113 N N . GLN A 1 285 ? -0.195 7.225 -0.967 1.00 94.81 285 GLN A N 1
ATOM 2114 C CA . GLN A 1 285 ? -0.228 7.243 -2.427 1.00 94.81 285 GLN A CA 1
ATOM 2115 C C . GLN A 1 285 ? -0.065 5.827 -2.960 1.00 94.81 285 GLN A C 1
ATOM 2117 O O . GLN A 1 285 ? 0.511 4.966 -2.296 1.00 94.81 285 GLN A O 1
ATOM 2122 N N . LEU A 1 286 ? -0.529 5.590 -4.180 1.00 93.19 286 LEU A N 1
ATOM 2123 C CA . LEU A 1 286 ? -0.164 4.405 -4.934 1.00 93.19 286 LEU A CA 1
ATOM 2124 C C . LEU A 1 286 ? 1.087 4.698 -5.758 1.00 93.19 286 LEU A C 1
ATOM 2126 O O . LEU A 1 286 ? 1.214 5.740 -6.403 1.00 93.19 286 LEU A O 1
ATOM 2130 N N . ALA A 1 287 ? 2.011 3.753 -5.729 1.00 90.00 287 ALA A N 1
ATOM 2131 C CA . ALA A 1 287 ? 3.141 3.692 -6.625 1.00 90.00 287 ALA A CA 1
ATOM 2132 C C . ALA A 1 287 ? 2.920 2.563 -7.634 1.00 90.00 287 ALA A C 1
ATOM 2134 O O . ALA A 1 287 ? 2.478 1.465 -7.293 1.00 90.00 287 ALA A O 1
ATOM 2135 N N . VAL A 1 288 ? 3.242 2.849 -8.888 1.00 85.94 288 VAL A N 1
ATOM 2136 C CA . VAL A 1 288 ? 3.206 1.907 -10.002 1.00 85.94 288 VAL A CA 1
ATOM 2137 C C . VAL A 1 288 ? 4.644 1.671 -10.423 1.00 85.94 288 VAL A C 1
ATOM 2139 O O . VAL A 1 288 ? 5.347 2.596 -10.835 1.00 85.94 288 VAL A O 1
ATOM 2142 N N . GLY A 1 289 ? 5.119 0.435 -10.271 1.00 77.19 289 GLY A N 1
ATOM 2143 C CA . GLY A 1 289 ? 6.472 0.104 -10.700 1.00 77.19 289 GLY A CA 1
ATOM 2144 C C . GLY A 1 289 ? 7.579 0.872 -9.968 1.00 77.19 289 GLY A C 1
ATOM 2145 O O . GLY A 1 289 ? 8.617 1.163 -10.555 1.00 77.19 289 GLY A O 1
ATOM 2146 N N . GLY A 1 290 ? 7.330 1.247 -8.710 1.00 75.06 290 GLY A N 1
ATOM 2147 C CA . GLY A 1 290 ? 8.255 2.016 -7.871 1.00 75.06 290 GLY A CA 1
ATOM 2148 C C . GLY A 1 290 ? 8.176 3.538 -8.033 1.00 75.06 290 GLY A C 1
ATOM 2149 O O . GLY A 1 290 ? 8.793 4.246 -7.244 1.00 75.06 290 GLY A O 1
ATOM 2150 N N . ASN A 1 291 ? 7.400 4.054 -8.991 1.00 80.06 291 ASN A N 1
ATOM 2151 C CA . ASN A 1 291 ? 7.177 5.492 -9.154 1.00 80.06 291 ASN A CA 1
ATOM 2152 C C . ASN A 1 291 ? 5.813 5.884 -8.582 1.00 80.06 291 ASN A C 1
ATOM 2154 O O . ASN A 1 291 ? 4.830 5.176 -8.796 1.00 80.06 291 ASN A O 1
ATOM 2158 N N . LEU A 1 292 ? 5.744 7.012 -7.873 1.00 81.94 292 LEU A N 1
ATOM 2159 C CA . LEU A 1 292 ? 4.481 7.557 -7.370 1.00 81.94 292 LEU A CA 1
ATOM 2160 C C . LEU A 1 292 ? 3.559 7.892 -8.545 1.00 81.94 292 LEU A C 1
ATOM 2162 O O . LEU A 1 292 ? 3.988 8.511 -9.518 1.00 81.94 292 LEU A O 1
ATOM 2166 N N . ALA A 1 293 ? 2.311 7.451 -8.447 1.00 81.50 293 ALA A N 1
ATOM 2167 C CA . ALA A 1 293 ? 1.404 7.389 -9.580 1.00 81.50 293 ALA A CA 1
ATOM 2168 C C . ALA A 1 293 ? -0.039 7.730 -9.199 1.00 81.50 293 ALA A C 1
ATOM 2170 O O . ALA A 1 293 ? -0.967 7.224 -9.817 1.00 81.50 293 ALA A O 1
ATOM 2171 N N . SER A 1 294 ? -0.254 8.516 -8.144 1.00 88.69 294 SER A N 1
ATOM 2172 C CA . SER A 1 294 ? -1.609 8.864 -7.737 1.00 88.69 294 SER A CA 1
ATOM 2173 C C . SER A 1 294 ? -1.714 10.148 -6.929 1.00 88.69 294 SER A C 1
ATOM 2175 O O . SER A 1 294 ? -0.750 10.624 -6.314 1.00 88.69 294 SER A O 1
ATOM 2177 N N . THR A 1 295 ? -2.955 10.624 -6.801 1.00 90.44 295 THR A N 1
ATOM 2178 C CA . THR A 1 295 ? -3.340 11.569 -5.747 1.00 90.44 295 THR A CA 1
ATOM 2179 C C . THR A 1 295 ? -2.983 11.012 -4.366 1.00 90.44 295 THR A C 1
ATOM 2181 O O . THR A 1 295 ? -2.985 9.797 -4.144 1.00 90.44 295 THR A O 1
ATOM 2184 N N . ARG A 1 296 ? -2.632 11.909 -3.437 1.00 93.44 296 ARG A N 1
ATOM 2185 C CA . ARG A 1 296 ? -2.316 11.562 -2.046 1.00 93.44 296 ARG A CA 1
ATOM 2186 C C . ARG A 1 296 ? -3.513 11.813 -1.147 1.00 93.44 296 ARG A C 1
ATOM 2188 O O . ARG A 1 296 ? -4.139 12.867 -1.253 1.00 93.44 296 ARG A O 1
ATOM 2195 N N . LEU A 1 297 ? -3.792 10.886 -0.238 1.00 97.19 297 LEU A N 1
ATOM 2196 C CA . LEU A 1 297 ? -4.825 11.046 0.785 1.00 97.19 297 LEU A CA 1
ATOM 2197 C C . LEU A 1 297 ? -4.210 11.050 2.188 1.00 97.19 297 LEU A C 1
ATOM 2199 O O . LEU A 1 297 ? -3.269 10.293 2.431 1.00 97.19 297 LEU A O 1
ATOM 2203 N N . PRO A 1 298 ? -4.715 11.885 3.112 1.00 97.31 298 PRO A N 1
ATOM 2204 C CA . PRO A 1 298 ? -4.232 11.915 4.485 1.00 97.31 298 PRO A CA 1
ATOM 2205 C C . PRO A 1 298 ? -4.612 10.628 5.224 1.00 97.31 298 PRO A C 1
ATOM 2207 O O . PRO A 1 298 ? -5.729 10.129 5.092 1.00 97.31 298 PRO A O 1
ATOM 2210 N N . PHE A 1 299 ? -3.693 10.123 6.039 1.00 97.62 299 PHE A N 1
ATOM 2211 C CA . PHE A 1 299 ? -3.894 8.969 6.906 1.00 97.62 299 PHE A CA 1
ATOM 2212 C C . PHE A 1 299 ? -3.223 9.221 8.252 1.00 97.62 299 PHE A C 1
ATOM 2214 O O . PHE A 1 299 ? -2.056 9.608 8.299 1.00 97.62 299 PHE A O 1
ATOM 2221 N N . ASN A 1 300 ? -3.944 9.021 9.353 1.00 97.19 300 ASN A N 1
ATOM 2222 C CA . ASN A 1 300 ? -3.410 9.306 10.683 1.00 97.19 300 ASN A CA 1
ATOM 2223 C C . ASN A 1 300 ? -2.901 8.030 11.365 1.00 97.19 300 ASN A C 1
ATOM 2225 O O . ASN A 1 300 ? -3.686 7.124 11.649 1.00 97.19 300 ASN A O 1
ATOM 2229 N N . PHE A 1 301 ? -1.605 7.969 11.665 1.00 97.38 301 PHE A N 1
ATOM 2230 C CA . PHE A 1 301 ? -1.052 6.918 12.514 1.00 97.38 301 PHE A CA 1
ATOM 2231 C C . PHE A 1 301 ? -1.250 7.293 13.980 1.00 97.38 301 PHE A C 1
ATOM 2233 O O . PHE A 1 301 ? -0.779 8.332 14.437 1.00 97.38 301 PHE A O 1
ATOM 2240 N N . THR A 1 302 ? -1.958 6.463 14.732 1.00 95.88 302 THR A N 1
ATOM 2241 C CA . THR A 1 302 ? -2.296 6.728 16.132 1.00 95.88 302 THR A CA 1
ATOM 2242 C C . THR A 1 302 ? -1.588 5.751 17.053 1.00 95.88 302 THR A C 1
ATOM 2244 O O . THR A 1 302 ? -1.467 4.566 16.736 1.00 95.88 302 THR A O 1
ATOM 2247 N N . ILE A 1 303 ? -1.188 6.249 18.221 1.00 95.75 303 ILE A N 1
ATOM 2248 C CA . ILE A 1 303 ? -0.763 5.405 19.338 1.00 95.75 303 ILE A CA 1
ATOM 2249 C C . ILE A 1 303 ? -1.954 4.535 19.757 1.00 95.75 303 ILE A C 1
ATOM 2251 O O . ILE A 1 303 ? -3.114 4.951 19.667 1.00 95.75 303 ILE A O 1
ATOM 2255 N N . GLU A 1 304 ? -1.667 3.314 20.191 1.00 94.75 304 GLU A N 1
ATOM 2256 C CA . GLU A 1 304 ? -2.680 2.405 20.713 1.00 94.75 304 GLU A CA 1
ATOM 2257 C C . GLU A 1 304 ? -3.417 3.022 21.925 1.00 94.75 304 GLU A C 1
ATOM 2259 O O . GLU A 1 304 ? -2.762 3.505 22.855 1.00 94.75 304 GLU A O 1
ATOM 2264 N N . PRO A 1 305 ? -4.766 3.018 21.956 1.00 96.00 305 PRO A N 1
ATOM 2265 C CA . PRO A 1 305 ? -5.503 3.487 23.125 1.00 96.00 305 PRO A CA 1
ATOM 2266 C C . PRO A 1 305 ? -5.229 2.596 24.342 1.00 96.00 305 PRO A C 1
ATOM 2268 O O . PRO A 1 305 ? -4.988 1.399 24.213 1.00 96.00 305 PRO A O 1
ATOM 2271 N N . GLN A 1 306 ? -5.317 3.159 25.545 1.00 95.69 306 GLN A N 1
ATOM 2272 C CA . GLN A 1 306 ? -5.081 2.420 26.789 1.00 95.69 306 GLN A CA 1
ATOM 2273 C C . GLN A 1 306 ? -6.360 2.297 27.606 1.00 95.69 306 GLN A C 1
ATOM 2275 O O . GLN A 1 306 ? -7.147 3.239 27.689 1.00 95.69 306 GLN A O 1
ATOM 2280 N N . ILE A 1 307 ? -6.551 1.143 28.248 1.00 97.44 307 ILE A N 1
ATOM 2281 C CA . ILE A 1 307 ? -7.666 0.901 29.166 1.00 97.44 307 ILE A CA 1
ATOM 2282 C C . ILE A 1 307 ? -7.112 0.788 30.584 1.00 97.44 307 ILE A C 1
ATOM 2284 O O . ILE A 1 307 ? -6.347 -0.123 30.881 1.00 97.44 307 ILE A O 1
ATOM 2288 N N . PHE A 1 308 ? -7.531 1.682 31.479 1.00 96.38 308 PHE A N 1
ATOM 2289 C CA . PHE A 1 308 ? -7.104 1.663 32.882 1.00 96.38 308 PHE A CA 1
ATOM 2290 C C . PHE A 1 308 ? -8.082 0.894 33.770 1.00 96.38 308 PHE A C 1
ATOM 2292 O O . PHE A 1 308 ? -7.681 0.177 34.686 1.00 96.38 308 PHE A O 1
ATOM 2299 N N . SER A 1 309 ? -9.387 1.053 33.539 1.00 95.62 309 SER A N 1
ATOM 2300 C CA . SER A 1 309 ? -10.415 0.372 34.328 1.00 95.62 309 SER A CA 1
ATOM 2301 C C . SER A 1 309 ? -11.743 0.273 33.588 1.00 95.62 309 SER A C 1
ATOM 2303 O O . SER A 1 309 ? -12.032 1.051 32.681 1.00 95.62 309 SER A O 1
ATOM 2305 N N . VAL A 1 310 ? -12.568 -0.675 34.029 1.00 95.31 310 VAL A N 1
ATOM 2306 C CA . VAL A 1 310 ? -13.971 -0.795 33.631 1.00 95.31 310 VAL A CA 1
ATOM 2307 C C . VAL A 1 310 ? -14.857 -0.745 34.874 1.00 95.31 310 VAL A C 1
ATOM 2309 O O . VAL A 1 310 ? -14.474 -1.263 35.928 1.00 95.31 310 VAL A O 1
ATOM 2312 N N . SER A 1 311 ? -16.016 -0.102 34.757 1.00 91.19 311 SER A N 1
ATOM 2313 C CA . SER A 1 311 ? -17.021 -0.001 35.811 1.00 91.19 311 SER A CA 1
ATOM 2314 C C . SER A 1 311 ? -18.429 -0.245 35.243 1.00 91.19 311 SER A C 1
ATOM 2316 O O . SER A 1 311 ? -18.811 0.451 34.298 1.00 91.19 311 SER A O 1
ATOM 2318 N N . PRO A 1 312 ? -19.199 -1.201 35.791 1.00 88.88 312 PRO A N 1
ATOM 2319 C CA . PRO A 1 312 ? -18.777 -2.157 36.817 1.00 88.88 312 PRO A CA 1
ATOM 2320 C C . PRO A 1 312 ? -17.698 -3.124 36.281 1.00 88.88 312 PRO A C 1
ATOM 2322 O O . PRO A 1 312 ? -17.442 -3.189 35.081 1.00 88.88 312 PRO A O 1
ATOM 2325 N N . ARG A 1 313 ? -17.029 -3.885 37.160 1.00 87.81 313 ARG A N 1
ATOM 2326 C CA . ARG A 1 313 ? -16.086 -4.956 36.740 1.00 87.81 313 ARG A CA 1
ATOM 2327 C C . ARG A 1 313 ? -16.777 -6.286 36.437 1.00 87.81 313 ARG A C 1
ATOM 2329 O O . ARG A 1 313 ? -16.131 -7.240 36.000 1.00 87.81 313 ARG A O 1
ATOM 2336 N N . ARG A 1 314 ? -18.066 -6.373 36.751 1.00 85.56 314 ARG A N 1
ATOM 2337 C CA . ARG A 1 314 ? -18.870 -7.581 36.638 1.00 85.56 314 ARG A CA 1
ATOM 2338 C C . ARG A 1 314 ? -20.348 -7.243 36.509 1.00 85.56 314 ARG A C 1
ATOM 2340 O O . ARG A 1 314 ? -20.784 -6.277 37.130 1.00 85.56 314 ARG A O 1
ATOM 2347 N N . SER A 1 315 ? -21.109 -8.048 35.778 1.00 86.62 315 SER A N 1
ATOM 2348 C CA . SER A 1 315 ? -22.568 -7.905 35.683 1.00 86.62 315 SER A CA 1
ATOM 2349 C C . SER A 1 315 ? -23.274 -9.238 35.452 1.00 86.62 315 SER A C 1
ATOM 2351 O O . SER A 1 315 ? -22.667 -10.193 34.958 1.00 86.62 315 SER A O 1
ATOM 2353 N N . SER A 1 316 ? -24.570 -9.296 35.756 1.00 82.12 316 SER A N 1
ATOM 2354 C CA . SER A 1 316 ? -25.431 -10.388 35.315 1.00 82.12 316 SER A CA 1
ATOM 2355 C C . SER A 1 316 ? -25.448 -10.501 33.791 1.00 82.12 316 SER A C 1
ATOM 2357 O O . SER A 1 316 ? -25.525 -9.510 33.063 1.00 82.12 316 SER A O 1
ATOM 2359 N N . GLY A 1 317 ? -25.426 -11.739 33.310 1.00 78.56 317 GLY A N 1
ATOM 2360 C CA . GLY A 1 317 ? -25.579 -12.085 31.904 1.00 78.56 317 GLY A CA 1
ATOM 2361 C C . GLY A 1 317 ? -27.009 -11.984 31.354 1.00 78.56 317 GLY A C 1
ATOM 2362 O O . GLY A 1 317 ? -27.213 -12.137 30.149 1.00 78.56 317 GLY A O 1
ATOM 2363 N N . ALA A 1 318 ? -28.014 -11.765 32.208 1.00 71.81 318 ALA A N 1
ATOM 2364 C CA . ALA A 1 318 ? -29.423 -11.787 31.803 1.00 71.81 318 ALA A CA 1
ATOM 2365 C C . ALA A 1 318 ? -29.893 -10.516 31.076 1.00 71.81 318 ALA A C 1
ATOM 2367 O O . ALA A 1 318 ? -30.835 -10.585 30.283 1.00 71.81 318 ALA A O 1
ATOM 2368 N N . GLY A 1 319 ? -29.237 -9.381 31.329 1.00 75.44 319 GLY A N 1
ATOM 2369 C CA . GLY A 1 319 ? -29.538 -8.081 30.730 1.00 75.44 319 GLY A CA 1
ATOM 2370 C C . GLY A 1 319 ? -28.405 -7.560 29.851 1.00 75.44 319 GLY A C 1
ATOM 2371 O O . GLY A 1 319 ? -27.360 -8.198 29.718 1.00 75.44 319 GLY A O 1
ATOM 2372 N N . ASN A 1 320 ? -28.618 -6.393 29.244 1.00 85.12 320 ASN A N 1
ATOM 2373 C CA . ASN A 1 320 ? -27.541 -5.680 28.569 1.00 85.12 320 ASN A CA 1
ATOM 2374 C C . ASN A 1 320 ? -26.577 -5.122 29.625 1.00 85.12 320 ASN A C 1
ATOM 2376 O O . ASN A 1 320 ? -27.011 -4.523 30.607 1.00 85.12 320 ASN A O 1
ATOM 2380 N N . ALA A 1 321 ? -25.277 -5.325 29.433 1.00 88.38 321 ALA A N 1
ATOM 2381 C CA . ALA A 1 321 ? -24.255 -4.836 30.348 1.00 88.38 321 ALA A CA 1
ATOM 2382 C C . ALA A 1 321 ? -23.806 -3.438 29.912 1.00 88.38 321 ALA A C 1
ATOM 2384 O O . ALA A 1 321 ? -23.221 -3.288 28.834 1.00 88.38 321 ALA A O 1
ATOM 2385 N N . ILE A 1 322 ? -24.055 -2.422 30.742 1.00 91.44 322 ILE A N 1
ATOM 2386 C CA . ILE A 1 322 ? -23.605 -1.051 30.488 1.00 91.44 322 ILE A CA 1
ATOM 2387 C C . ILE A 1 322 ? -22.258 -0.863 31.178 1.00 91.44 322 ILE A C 1
ATOM 2389 O O . ILE A 1 322 ? -22.166 -0.715 32.397 1.00 91.44 322 ILE A O 1
ATOM 2393 N N . VAL A 1 323 ? -21.195 -0.866 30.381 1.00 93.81 323 VAL A N 1
ATOM 2394 C CA . VAL A 1 323 ? -19.817 -0.811 30.861 1.00 93.81 323 VAL A CA 1
ATOM 2395 C C . VAL A 1 323 ? -19.223 0.552 30.550 1.00 93.81 323 VAL A C 1
ATOM 2397 O O . VAL A 1 323 ? -19.060 0.937 29.391 1.00 93.81 323 VAL A O 1
ATOM 2400 N N . THR A 1 324 ? -18.855 1.268 31.605 1.00 96.00 324 THR A N 1
ATOM 2401 C CA . THR A 1 324 ? -18.044 2.479 31.517 1.00 96.00 324 THR A CA 1
ATOM 2402 C C . THR A 1 324 ? -16.575 2.089 31.497 1.00 96.00 324 THR A C 1
ATOM 2404 O O . THR A 1 324 ? -16.098 1.412 32.405 1.00 96.00 324 THR A O 1
ATOM 2407 N N . ILE A 1 325 ? -15.844 2.528 30.484 1.00 98.00 325 ILE A N 1
ATOM 2408 C CA . ILE A 1 325 ? -14.424 2.247 30.294 1.00 98.00 325 ILE A CA 1
ATOM 2409 C C . ILE A 1 325 ? -13.661 3.554 30.506 1.00 98.00 325 ILE A C 1
ATOM 2411 O O . ILE A 1 325 ? -13.899 4.527 29.790 1.00 98.00 325 ILE A O 1
ATOM 2415 N N . ASN A 1 326 ? -12.749 3.575 31.481 1.00 97.81 326 ASN A N 1
ATOM 2416 C CA . ASN A 1 326 ? -11.835 4.695 31.707 1.00 97.81 326 ASN A CA 1
ATOM 2417 C C . ASN A 1 326 ? -10.439 4.334 31.182 1.00 97.81 326 ASN A C 1
ATOM 2419 O O . ASN A 1 326 ? -9.947 3.225 31.419 1.00 97.81 326 ASN A O 1
ATOM 2423 N N . GLY A 1 327 ? -9.788 5.272 30.509 1.00 97.06 327 GLY A N 1
ATOM 2424 C CA . GLY A 1 327 ? -8.538 5.040 29.799 1.00 97.06 327 GLY A CA 1
ATOM 2425 C C . GLY A 1 327 ? -7.919 6.320 29.254 1.00 97.06 327 GLY A C 1
ATOM 2426 O O . GLY A 1 327 ? -8.073 7.387 29.847 1.00 97.06 327 GLY A O 1
ATOM 2427 N N . ALA A 1 328 ? -7.222 6.206 28.129 1.00 96.50 328 ALA A N 1
ATOM 2428 C CA . ALA A 1 328 ? -6.641 7.330 27.402 1.00 96.50 328 ALA A CA 1
ATOM 2429 C C . ALA A 1 328 ? -6.574 7.037 25.896 1.00 96.50 328 ALA A C 1
ATOM 2431 O O . ALA A 1 328 ? -6.467 5.878 25.483 1.00 96.50 328 ALA A O 1
ATOM 2432 N N . GLY A 1 329 ? -6.587 8.095 25.082 1.00 95.06 329 GLY A N 1
ATOM 2433 C CA . GLY A 1 329 ? -6.429 8.004 23.629 1.00 95.06 329 GLY A CA 1
ATOM 2434 C C . GLY A 1 329 ? -7.684 7.545 22.885 1.00 95.06 329 GLY A C 1
ATOM 2435 O O . GLY A 1 329 ? -7.572 6.992 21.791 1.00 95.06 329 GLY A O 1
ATOM 2436 N N . PHE A 1 330 ? -8.875 7.727 23.460 1.00 97.06 330 PHE A N 1
ATOM 2437 C CA . PHE A 1 330 ? -10.135 7.418 22.782 1.00 97.06 330 PHE A CA 1
ATOM 2438 C C . PHE A 1 330 ? -10.482 8.509 21.769 1.00 97.06 330 PHE A C 1
ATOM 2440 O O . PHE A 1 330 ? -10.488 9.690 22.102 1.00 97.06 330 PHE A O 1
ATOM 2447 N N . ILE A 1 331 ? -10.788 8.112 20.535 1.00 95.69 331 ILE A N 1
ATOM 2448 C CA . ILE A 1 331 ? -11.142 9.045 19.459 1.00 95.69 331 ILE A CA 1
ATOM 2449 C C . ILE A 1 331 ? -12.649 8.993 19.225 1.00 95.69 331 ILE A C 1
ATOM 2451 O O . ILE A 1 331 ? -13.186 7.934 18.891 1.00 95.69 331 ILE A O 1
ATOM 2455 N N . ASP A 1 332 ? -13.313 10.144 19.350 1.00 95.31 332 ASP A N 1
ATOM 2456 C CA . ASP A 1 332 ? -14.738 10.274 19.046 1.00 95.31 332 ASP A CA 1
ATOM 2457 C C . ASP A 1 332 ? -14.985 10.149 17.536 1.00 95.31 332 ASP A C 1
ATOM 2459 O O . ASP A 1 332 ? -14.697 11.057 16.754 1.00 95.31 332 ASP A O 1
ATOM 2463 N N . SER A 1 333 ? -15.426 8.964 17.105 1.00 94.31 333 SER A N 1
ATOM 2464 C CA . SER A 1 333 ? -15.694 8.660 15.700 1.00 94.31 333 SER A CA 1
ATOM 2465 C C . SER A 1 333 ? -16.646 7.477 15.527 1.00 94.31 333 SER A C 1
ATOM 2467 O O . SER A 1 333 ? -16.703 6.560 16.351 1.00 94.31 333 SER A O 1
ATOM 2469 N N . ASP A 1 334 ? -17.290 7.409 14.360 1.00 93.81 334 ASP A N 1
ATOM 2470 C CA . ASP A 1 334 ? -18.137 6.279 13.950 1.00 93.81 334 ASP A CA 1
ATOM 2471 C C . ASP A 1 334 ? -17.384 4.950 13.793 1.00 93.81 334 ASP A C 1
ATOM 2473 O O . ASP A 1 334 ? -18.001 3.890 13.607 1.00 93.81 334 ASP A O 1
ATOM 2477 N N . LEU A 1 335 ? -16.051 4.976 13.846 1.00 95.88 335 LEU A N 1
ATOM 2478 C CA . LEU A 1 335 ? -15.192 3.799 13.769 1.00 95.88 335 LEU A CA 1
ATOM 2479 C C . LEU A 1 335 ? -14.787 3.272 15.147 1.00 95.88 335 LEU A C 1
ATOM 2481 O O . LEU A 1 335 ? -14.343 2.126 15.226 1.00 95.88 335 LEU A O 1
ATOM 2485 N N . PHE A 1 336 ? -14.995 4.037 16.222 1.00 97.38 336 PHE A N 1
ATOM 2486 C CA . PHE A 1 336 ? -14.681 3.575 17.567 1.00 97.38 336 PHE A CA 1
ATOM 2487 C C . PHE A 1 336 ? -15.533 2.358 17.937 1.00 97.38 336 PHE A C 1
ATOM 2489 O O . PHE A 1 336 ? -16.752 2.334 17.727 1.00 97.38 336 PHE A O 1
ATOM 2496 N N . ARG A 1 337 ? -14.917 1.318 18.493 1.00 97.81 337 ARG A N 1
ATOM 2497 C CA . ARG A 1 337 ? -15.616 0.102 18.920 1.00 97.81 337 ARG A CA 1
ATOM 2498 C C . ARG A 1 337 ? -15.148 -0.364 20.277 1.00 97.81 337 ARG A C 1
ATOM 2500 O O . ARG A 1 337 ? -13.956 -0.394 20.564 1.00 97.81 337 ARG A O 1
ATOM 2507 N N . CYS A 1 338 ? -16.108 -0.848 21.048 1.00 97.94 338 CYS A N 1
ATOM 2508 C CA . CYS A 1 338 ? -15.872 -1.629 22.246 1.00 97.94 338 CYS A CA 1
ATOM 2509 C C . CYS A 1 338 ? -16.012 -3.113 21.925 1.00 97.94 338 CYS A C 1
ATOM 2511 O O . CYS A 1 338 ? -16.911 -3.517 21.184 1.00 97.94 338 CYS A O 1
ATOM 2513 N N . ARG A 1 339 ? -15.148 -3.944 22.499 1.00 97.62 339 ARG A N 1
ATOM 2514 C CA . ARG A 1 339 ? -15.176 -5.394 22.325 1.00 97.62 339 ARG A CA 1
ATOM 2515 C C . ARG A 1 339 ? -15.105 -6.096 23.667 1.00 97.62 339 ARG A C 1
ATOM 2517 O O . ARG A 1 339 ? -14.182 -5.852 24.429 1.00 97.62 339 ARG A O 1
ATOM 2524 N N . MET A 1 340 ? -16.029 -7.020 23.910 1.00 95.00 340 MET A N 1
ATOM 2525 C CA . MET A 1 340 ? -16.024 -7.916 25.065 1.00 95.00 340 MET A CA 1
ATOM 2526 C C . MET A 1 340 ? -16.009 -9.360 24.560 1.00 95.00 340 MET A C 1
ATOM 2528 O O . MET A 1 340 ? -16.977 -9.847 23.968 1.00 95.00 340 MET A O 1
ATOM 2532 N N . GLY A 1 341 ? -14.876 -10.044 24.728 1.00 92.00 341 GLY A N 1
ATOM 2533 C CA . GLY A 1 341 ? -14.660 -11.371 24.148 1.00 92.00 341 GLY A CA 1
ATOM 2534 C C . GLY A 1 341 ? -14.740 -11.349 22.616 1.00 92.00 341 GLY A C 1
ATOM 2535 O O . GLY A 1 341 ? -13.840 -10.848 21.939 1.00 92.00 341 GLY A O 1
ATOM 2536 N N . THR A 1 342 ? -15.811 -11.907 22.051 1.00 92.06 342 THR A N 1
ATOM 2537 C CA . THR A 1 342 ? -16.094 -11.913 20.601 1.00 92.06 342 THR A CA 1
ATOM 2538 C C . THR A 1 342 ? -17.122 -10.867 20.177 1.00 92.06 342 THR A C 1
ATOM 2540 O O . THR A 1 342 ? -17.285 -10.632 18.983 1.00 92.06 342 THR A O 1
ATOM 2543 N N . THR A 1 343 ? -17.812 -10.239 21.128 1.00 93.75 343 THR A N 1
ATOM 2544 C CA . THR A 1 343 ? -18.886 -9.286 20.837 1.00 93.75 343 THR A CA 1
ATOM 2545 C C . THR A 1 343 ? -18.296 -7.901 20.640 1.00 93.75 343 THR A C 1
ATOM 2547 O O . THR A 1 343 ? -17.590 -7.411 21.519 1.00 93.75 343 THR A O 1
ATOM 2550 N N . VAL A 1 344 ? -18.582 -7.280 19.498 1.00 96.94 344 VAL A N 1
ATOM 2551 C CA . VAL A 1 344 ? -18.134 -5.928 19.148 1.00 96.94 344 VAL A CA 1
ATOM 2552 C C . VAL A 1 344 ? -19.358 -5.026 19.043 1.00 96.94 344 VAL A C 1
ATOM 2554 O O . VAL A 1 344 ? -20.311 -5.364 18.344 1.00 96.94 344 VAL A O 1
ATOM 2557 N N . VAL A 1 345 ? -19.328 -3.887 19.729 1.00 97.06 345 VAL A N 1
ATOM 2558 C CA . VAL A 1 345 ? -20.432 -2.924 19.791 1.00 97.06 345 VAL A CA 1
ATOM 2559 C C . VAL A 1 345 ? -19.937 -1.513 19.492 1.00 97.06 345 VAL A C 1
ATOM 2561 O O . VAL A 1 345 ? -18.760 -1.186 19.687 1.00 97.06 345 VAL A O 1
ATOM 2564 N N . ARG A 1 346 ? -20.845 -0.669 18.997 1.00 97.25 346 ARG A N 1
ATOM 2565 C CA . ARG A 1 346 ? -20.626 0.780 18.972 1.00 97.25 346 ARG A CA 1
ATOM 2566 C C . ARG A 1 346 ? -20.756 1.329 20.397 1.00 97.25 346 ARG A C 1
ATOM 2568 O O . ARG A 1 346 ? -21.540 0.774 21.168 1.00 97.25 346 ARG A O 1
ATOM 2575 N N . PRO A 1 347 ? -20.004 2.378 20.758 1.00 97.25 347 PRO A N 1
ATOM 2576 C CA . PRO A 1 347 ? -20.224 3.049 22.027 1.00 97.25 347 PRO A CA 1
ATOM 2577 C C . PRO A 1 347 ? -21.621 3.672 22.052 1.00 97.25 347 PRO A C 1
ATOM 2579 O O . PRO A 1 347 ? -22.110 4.153 21.031 1.00 97.25 347 PRO A O 1
ATOM 2582 N N . VAL A 1 348 ? -22.246 3.672 23.226 1.00 96.38 348 VAL A N 1
ATOM 2583 C CA . VAL A 1 348 ? -23.464 4.455 23.477 1.00 96.38 348 VAL A CA 1
ATOM 2584 C C . VAL A 1 348 ? -23.110 5.937 23.445 1.00 96.38 348 VAL A C 1
ATOM 2586 O O . VAL A 1 348 ? -23.834 6.746 22.872 1.00 96.38 348 VAL A O 1
ATOM 2589 N N . LYS A 1 349 ? -21.972 6.283 24.059 1.00 95.50 349 LYS A N 1
ATOM 2590 C CA . LYS A 1 349 ? -21.431 7.638 24.095 1.00 95.50 349 LYS A CA 1
ATOM 2591 C C . LYS A 1 349 ? -19.939 7.612 24.409 1.00 95.50 349 LYS A C 1
ATOM 2593 O O . LYS A 1 349 ? -19.510 6.874 25.295 1.00 95.50 349 LYS A O 1
ATOM 2598 N N . ILE A 1 350 ? -19.172 8.458 23.731 1.00 96.75 350 ILE A N 1
ATOM 2599 C CA . ILE A 1 350 ? -17.805 8.820 24.120 1.00 96.75 350 ILE A CA 1
ATOM 2600 C C . ILE A 1 350 ? -17.910 10.147 24.875 1.00 96.75 350 ILE A C 1
ATOM 2602 O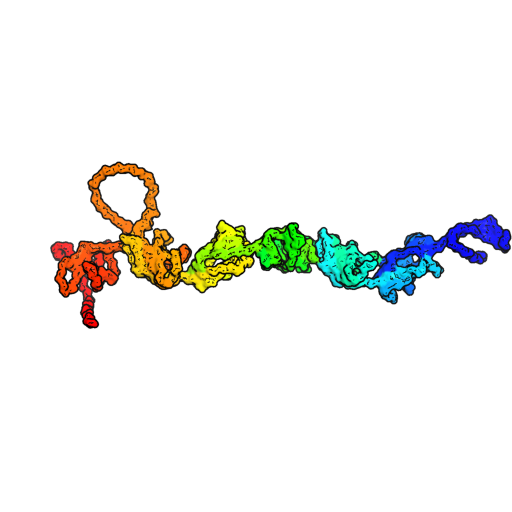 O . ILE A 1 350 ? -18.453 11.119 24.359 1.00 96.75 350 ILE A O 1
ATOM 2606 N N . GLU A 1 351 ? -17.506 10.167 26.144 1.00 95.94 351 GLU A N 1
ATOM 2607 C CA . GLU A 1 351 ? -17.635 11.357 26.998 1.00 95.94 351 GLU A CA 1
ATOM 2608 C C . GLU A 1 351 ? -16.397 12.250 26.919 1.00 95.94 351 GLU A C 1
ATOM 2610 O O . GLU A 1 351 ? -16.503 13.469 27.039 1.00 95.94 351 GLU A O 1
ATOM 2615 N N . SER A 1 352 ? -15.233 11.637 26.720 1.00 96.75 352 SER A N 1
ATOM 2616 C CA . SER A 1 352 ? -13.943 12.298 26.552 1.00 96.75 352 SER A CA 1
ATOM 2617 C C . SER A 1 352 ? -12.941 11.337 25.905 1.00 96.75 352 SER A C 1
ATOM 2619 O O . SER A 1 352 ? -13.204 10.141 25.766 1.00 96.75 352 SER A O 1
ATOM 2621 N N . GLU A 1 353 ? -11.730 11.826 25.627 1.00 96.12 353 GLU A N 1
ATOM 2622 C CA . GLU A 1 353 ? -10.590 10.999 25.196 1.00 96.12 353 GLU A CA 1
ATOM 2623 C C . GLU A 1 353 ? -10.138 9.957 26.242 1.00 96.12 353 GLU A C 1
ATOM 2625 O O . GLU A 1 353 ? -9.263 9.133 25.973 1.00 96.12 353 GLU A O 1
ATOM 2630 N N . SER A 1 354 ? -10.716 9.988 27.446 1.00 97.12 354 SER A N 1
ATOM 2631 C CA . SER A 1 354 ? -10.382 9.114 28.571 1.00 97.12 354 SER A CA 1
ATOM 2632 C C . SER A 1 354 ? -11.567 8.321 29.118 1.00 97.12 354 SER A C 1
ATOM 2634 O O . SER A 1 354 ? -11.394 7.550 30.065 1.00 97.12 354 SER A O 1
ATOM 2636 N N . ARG A 1 355 ? -12.775 8.483 28.562 1.00 97.69 355 ARG A N 1
ATOM 2637 C CA . ARG A 1 355 ? -13.981 7.842 29.095 1.00 97.69 355 ARG A CA 1
ATOM 2638 C C . ARG A 1 355 ? -15.028 7.556 28.022 1.00 97.69 355 ARG A C 1
ATOM 2640 O O . ARG A 1 355 ? -15.478 8.456 27.316 1.00 97.69 355 ARG A O 1
ATOM 2647 N N . VAL A 1 356 ? -15.460 6.298 27.944 1.00 98.06 356 VAL A N 1
ATOM 2648 C CA . VAL A 1 356 ? -16.478 5.825 26.993 1.00 98.06 356 VAL A CA 1
ATOM 2649 C C . VAL A 1 356 ? -17.470 4.883 27.671 1.00 98.06 356 VAL A C 1
ATOM 2651 O O . VAL A 1 356 ? -17.099 4.100 28.544 1.00 98.06 356 VAL A O 1
ATOM 2654 N N . VAL A 1 357 ? -18.737 4.948 27.267 1.00 97.62 357 VAL A N 1
ATOM 2655 C CA . VAL A 1 357 ? -19.813 4.072 27.746 1.00 97.62 357 VAL A CA 1
ATOM 2656 C C . VAL A 1 357 ? -20.244 3.145 26.618 1.00 97.62 357 VAL A C 1
ATOM 2658 O O . VAL A 1 357 ? -20.605 3.597 25.529 1.00 97.62 357 VAL A O 1
ATOM 2661 N N . CYS A 1 358 ? -20.216 1.843 26.884 1.00 97.06 358 CYS A N 1
ATOM 2662 C CA . CYS A 1 358 ? -20.535 0.801 25.918 1.00 97.06 358 CYS A CA 1
ATOM 2663 C C . CYS A 1 358 ? -21.589 -0.153 26.469 1.00 97.06 358 CYS A C 1
ATOM 2665 O O . CYS A 1 358 ? -21.493 -0.611 27.603 1.00 97.06 358 CYS A O 1
ATOM 2667 N N . GLU A 1 359 ? -22.584 -0.461 25.644 1.00 95.25 359 GLU A N 1
ATOM 2668 C CA . GLU A 1 359 ? -23.659 -1.387 25.981 1.00 95.25 359 GLU A CA 1
ATOM 2669 C C . GLU A 1 359 ? -23.433 -2.704 25.245 1.00 95.25 359 GLU A C 1
ATOM 2671 O O . GLU A 1 359 ? -23.421 -2.757 24.013 1.00 95.25 359 GLU A O 1
ATOM 2676 N N . PHE A 1 360 ? -23.229 -3.772 26.007 1.00 93.50 360 PHE A N 1
ATOM 2677 C CA . PHE A 1 360 ? -23.062 -5.113 25.470 1.00 93.50 360 PHE A CA 1
ATOM 2678 C C . PHE A 1 360 ? -24.377 -5.889 25.580 1.00 93.50 360 PHE A C 1
ATOM 2680 O O . PHE A 1 360 ? -24.996 -5.878 26.644 1.00 93.50 360 PHE A O 1
ATOM 2687 N N . PRO A 1 361 ? -24.813 -6.583 24.514 1.00 91.19 361 PRO A N 1
ATOM 2688 C CA . PRO A 1 361 ? -26.049 -7.356 24.542 1.00 91.19 361 PRO A CA 1
ATOM 2689 C C . PRO A 1 361 ? -25.969 -8.507 25.551 1.00 91.19 361 PRO A C 1
ATOM 2691 O O . PRO A 1 361 ? -24.885 -9.026 25.821 1.00 91.19 361 PRO A O 1
ATOM 2694 N N . ARG A 1 362 ? -27.133 -8.939 26.052 1.00 85.44 362 ARG A N 1
ATOM 2695 C CA . ARG A 1 362 ? -27.269 -10.052 27.011 1.00 85.44 362 ARG A CA 1
ATOM 2696 C C . ARG A 1 362 ? -26.480 -11.314 26.634 1.00 85.44 362 ARG A C 1
ATOM 2698 O O . ARG A 1 362 ? -26.503 -11.763 25.483 1.00 85.44 362 ARG A O 1
ATOM 2705 N N . GLN A 1 363 ? -25.842 -11.933 27.627 1.00 80.56 363 GLN A N 1
ATOM 2706 C CA . GLN A 1 363 ? -25.044 -13.156 27.493 1.00 80.56 363 GLN A CA 1
ATOM 2707 C C . GLN A 1 363 ? -25.258 -14.096 28.688 1.00 80.56 363 GLN A C 1
ATOM 2709 O O . GLN A 1 363 ? -24.687 -13.895 29.748 1.00 80.56 363 GLN A O 1
ATOM 2714 N N . PHE A 1 364 ? -25.995 -15.194 28.508 1.00 69.94 364 PHE A N 1
ATOM 2715 C CA . PHE A 1 364 ? -26.410 -16.102 29.597 1.00 69.94 364 PHE A CA 1
ATOM 2716 C C . PHE A 1 364 ? -25.301 -16.945 30.262 1.00 69.94 364 PHE A C 1
ATOM 2718 O O . PHE A 1 364 ? -25.600 -17.812 31.079 1.00 69.94 364 PHE A O 1
ATOM 2725 N N . HIS A 1 365 ? -24.030 -16.739 29.917 1.00 74.75 365 HIS A N 1
ATOM 2726 C CA . HIS A 1 365 ? -22.940 -17.596 30.378 1.00 74.75 365 HIS A CA 1
ATOM 2727 C C . HIS A 1 365 ? -22.077 -16.887 31.415 1.00 74.75 365 HIS A C 1
ATOM 2729 O O . HIS A 1 365 ? -21.594 -15.782 31.178 1.00 74.75 365 HIS A O 1
ATOM 2735 N N . SER A 1 366 ? -21.809 -17.579 32.523 1.00 79.56 366 SER A N 1
ATOM 2736 C CA . SER A 1 366 ? -20.804 -17.146 33.490 1.00 79.56 366 SER A CA 1
ATOM 2737 C C . SER A 1 366 ? -19.416 -17.256 32.868 1.00 79.56 366 SER A C 1
ATOM 2739 O O . SER A 1 366 ? -18.951 -18.362 32.568 1.00 79.56 366 SER A O 1
ATOM 2741 N N . ARG A 1 367 ? -18.754 -16.124 32.619 1.00 87.50 367 ARG A N 1
ATOM 2742 C CA . ARG A 1 367 ? -17.440 -16.108 31.968 1.00 87.50 367 ARG A CA 1
ATOM 2743 C C . ARG A 1 367 ? -16.685 -14.822 32.260 1.00 87.50 367 ARG A C 1
ATOM 2745 O O . ARG A 1 367 ? -17.265 -13.743 32.296 1.00 87.50 367 ARG A O 1
ATOM 2752 N N . VAL A 1 368 ? -15.367 -14.936 32.392 1.00 91.81 368 VAL A N 1
ATOM 2753 C CA . VAL A 1 368 ? -14.473 -13.776 32.393 1.00 91.81 368 VAL A CA 1
ATOM 2754 C C . VAL A 1 368 ? -14.081 -13.480 30.950 1.00 91.81 368 VAL A C 1
ATOM 2756 O O . VAL A 1 368 ? -13.508 -14.334 30.268 1.00 91.81 368 VAL A O 1
ATOM 2759 N N . LEU A 1 369 ? -14.429 -12.291 30.471 1.00 93.88 369 LEU A N 1
ATOM 2760 C CA . LEU A 1 369 ? -14.194 -11.850 29.104 1.00 93.88 369 LEU A CA 1
ATOM 2761 C C . LEU A 1 369 ? -13.221 -10.668 29.080 1.00 93.88 369 LEU A C 1
ATOM 2763 O O . LEU A 1 369 ? -13.331 -9.761 29.904 1.00 93.88 369 LEU A O 1
ATOM 2767 N N . PRO A 1 370 ? -12.279 -10.642 28.125 1.00 96.50 370 PRO A N 1
ATOM 2768 C CA . PRO A 1 370 ? -11.425 -9.484 27.931 1.00 96.50 370 PRO A CA 1
ATOM 2769 C C . PRO A 1 370 ? -12.221 -8.349 27.284 1.00 96.50 370 PRO A C 1
ATOM 2771 O O . PRO A 1 370 ? -12.845 -8.550 26.236 1.00 96.50 370 PRO A O 1
ATOM 2774 N N . VAL A 1 371 ? -12.153 -7.165 27.883 1.00 97.50 371 VAL A N 1
ATOM 2775 C CA . VAL A 1 371 ? -12.648 -5.910 27.319 1.00 97.50 371 VAL A CA 1
ATOM 2776 C C . VAL A 1 371 ? -11.501 -5.197 26.617 1.00 97.50 371 VAL A C 1
ATOM 2778 O O . VAL A 1 371 ? -10.422 -5.022 27.182 1.00 97.50 371 VAL A O 1
ATOM 2781 N N . ARG A 1 372 ? -11.749 -4.809 25.370 1.00 97.94 372 ARG A N 1
ATOM 2782 C CA . ARG A 1 372 ? -10.830 -4.091 24.485 1.00 97.94 372 ARG A CA 1
ATOM 2783 C C . ARG A 1 372 ? -11.558 -2.949 23.797 1.00 97.94 372 ARG A C 1
ATOM 2785 O O . ARG A 1 372 ? -12.776 -3.010 23.619 1.00 97.94 372 ARG A O 1
ATOM 2792 N N . VAL A 1 373 ? -10.811 -1.954 23.345 1.00 97.81 373 VAL A N 1
ATOM 2793 C CA . VAL A 1 373 ? -11.335 -0.858 22.521 1.00 97.81 373 VAL A CA 1
ATOM 2794 C C . VAL A 1 373 ? -10.528 -0.731 21.236 1.00 97.81 373 VAL A C 1
ATOM 2796 O O . VAL A 1 373 ? -9.407 -1.224 21.162 1.00 97.81 373 VAL A O 1
ATOM 2799 N N . SER A 1 374 ? -11.103 -0.120 20.208 1.00 97.75 374 SER A N 1
ATOM 2800 C CA . SER A 1 374 ? -10.423 0.188 18.950 1.00 97.75 374 SER A CA 1
ATOM 2801 C C . SER A 1 374 ? -10.901 1.535 18.437 1.00 97.75 374 SER A C 1
ATOM 2803 O O . SER A 1 374 ? -12.107 1.767 18.400 1.00 97.75 374 SER A O 1
ATOM 2805 N N . ASN A 1 375 ? -9.979 2.384 17.984 1.00 97.25 375 ASN A N 1
ATOM 2806 C CA . ASN A 1 375 ? -10.306 3.670 17.361 1.00 97.25 375 ASN A CA 1
ATOM 2807 C C . ASN A 1 375 ? -10.693 3.538 15.872 1.00 97.25 375 ASN A C 1
ATOM 2809 O O . ASN A 1 375 ? -11.179 4.500 15.286 1.00 97.25 375 ASN A O 1
ATOM 2813 N N . ASN A 1 376 ? -10.489 2.372 15.245 1.00 96.81 376 ASN A N 1
ATOM 2814 C CA . ASN A 1 376 ? -10.731 2.165 13.811 1.00 96.81 376 ASN A CA 1
ATOM 2815 C C . ASN A 1 376 ? -11.458 0.853 13.454 1.00 96.81 376 ASN A C 1
ATOM 2817 O O . ASN A 1 376 ? -11.440 0.439 12.293 1.00 96.81 376 ASN A O 1
ATOM 2821 N N . ASN A 1 377 ? -12.100 0.198 14.430 1.00 96.56 377 ASN A N 1
ATOM 2822 C CA . ASN A 1 377 ? -12.807 -1.084 14.275 1.00 96.56 377 ASN A CA 1
ATOM 2823 C C . ASN A 1 377 ? -11.917 -2.248 13.776 1.00 96.56 377 ASN A C 1
ATOM 2825 O O . ASN A 1 377 ? -12.425 -3.248 13.269 1.00 96.56 377 ASN A O 1
ATOM 2829 N N . GLN A 1 378 ? -10.595 -2.143 13.901 1.00 96.44 378 GLN A N 1
ATOM 2830 C CA . GLN A 1 378 ? -9.663 -3.197 13.491 1.00 96.44 378 GLN A CA 1
ATOM 2831 C C . GLN A 1 378 ? -8.570 -3.399 14.531 1.00 96.44 378 GLN A C 1
ATOM 2833 O O . GLN A 1 378 ? -8.403 -4.503 15.052 1.00 96.44 378 GLN A O 1
ATOM 2838 N N . ASP A 1 379 ? -7.885 -2.314 14.874 1.00 96.56 379 ASP A N 1
ATOM 2839 C CA . ASP A 1 379 ? -6.742 -2.319 15.771 1.00 96.56 379 ASP A CA 1
ATOM 2840 C C . ASP A 1 379 ? -7.276 -2.205 17.200 1.00 96.56 379 ASP A C 1
ATOM 2842 O O . ASP A 1 379 ? -7.570 -1.112 17.693 1.00 96.56 379 ASP A O 1
ATOM 2846 N N . PHE A 1 380 ? -7.540 -3.357 17.819 1.00 96.81 380 PHE A N 1
ATOM 2847 C CA . PHE A 1 380 ? -7.996 -3.442 19.205 1.00 96.81 380 PHE A CA 1
ATOM 2848 C C . PHE A 1 380 ? -6.818 -3.449 20.170 1.00 96.81 380 PHE A C 1
ATOM 2850 O O . PHE A 1 380 ? -5.773 -4.013 19.853 1.00 96.81 380 PHE A O 1
ATOM 2857 N N . THR A 1 381 ? -7.036 -2.917 21.374 1.00 96.75 381 THR A N 1
ATOM 2858 C CA . THR A 1 381 ? -6.012 -2.915 22.422 1.00 96.75 381 THR A CA 1
ATOM 2859 C C . THR A 1 381 ? -5.452 -4.314 22.694 1.00 96.75 381 THR A C 1
ATOM 2861 O O . THR A 1 381 ? -6.182 -5.306 22.803 1.00 96.75 381 THR A O 1
ATOM 2864 N N . THR A 1 382 ? -4.137 -4.401 22.805 1.00 94.38 382 THR A N 1
ATOM 2865 C CA . THR A 1 382 ? -3.354 -5.598 23.082 1.00 94.38 382 THR A CA 1
ATOM 2866 C C . THR A 1 382 ? -3.603 -6.066 24.510 1.00 94.38 382 THR A C 1
ATOM 2868 O O . THR A 1 382 ? -4.024 -7.216 24.698 1.00 94.38 382 THR A O 1
ATOM 2871 N N . ASP A 1 383 ? -3.463 -5.157 25.481 1.00 93.88 383 ASP A N 1
ATOM 2872 C CA . ASP A 1 383 ? -3.723 -5.389 26.903 1.00 93.88 383 ASP A CA 1
ATOM 2873 C C . ASP A 1 383 ? -5.217 -5.193 27.244 1.00 93.88 383 ASP A C 1
ATOM 2875 O O . ASP A 1 383 ? -5.755 -4.085 27.114 1.00 93.88 383 ASP A O 1
ATOM 2879 N N . PRO A 1 384 ? -5.950 -6.264 27.608 1.00 95.44 384 PRO A N 1
ATOM 2880 C CA . PRO A 1 384 ? -7.358 -6.169 27.950 1.00 95.44 384 PRO A CA 1
ATOM 2881 C C . PRO A 1 384 ? -7.580 -5.979 29.453 1.00 95.44 384 PRO A C 1
ATOM 2883 O O . PRO A 1 384 ? -6.912 -6.587 30.286 1.00 95.44 384 PRO A O 1
ATOM 2886 N N . VAL A 1 385 ? -8.667 -5.297 29.810 1.00 96.62 385 VAL A N 1
ATOM 2887 C CA . VAL A 1 385 ? -9.202 -5.367 31.178 1.00 96.62 385 VAL A CA 1
ATOM 2888 C C . VAL A 1 385 ? -10.242 -6.478 31.257 1.00 96.62 385 VAL A C 1
ATOM 2890 O O . VAL A 1 385 ? -11.119 -6.593 30.404 1.00 96.62 385 VAL A O 1
ATOM 2893 N N . LEU A 1 386 ? -10.149 -7.329 32.276 1.00 95.06 386 LEU A N 1
ATOM 2894 C CA . LEU A 1 386 ? -11.072 -8.447 32.457 1.00 95.06 386 LEU A CA 1
ATOM 2895 C C . LEU A 1 386 ? -12.410 -7.981 33.046 1.00 95.06 386 LEU A C 1
ATOM 2897 O O . LEU A 1 386 ? -12.441 -7.229 34.020 1.00 95.06 386 LEU A O 1
ATOM 2901 N N . PHE A 1 387 ? -13.503 -8.489 32.480 1.00 92.62 387 PHE A N 1
ATOM 2902 C CA . PHE A 1 387 ? -14.872 -8.267 32.936 1.00 92.62 387 PHE A CA 1
ATOM 2903 C C . PHE A 1 387 ? -15.553 -9.609 33.210 1.00 92.62 387 PHE A C 1
ATOM 2905 O O . PHE A 1 387 ? -15.473 -10.520 32.385 1.00 92.62 387 PHE A O 1
ATOM 2912 N N . ALA A 1 388 ? -16.208 -9.755 34.362 1.00 89.81 388 ALA A N 1
ATOM 2913 C CA . ALA A 1 388 ? -16.835 -11.015 34.760 1.00 89.81 388 ALA A CA 1
ATOM 2914 C C . ALA A 1 388 ? -18.357 -10.987 34.569 1.00 89.81 388 ALA A C 1
ATOM 2916 O O . ALA A 1 388 ? -19.060 -10.222 35.220 1.00 89.81 388 ALA A O 1
ATOM 2917 N N . LEU A 1 389 ? -18.875 -11.864 33.714 1.00 88.31 389 LEU A N 1
ATOM 2918 C CA . LEU A 1 389 ? -20.305 -12.145 33.637 1.00 88.31 389 LEU A CA 1
ATOM 2919 C C . LEU A 1 389 ? -20.667 -13.246 34.629 1.00 88.31 389 LEU A C 1
ATOM 2921 O O . LEU A 1 389 ? -19.954 -14.250 34.704 1.00 88.31 389 LEU A O 1
ATOM 2925 N N . TYR A 1 390 ? -21.769 -13.070 35.353 1.00 83.88 390 TYR A N 1
ATOM 2926 C CA . TYR A 1 390 ? -22.327 -14.065 36.274 1.00 83.88 390 TYR A CA 1
ATOM 2927 C C . TYR A 1 390 ? -23.805 -14.358 35.961 1.00 83.88 390 TYR A C 1
ATOM 2929 O O . TYR A 1 390 ? -24.452 -13.588 35.245 1.00 83.88 390 TYR A O 1
ATOM 2937 N N . PRO A 1 391 ? -24.359 -15.489 36.432 1.00 81.19 391 PRO A N 1
ATOM 2938 C CA . PRO A 1 391 ? -25.775 -15.790 36.255 1.00 81.19 391 PRO A CA 1
ATOM 2939 C C . PRO A 1 391 ? -26.661 -14.789 37.019 1.00 81.19 391 PRO A C 1
ATOM 2941 O O . PRO A 1 391 ? -26.255 -14.311 38.072 1.00 81.19 391 PRO A O 1
ATOM 2944 N N . PRO A 1 392 ? -27.873 -14.479 36.540 1.00 79.81 392 PRO A N 1
ATOM 2945 C CA . PRO A 1 392 ? -28.769 -13.541 37.216 1.00 79.81 392 PRO A CA 1
ATOM 2946 C C . PRO A 1 392 ? -29.112 -13.946 38.651 1.00 79.81 392 PRO A C 1
ATOM 2948 O O . PRO A 1 392 ? -29.207 -15.135 38.967 1.00 79.81 392 PRO A O 1
ATOM 2951 N N . VAL A 1 393 ? -29.377 -12.933 39.482 1.00 81.69 393 VAL A N 1
ATOM 2952 C CA . VAL A 1 393 ? -29.940 -13.118 40.822 1.00 81.69 393 VAL A CA 1
ATOM 2953 C C . VAL A 1 393 ? -31.338 -13.716 40.699 1.00 81.69 393 VAL A C 1
ATOM 2955 O O . VAL A 1 393 ? -32.179 -13.227 39.934 1.00 81.69 393 VAL A O 1
ATOM 2958 N N . VAL A 1 394 ? -31.584 -14.773 41.464 1.00 84.12 394 VAL A N 1
ATOM 2959 C CA . VAL A 1 394 ? -32.904 -15.387 41.619 1.00 84.12 394 VAL A CA 1
ATOM 2960 C C . VAL A 1 394 ? -33.250 -15.331 43.096 1.00 84.12 394 VAL A C 1
ATOM 2962 O O . VAL A 1 394 ? -32.441 -15.736 43.922 1.00 84.12 394 VAL A O 1
ATOM 2965 N N . VAL A 1 395 ? -34.427 -14.803 43.418 1.00 87.12 395 VAL A N 1
ATOM 2966 C CA . VAL A 1 395 ? -34.977 -14.817 44.776 1.00 87.12 395 VAL A CA 1
ATOM 2967 C C . VAL A 1 395 ? -36.069 -15.875 44.793 1.00 87.12 395 VAL A C 1
ATOM 2969 O O . VAL A 1 395 ? -37.022 -15.765 44.022 1.00 87.12 395 VAL A O 1
ATOM 2972 N N . ASP A 1 396 ? -35.921 -16.890 45.640 1.00 86.50 396 ASP A N 1
ATOM 2973 C CA . ASP A 1 396 ? -36.890 -17.981 45.750 1.00 86.50 396 ASP A CA 1
ATOM 2974 C C . ASP A 1 396 ? -37.995 -17.621 46.749 1.00 86.50 396 ASP A C 1
ATOM 2976 O O . ASP A 1 396 ? -39.181 -17.768 46.452 1.00 86.50 396 ASP A O 1
ATOM 2980 N N . TYR A 1 397 ? -37.615 -17.129 47.934 1.00 85.69 397 TYR A N 1
ATOM 2981 C CA . TYR A 1 397 ? -38.546 -16.680 48.972 1.00 85.69 397 TYR A CA 1
ATOM 2982 C C . TYR A 1 397 ? -37.883 -15.712 49.967 1.00 85.69 397 TYR A C 1
ATOM 2984 O O . TYR A 1 397 ? -36.667 -15.521 49.966 1.00 85.69 397 TYR A O 1
ATOM 2992 N N . ALA A 1 398 ? -38.705 -15.111 50.830 1.00 87.06 398 ALA A N 1
ATOM 2993 C CA . ALA A 1 398 ? -38.283 -14.235 51.920 1.00 87.06 398 ALA A CA 1
ATOM 2994 C C . ALA A 1 398 ? -38.754 -14.738 53.280 1.00 87.06 398 ALA A C 1
ATOM 2996 O O . ALA A 1 398 ? -39.851 -15.293 53.398 1.00 87.06 398 ALA A O 1
ATOM 2997 N N . THR A 1 399 ? -37.965 -14.456 54.311 1.00 85.25 399 THR A N 1
ATOM 2998 C CA . THR A 1 399 ? -38.341 -14.656 55.710 1.00 85.25 399 THR A CA 1
ATOM 2999 C C . THR A 1 399 ? -38.016 -13.409 56.538 1.00 85.25 399 THR A C 1
ATOM 3001 O O . THR A 1 399 ? -36.843 -13.053 56.626 1.00 85.25 399 THR A O 1
ATOM 3004 N N . PRO A 1 400 ? -39.014 -12.760 57.171 1.00 85.25 400 PRO A N 1
ATOM 3005 C CA . PRO A 1 400 ? -40.456 -13.010 57.043 1.00 85.25 400 PRO A CA 1
ATOM 3006 C C . PRO A 1 400 ? -41.001 -12.605 55.656 1.00 85.25 400 PRO A C 1
ATOM 3008 O O . PRO A 1 400 ? -40.405 -11.793 54.960 1.00 85.25 400 PRO A O 1
ATOM 3011 N N . LEU A 1 401 ? -42.160 -13.146 55.250 1.00 82.00 401 LEU A N 1
ATOM 3012 C CA . LEU A 1 401 ? -42.841 -12.764 53.992 1.00 82.00 401 LEU A CA 1
ATOM 3013 C C . LEU A 1 401 ? -43.718 -11.498 54.143 1.00 82.00 401 LEU A C 1
ATOM 3015 O O . LEU A 1 401 ? -44.380 -11.065 53.197 1.00 82.00 401 LEU A O 1
ATOM 3019 N N . TYR A 1 402 ? -43.754 -10.917 55.343 1.00 81.56 402 TYR A N 1
ATOM 3020 C CA . TYR A 1 402 ? -44.552 -9.739 55.658 1.00 81.56 402 TYR A CA 1
ATOM 3021 C C . TYR A 1 402 ? -43.818 -8.777 56.595 1.00 81.56 402 TYR A C 1
ATOM 3023 O O . TYR A 1 402 ? -42.957 -9.186 57.373 1.00 81.56 402 TYR A O 1
ATOM 3031 N N . GLY A 1 403 ? -44.192 -7.500 56.526 1.00 82.19 403 GLY A N 1
ATOM 3032 C CA . GLY A 1 403 ? -43.658 -6.415 57.351 1.00 82.19 403 GLY A CA 1
ATOM 3033 C C . GLY A 1 403 ? -44.764 -5.521 57.905 1.00 82.19 403 GLY A C 1
ATOM 3034 O O . GLY A 1 403 ? -45.880 -5.499 57.381 1.00 82.19 403 GLY A O 1
ATOM 3035 N N . LEU A 1 404 ? -44.470 -4.791 58.979 1.00 79.19 404 LEU A N 1
ATOM 3036 C CA . LEU A 1 404 ? -45.431 -3.896 59.630 1.00 79.19 404 LEU A CA 1
ATOM 3037 C C . LEU A 1 404 ? -45.453 -2.523 58.945 1.00 79.19 404 LEU A C 1
ATOM 3039 O O . LEU A 1 404 ? -44.406 -1.985 58.591 1.00 79.19 404 LEU A O 1
ATOM 3043 N N . ILE A 1 405 ? -46.644 -1.948 58.758 1.00 76.31 405 ILE A N 1
ATOM 3044 C CA . ILE A 1 405 ? -46.824 -0.630 58.113 1.00 76.31 405 ILE A CA 1
ATOM 3045 C C . ILE A 1 405 ? -46.306 0.525 58.989 1.00 76.31 405 ILE A C 1
ATOM 3047 O O . ILE A 1 405 ? -45.909 1.561 58.463 1.00 76.31 405 ILE A O 1
ATOM 3051 N N . ASP A 1 406 ? -46.323 0.358 60.308 1.00 72.94 406 ASP A N 1
ATOM 3052 C CA . ASP A 1 406 ? -45.951 1.343 61.332 1.00 72.94 406 ASP A CA 1
ATOM 3053 C C . ASP A 1 406 ? -44.515 1.184 61.866 1.00 72.94 406 ASP A C 1
ATOM 3055 O O . ASP A 1 406 ? -44.105 1.923 62.759 1.00 72.94 406 ASP A O 1
ATOM 3059 N N . GLY A 1 407 ? -43.738 0.246 61.314 1.00 72.44 407 GLY A N 1
ATOM 3060 C CA . GLY A 1 407 ? -42.299 0.147 61.574 1.00 72.44 407 GLY A CA 1
ATOM 3061 C C . GLY A 1 407 ? -41.483 1.232 60.855 1.00 72.44 407 GLY A C 1
ATOM 3062 O O . GLY A 1 407 ? -41.984 1.932 59.977 1.00 72.44 407 GLY A O 1
ATOM 3063 N N . GLU A 1 408 ? -40.199 1.353 61.194 1.00 75.00 408 GLU A N 1
ATOM 3064 C CA . GLU A 1 408 ? -39.246 2.183 60.433 1.00 75.00 408 GLU A CA 1
ATOM 3065 C C . GLU A 1 408 ? -38.754 1.430 59.182 1.00 75.00 408 GLU A C 1
ATOM 3067 O O . GLU A 1 408 ? -38.815 1.928 58.061 1.00 75.00 408 GLU A O 1
ATOM 3072 N N . TYR A 1 409 ? -38.360 0.169 59.360 1.00 83.00 409 TYR A N 1
ATOM 3073 C CA . TYR A 1 409 ? -38.017 -0.777 58.301 1.00 83.00 409 TYR A CA 1
ATOM 3074 C C . TYR A 1 409 ? -38.374 -2.200 58.744 1.00 83.00 409 TYR A C 1
ATOM 3076 O O . TYR A 1 409 ? -38.579 -2.466 59.929 1.00 83.00 409 TYR A O 1
ATOM 3084 N N . THR A 1 410 ? -38.463 -3.128 57.793 1.00 86.56 410 THR A N 1
ATOM 3085 C CA . THR A 1 410 ? -38.529 -4.571 58.061 1.00 86.56 410 THR A CA 1
ATOM 3086 C C . THR A 1 410 ? -37.245 -5.222 57.561 1.00 86.56 410 THR A C 1
ATOM 3088 O O . THR A 1 410 ? -36.924 -5.107 56.379 1.00 86.56 410 THR A O 1
ATOM 3091 N N . GLU A 1 411 ? -36.510 -5.895 58.447 1.00 88.88 411 GLU A N 1
ATOM 3092 C CA . GLU A 1 411 ? -35.404 -6.764 58.034 1.00 88.88 411 GLU A CA 1
ATOM 3093 C C . GLU A 1 411 ? -35.959 -8.066 57.464 1.00 88.88 411 GLU A C 1
ATOM 3095 O O . GLU A 1 411 ? -36.786 -8.733 58.090 1.00 88.88 411 GLU A O 1
ATOM 3100 N N . VAL A 1 412 ? -35.520 -8.403 56.256 1.00 89.81 412 VAL A N 1
ATOM 3101 C CA . VAL A 1 412 ? -35.985 -9.565 55.508 1.00 89.81 412 VAL A CA 1
ATOM 3102 C C . VAL A 1 412 ? -34.794 -10.335 54.972 1.00 89.81 412 VAL A C 1
ATOM 3104 O O . VAL A 1 412 ? -34.010 -9.802 54.188 1.00 89.81 412 VAL A O 1
ATOM 3107 N N . ASP A 1 413 ? -34.698 -11.609 55.332 1.00 89.75 413 ASP A N 1
ATOM 3108 C CA . ASP A 1 413 ? -33.745 -12.526 54.722 1.00 89.75 413 ASP A CA 1
ATOM 3109 C C . ASP A 1 413 ? -34.315 -13.049 53.406 1.00 89.75 413 ASP A C 1
ATOM 3111 O O . ASP A 1 413 ? -35.338 -13.735 53.367 1.00 89.75 413 ASP A O 1
ATOM 3115 N N . LEU A 1 414 ? -33.642 -12.713 52.313 1.00 90.50 414 LEU A N 1
ATOM 3116 C CA . LEU A 1 414 ? -33.930 -13.193 50.973 1.00 90.50 414 LEU A CA 1
ATOM 3117 C C . LEU A 1 414 ? -33.102 -14.439 50.700 1.00 90.50 414 LEU A C 1
ATOM 3119 O O . LEU A 1 414 ? -31.871 -14.379 50.660 1.00 90.50 414 LEU A O 1
ATOM 3123 N N . VAL A 1 415 ? -33.787 -15.559 50.484 1.00 89.94 415 VAL A N 1
ATOM 3124 C CA . VAL A 1 415 ? -33.171 -16.840 50.135 1.00 89.94 415 VAL A CA 1
ATOM 3125 C C . VAL A 1 415 ? -33.312 -17.065 48.635 1.00 89.94 415 VAL A C 1
ATOM 3127 O O . VAL A 1 415 ? -34.376 -16.849 48.053 1.00 89.94 415 VAL A O 1
ATOM 3130 N N . GLY A 1 416 ? -32.223 -17.474 47.995 1.00 89.50 416 GLY A N 1
ATOM 3131 C CA . GLY A 1 416 ? -32.174 -17.615 46.548 1.00 89.50 416 GLY A CA 1
ATOM 3132 C C . GLY A 1 416 ? -30.810 -18.037 46.023 1.00 89.50 416 GLY A C 1
ATOM 3133 O O . GLY A 1 416 ? -30.088 -18.810 46.654 1.00 89.50 416 GLY A O 1
ATOM 3134 N N . HIS A 1 417 ? -30.439 -17.516 44.857 1.00 87.38 417 HIS A N 1
ATOM 3135 C CA . HIS A 1 417 ? -29.220 -17.879 44.145 1.00 87.38 417 HIS A CA 1
ATOM 3136 C C . HIS A 1 417 ? -28.515 -16.662 43.532 1.00 87.38 417 HIS A C 1
ATOM 3138 O O . HIS A 1 417 ? -29.151 -15.719 43.060 1.00 87.38 417 HIS A O 1
ATOM 3144 N N . ASN A 1 418 ? -27.183 -16.756 43.441 1.00 84.38 418 ASN A N 1
ATOM 3145 C CA . ASN A 1 418 ? -26.288 -15.806 42.765 1.00 84.38 418 ASN A CA 1
ATOM 3146 C C . ASN A 1 418 ? -26.234 -14.403 43.394 1.00 84.38 418 ASN A C 1
ATOM 3148 O O . ASN A 1 418 ? -25.974 -13.413 42.705 1.00 84.38 418 ASN A O 1
ATOM 3152 N N . PHE A 1 419 ? -26.429 -14.309 44.711 1.00 85.44 419 PHE A N 1
ATOM 3153 C CA . PHE A 1 419 ? -26.064 -13.097 45.441 1.00 85.44 419 PHE A CA 1
ATOM 3154 C C . PHE A 1 419 ? -24.543 -12.925 45.436 1.00 85.44 419 PHE A C 1
ATOM 3156 O O . PHE A 1 419 ? -23.789 -13.901 45.521 1.00 85.44 419 PHE A O 1
ATOM 3163 N N . HIS A 1 420 ? -24.083 -11.681 45.353 1.00 81.19 420 HIS A N 1
ATOM 3164 C CA . HIS A 1 420 ? -22.662 -11.355 45.375 1.00 81.19 420 HIS A CA 1
ATOM 3165 C C . HIS A 1 420 ? -22.378 -10.228 46.364 1.00 81.19 420 HIS A C 1
ATOM 3167 O O . HIS A 1 420 ? -23.139 -9.272 46.461 1.00 81.19 420 HIS A O 1
ATOM 3173 N N . GLU A 1 421 ? -21.249 -10.329 47.066 1.00 81.44 421 GLU A N 1
ATOM 3174 C CA . GLU A 1 421 ? -20.759 -9.273 47.950 1.00 81.44 421 GLU A CA 1
ATOM 3175 C C . GLU A 1 421 ? -20.351 -8.048 47.122 1.00 81.44 421 GLU A C 1
ATOM 3177 O O . GLU A 1 421 ? -19.332 -8.064 46.423 1.00 81.44 421 GLU A O 1
ATOM 3182 N N . MET A 1 422 ? -21.187 -7.011 47.150 1.00 73.88 422 MET A N 1
ATOM 3183 C CA .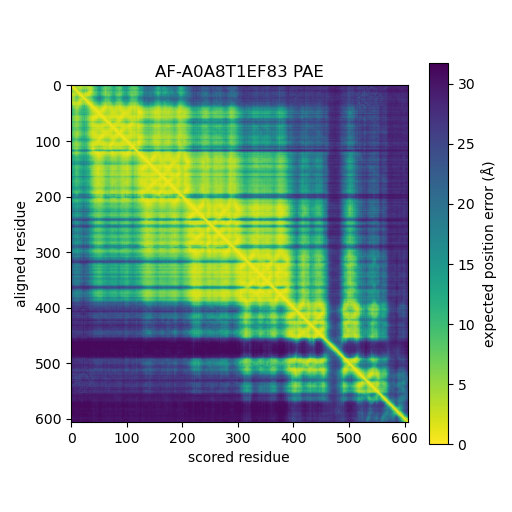 MET A 1 422 ? -21.042 -5.794 46.353 1.00 73.88 422 MET A CA 1
ATOM 3184 C C . MET A 1 422 ? -21.475 -4.584 47.185 1.00 73.88 422 MET A C 1
ATOM 3186 O O . MET A 1 422 ? -22.419 -4.676 47.963 1.00 73.88 422 MET A O 1
ATOM 3190 N N . ALA A 1 423 ? -20.807 -3.442 46.997 1.00 71.31 423 ALA A N 1
ATOM 3191 C CA . ALA A 1 423 ? -21.167 -2.192 47.680 1.00 71.31 423 ALA A CA 1
ATOM 3192 C C . ALA A 1 423 ? -22.538 -1.647 47.240 1.00 71.31 423 ALA A C 1
ATOM 3194 O O . ALA A 1 423 ? -23.200 -0.955 48.004 1.00 71.31 423 ALA A O 1
ATOM 3195 N N . ASP A 1 424 ? -22.954 -1.995 46.022 1.00 75.75 424 ASP A N 1
ATOM 3196 C CA . ASP A 1 424 ? -24.199 -1.549 45.401 1.00 75.75 424 ASP A CA 1
ATOM 3197 C C . ASP A 1 424 ? -25.322 -2.602 45.510 1.00 75.75 424 ASP A C 1
ATOM 3199 O O . ASP A 1 424 ? -26.319 -2.523 44.791 1.00 75.75 424 ASP A O 1
ATOM 3203 N N . LEU A 1 425 ? -25.154 -3.617 46.373 1.00 82.38 425 LEU A N 1
ATOM 3204 C CA . LEU A 1 425 ? -26.194 -4.603 46.657 1.00 82.38 425 LEU A CA 1
ATOM 3205 C C . LEU A 1 425 ? -27.352 -3.898 47.372 1.00 82.38 425 LEU A C 1
ATOM 3207 O O . LEU A 1 425 ? -27.199 -3.418 48.496 1.00 82.38 425 LEU A O 1
ATOM 3211 N N . VAL A 1 426 ? -28.513 -3.828 46.722 1.00 87.19 426 VAL A N 1
ATOM 3212 C CA . VAL A 1 426 ? -29.712 -3.190 47.285 1.00 87.19 426 VAL A CA 1
ATOM 3213 C C . VAL A 1 426 ? -30.977 -3.966 46.943 1.00 87.19 426 VAL A C 1
ATOM 3215 O O . VAL A 1 426 ? -31.066 -4.653 45.920 1.00 87.19 426 VAL A O 1
ATOM 3218 N N . CYS A 1 427 ? -31.981 -3.800 47.798 1.00 86.88 427 CYS A N 1
ATOM 3219 C CA . CYS A 1 427 ? -33.344 -4.237 47.551 1.00 86.88 427 CYS A CA 1
ATOM 3220 C C . CYS A 1 427 ? -34.189 -3.066 47.065 1.00 86.88 427 CYS A C 1
ATOM 3222 O O . CYS A 1 427 ? -34.163 -1.988 47.645 1.00 86.88 427 CYS A O 1
ATOM 3224 N N . GLN A 1 428 ? -34.975 -3.272 46.022 1.00 87.00 428 GLN A N 1
ATOM 3225 C CA . GLN A 1 428 ? -35.852 -2.267 45.448 1.00 87.00 428 GLN A CA 1
ATOM 3226 C C . GLN A 1 428 ? -37.311 -2.673 45.624 1.00 87.00 428 GLN A C 1
ATOM 3228 O O . GLN A 1 428 ? -37.682 -3.801 45.306 1.00 87.00 428 GLN A O 1
ATOM 3233 N N . ILE A 1 429 ? -38.136 -1.733 46.082 1.00 82.25 429 ILE A N 1
ATOM 3234 C CA . ILE A 1 429 ? -39.581 -1.902 46.214 1.00 82.25 429 ILE A CA 1
ATOM 3235 C C . ILE A 1 429 ? -40.262 -1.310 44.982 1.00 82.25 429 ILE A C 1
ATOM 3237 O O . ILE A 1 429 ? -40.127 -0.122 44.675 1.00 82.25 429 ILE A O 1
ATOM 3241 N N . ILE A 1 430 ? -41.022 -2.146 44.289 1.00 78.88 430 ILE A N 1
ATOM 3242 C CA . ILE A 1 430 ? -41.781 -1.811 43.093 1.00 78.88 430 ILE A CA 1
ATOM 3243 C C . ILE A 1 430 ? -43.269 -1.875 43.427 1.00 78.88 430 ILE A C 1
ATOM 3245 O O . ILE A 1 430 ? -43.781 -2.881 43.920 1.00 78.88 430 ILE A O 1
ATOM 3249 N N . LEU A 1 431 ? -43.969 -0.785 43.124 1.00 77.88 431 LEU A N 1
ATOM 3250 C CA . LEU A 1 431 ? -45.423 -0.694 43.211 1.00 77.88 431 LEU A CA 1
ATOM 3251 C C . LEU A 1 431 ? -45.945 -0.125 41.892 1.00 77.88 431 LEU A C 1
ATOM 3253 O O . LEU A 1 431 ? -45.456 0.908 41.428 1.00 77.88 431 LEU A O 1
ATOM 3257 N N . ASP A 1 432 ? -46.910 -0.811 41.279 1.00 74.12 432 ASP A N 1
ATOM 3258 C CA . ASP A 1 432 ? -47.488 -0.457 39.973 1.00 74.12 432 ASP A CA 1
ATOM 3259 C C . ASP A 1 432 ? -46.442 -0.295 38.850 1.00 74.12 432 ASP A C 1
ATOM 3261 O O . ASP A 1 432 ? -46.579 0.537 37.955 1.00 74.12 432 ASP A O 1
ATOM 3265 N N . GLY A 1 433 ? -45.360 -1.079 38.906 1.00 70.62 433 GLY A N 1
ATOM 3266 C CA . GLY A 1 433 ? -44.269 -1.034 37.926 1.00 70.62 433 GLY A CA 1
ATOM 3267 C C . GLY A 1 433 ? -43.296 0.142 38.086 1.00 70.62 433 GLY A C 1
ATOM 3268 O O . GLY A 1 433 ? -42.416 0.311 37.245 1.00 70.62 433 GLY A O 1
ATOM 3269 N N . VAL A 1 434 ? -43.418 0.940 39.153 1.00 75.00 434 VAL A N 1
ATOM 3270 C CA . VAL A 1 434 ? -42.530 2.076 39.448 1.00 75.00 434 VAL A CA 1
ATOM 3271 C C . VAL A 1 434 ? -41.701 1.787 40.699 1.00 75.00 434 VAL A C 1
ATOM 3273 O O . VAL A 1 434 ? -42.227 1.287 41.693 1.00 75.00 434 VAL A O 1
ATOM 3276 N N . ASN A 1 435 ? -40.410 2.135 40.666 1.00 76.62 435 ASN A N 1
ATOM 3277 C CA . ASN A 1 435 ? -39.555 2.118 41.852 1.00 76.62 435 ASN A CA 1
ATOM 3278 C C . ASN A 1 435 ? -40.063 3.143 42.876 1.00 76.62 435 ASN A C 1
ATOM 3280 O O . ASN A 1 435 ? -40.087 4.340 42.583 1.00 76.62 435 ASN A O 1
ATOM 3284 N N . ARG A 1 436 ? -40.472 2.681 44.058 1.00 80.12 436 ARG A N 1
ATOM 3285 C CA . ARG A 1 436 ? -40.956 3.549 45.139 1.00 80.12 436 ARG A CA 1
ATOM 3286 C C . ARG A 1 436 ? -39.922 3.784 46.229 1.00 80.12 436 ARG A C 1
ATOM 3288 O O . ARG A 1 436 ? -39.950 4.854 46.826 1.00 80.12 436 ARG A O 1
ATOM 3295 N N . ALA A 1 437 ? -39.030 2.827 46.475 1.00 79.38 437 ALA A N 1
ATOM 3296 C CA . ALA A 1 437 ? -37.964 2.961 47.460 1.00 79.38 437 ALA A CA 1
ATOM 3297 C C . ALA A 1 437 ? -36.862 1.916 47.263 1.00 79.38 437 ALA A C 1
ATOM 3299 O O . ALA A 1 437 ? -37.079 0.851 46.682 1.00 79.38 437 ALA A O 1
ATOM 3300 N N . THR A 1 438 ? -35.692 2.209 47.823 1.00 85.06 438 THR A N 1
ATOM 3301 C CA . THR A 1 438 ? -34.539 1.307 47.876 1.00 85.06 438 THR A CA 1
ATOM 3302 C C . THR A 1 438 ? -34.132 1.069 49.324 1.00 85.06 438 THR A C 1
ATOM 3304 O O . THR A 1 438 ? -33.885 2.024 50.058 1.00 85.06 438 THR A O 1
ATOM 3307 N N . GLY A 1 439 ? -34.052 -0.195 49.717 1.00 85.31 439 GLY A N 1
ATOM 3308 C CA . GLY A 1 439 ? -33.529 -0.660 50.992 1.00 85.31 439 GLY A CA 1
ATOM 3309 C C . GLY A 1 439 ? -32.079 -1.119 50.875 1.00 85.31 439 GLY A C 1
ATOM 3310 O O . GLY A 1 439 ? -31.683 -1.704 49.861 1.00 85.31 439 GLY A O 1
ATOM 3311 N N . ALA A 1 440 ? -31.290 -0.875 51.920 1.00 86.56 440 ALA A N 1
ATOM 3312 C CA . ALA A 1 440 ? -29.943 -1.424 52.017 1.00 86.56 440 ALA A CA 1
ATOM 3313 C C . ALA A 1 440 ? -30.005 -2.957 52.064 1.00 86.56 440 ALA A C 1
ATOM 3315 O O . ALA A 1 440 ? -30.897 -3.524 52.700 1.00 86.56 440 ALA A O 1
ATOM 3316 N N . ALA A 1 441 ? -29.066 -3.619 51.394 1.00 88.88 441 ALA A N 1
ATOM 3317 C CA . ALA A 1 441 ? -28.959 -5.067 51.400 1.00 88.88 441 ALA A CA 1
ATOM 3318 C C . ALA A 1 441 ? -27.550 -5.492 51.817 1.00 88.88 441 ALA A C 1
ATOM 3320 O O . ALA A 1 441 ? -26.547 -4.926 51.385 1.00 88.88 441 ALA A O 1
ATOM 3321 N N . ILE A 1 442 ? -27.481 -6.498 52.678 1.00 89.50 442 ILE A N 1
ATOM 3322 C CA . ILE A 1 442 ? -26.252 -7.061 53.217 1.00 89.50 442 ILE A CA 1
ATOM 3323 C C . ILE A 1 442 ? -26.068 -8.439 52.594 1.00 89.50 442 ILE A C 1
ATOM 3325 O O . ILE A 1 442 ? -26.974 -9.279 52.582 1.00 89.50 442 ILE A O 1
ATOM 3329 N N . PHE A 1 443 ? -24.877 -8.678 52.055 1.00 90.38 443 PHE A N 1
ATOM 3330 C CA . PHE A 1 443 ? -24.498 -9.994 51.571 1.00 90.38 443 PHE A CA 1
ATOM 3331 C C . PHE A 1 443 ? -24.198 -10.912 52.759 1.00 90.38 443 PHE A C 1
ATOM 3333 O O . PHE A 1 443 ? -23.315 -10.614 53.560 1.00 90.38 443 PHE A O 1
ATOM 3340 N N . VAL A 1 444 ? -24.903 -12.042 52.847 1.00 90.44 444 VAL A N 1
ATOM 3341 C CA . VAL A 1 444 ? -24.631 -13.083 53.852 1.00 90.44 444 VAL A CA 1
ATOM 3342 C C . VAL A 1 444 ? -23.930 -14.269 53.194 1.00 90.44 444 VAL A C 1
ATOM 3344 O O . VAL A 1 444 ? -22.900 -14.744 53.669 1.00 90.44 444 VAL A O 1
ATOM 3347 N N . SER A 1 445 ? -24.470 -14.755 52.075 1.00 90.12 445 SER A N 1
ATOM 3348 C CA . SER A 1 445 ? -23.869 -15.814 51.262 1.00 90.12 445 SER A CA 1
ATOM 3349 C C . SER A 1 445 ? -24.386 -15.761 49.824 1.00 90.12 445 SER A C 1
ATOM 3351 O O . SER A 1 445 ? -25.340 -15.054 49.520 1.00 90.12 445 SER A O 1
ATOM 3353 N N . ALA A 1 446 ? -23.835 -16.587 48.929 1.00 86.25 446 ALA A N 1
ATOM 3354 C CA . ALA A 1 446 ? -24.342 -16.702 47.557 1.00 86.25 446 ALA A CA 1
ATOM 3355 C C . ALA A 1 446 ? -25.814 -17.162 47.465 1.00 86.25 446 ALA A C 1
ATOM 3357 O O . ALA A 1 446 ? -26.398 -17.094 46.384 1.00 86.25 446 ALA A O 1
ATOM 3358 N N . SER A 1 447 ? -26.397 -17.647 48.571 1.00 91.06 447 SER A N 1
ATOM 3359 C CA . SER A 1 447 ? -27.798 -18.077 48.651 1.00 91.06 447 SER A CA 1
ATOM 3360 C C . SER A 1 447 ? -28.665 -17.244 49.597 1.00 91.06 447 SER A C 1
ATOM 3362 O O . SER A 1 447 ? -29.860 -17.504 49.688 1.00 91.06 447 SER A O 1
ATOM 3364 N N . VAL A 1 448 ? -28.089 -16.273 50.316 1.00 90.62 448 VAL A N 1
ATOM 3365 C CA . VAL A 1 448 ? -28.812 -15.476 51.319 1.00 90.62 448 VAL A CA 1
ATOM 3366 C C . VAL A 1 448 ? -28.329 -14.027 51.306 1.00 90.62 448 VAL A C 1
ATOM 3368 O O . VAL A 1 448 ? -27.124 -13.773 51.387 1.00 90.62 448 VAL A O 1
ATOM 3371 N N . SER A 1 449 ? -29.261 -13.079 51.270 1.00 91.75 449 SER A N 1
ATOM 3372 C CA . SER A 1 449 ? -29.003 -11.653 51.498 1.00 91.75 449 SER A CA 1
ATOM 3373 C C . SER A 1 449 ? -30.052 -11.072 52.440 1.00 91.75 449 SER A C 1
ATOM 3375 O O . SER A 1 449 ? -31.233 -11.356 52.284 1.00 91.75 449 SER A O 1
ATOM 3377 N N . THR A 1 450 ? -29.632 -10.255 53.401 1.00 92.56 450 THR A N 1
ATOM 3378 C CA . THR A 1 450 ? -30.540 -9.591 54.345 1.00 92.56 450 THR A CA 1
ATOM 3379 C C . THR A 1 450 ? -30.832 -8.181 53.850 1.00 92.56 450 THR A C 1
ATOM 3381 O O . THR A 1 450 ? -29.904 -7.408 53.629 1.00 92.56 450 THR A O 1
ATOM 3384 N N . CYS A 1 451 ? -32.102 -7.830 53.678 1.00 91.31 451 CYS A N 1
ATOM 3385 C CA . CYS A 1 451 ? -32.537 -6.522 53.203 1.00 91.31 451 CYS A CA 1
ATOM 3386 C C . CYS A 1 451 ? -33.322 -5.752 54.255 1.00 91.31 451 CYS A C 1
ATOM 3388 O O . CYS A 1 451 ? -34.249 -6.282 54.861 1.00 91.31 451 CYS A O 1
ATOM 3390 N N . SER A 1 452 ? -33.013 -4.468 54.396 1.00 90.75 452 SER A N 1
ATOM 3391 C CA . SER A 1 452 ? -33.777 -3.524 55.210 1.00 90.75 452 SER A CA 1
ATOM 3392 C C . SER A 1 452 ? -34.823 -2.842 54.327 1.00 90.75 452 SER A C 1
ATOM 3394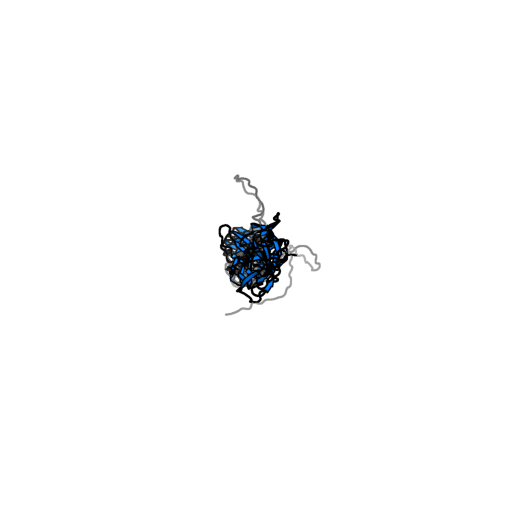 O O . SER A 1 452 ? -34.528 -1.851 53.660 1.00 90.75 452 SER A O 1
ATOM 3396 N N . LEU A 1 453 ? -36.038 -3.391 54.272 1.00 88.38 453 LEU A N 1
ATOM 3397 C CA . LEU A 1 453 ? -37.130 -2.841 53.463 1.00 88.38 453 LEU A CA 1
ATOM 3398 C C . LEU A 1 453 ? -37.803 -1.662 54.195 1.00 88.38 453 LEU A C 1
ATOM 3400 O O . LEU A 1 453 ? -38.393 -1.888 55.254 1.00 88.38 453 LEU A O 1
ATOM 3404 N N . PRO A 1 454 ? -37.758 -0.423 53.665 1.00 85.00 454 PRO A N 1
ATOM 3405 C CA . PRO A 1 454 ? -38.396 0.737 54.299 1.00 85.00 454 PRO A CA 1
ATOM 3406 C C . PRO A 1 454 ? -39.923 0.605 54.308 1.00 85.00 454 PRO A C 1
ATOM 3408 O O . PRO A 1 454 ? -40.492 -0.101 53.471 1.00 85.00 454 PRO A O 1
ATOM 3411 N N . THR A 1 455 ? -40.612 1.253 55.248 1.00 76.81 455 THR A N 1
ATOM 3412 C CA . THR A 1 455 ? -42.072 1.121 55.361 1.00 76.81 455 THR A CA 1
ATOM 3413 C C . THR A 1 455 ? -42.863 2.028 54.409 1.00 76.81 455 THR A C 1
ATOM 3415 O O . THR A 1 455 ? -42.385 3.078 53.973 1.00 76.81 455 THR A O 1
ATOM 3418 N N . PRO A 1 456 ? -44.120 1.661 54.074 1.00 67.88 456 PRO A N 1
ATOM 3419 C CA . PRO A 1 456 ? -44.886 2.351 53.040 1.00 67.88 456 PRO A CA 1
ATOM 3420 C C . PRO A 1 456 ? -45.332 3.776 53.347 1.00 67.88 456 PRO A C 1
ATOM 3422 O O . PRO A 1 456 ? -45.728 4.491 52.423 1.00 67.88 456 PRO A O 1
ATOM 3425 N N . MET A 1 457 ? -45.291 4.211 54.612 1.00 58.72 457 MET A N 1
ATOM 3426 C CA . MET A 1 457 ? -45.648 5.590 54.967 1.00 58.72 457 MET A CA 1
ATOM 3427 C C . MET A 1 457 ? -44.726 6.621 54.297 1.00 58.72 457 MET A C 1
ATOM 3429 O O . MET A 1 457 ? -45.163 7.744 54.043 1.00 58.72 457 MET A O 1
ATOM 3433 N N . GLU A 1 458 ? -43.500 6.244 53.922 1.00 52.59 458 GLU A N 1
ATOM 3434 C CA . GLU A 1 458 ? -42.580 7.127 53.198 1.00 52.59 458 GLU A CA 1
ATOM 3435 C C . GLU A 1 458 ? -42.920 7.295 51.705 1.00 52.59 458 GLU A C 1
ATOM 3437 O O . GLU A 1 458 ? -42.553 8.316 51.117 1.00 52.59 458 GLU A O 1
ATOM 3442 N N . PHE A 1 459 ? -43.684 6.377 51.090 1.00 53.94 459 PHE A N 1
ATOM 3443 C CA . PHE A 1 459 ? -43.955 6.376 49.640 1.00 53.94 459 PHE A CA 1
ATOM 3444 C C . PHE A 1 459 ? -44.761 7.590 49.143 1.00 53.94 459 PHE A C 1
ATOM 3446 O O . PHE A 1 459 ? -44.750 7.883 47.946 1.00 53.94 459 PHE A O 1
ATOM 3453 N N . TYR A 1 460 ? -45.452 8.299 50.043 1.00 46.25 460 TYR A N 1
ATOM 3454 C CA . TYR A 1 460 ? -46.303 9.454 49.724 1.00 46.25 460 TYR A CA 1
ATOM 3455 C C . TYR A 1 460 ? -45.793 10.793 50.275 1.00 46.25 460 TYR A C 1
ATOM 3457 O O . TYR A 1 460 ? -46.417 11.821 50.011 1.00 46.25 460 TYR A O 1
ATOM 3465 N N . SER A 1 461 ? -44.647 10.840 50.967 1.00 42.06 461 SER A N 1
ATOM 3466 C CA . SER A 1 461 ? -44.077 12.129 51.406 1.00 42.06 461 SER A CA 1
ATOM 3467 C C . SER A 1 461 ? -43.549 12.984 50.239 1.00 42.06 461 SER A C 1
ATOM 3469 O O . SER A 1 461 ? -43.328 14.184 50.398 1.00 42.06 461 SER A O 1
ATOM 3471 N N . ILE A 1 462 ? -43.419 12.400 49.038 1.00 42.19 462 ILE A N 1
ATOM 3472 C CA . ILE A 1 462 ? -42.907 13.070 47.834 1.00 42.19 462 ILE A CA 1
ATOM 3473 C C . ILE A 1 462 ? -43.912 12.987 46.675 1.00 42.19 462 ILE A C 1
ATOM 3475 O O . ILE A 1 462 ? -43.587 12.594 45.558 1.00 42.19 462 ILE A O 1
ATOM 3479 N N . SER A 1 463 ? -45.159 13.399 46.908 1.00 36.41 463 SER A N 1
ATOM 3480 C CA . SER A 1 463 ? -45.954 13.977 45.817 1.00 36.41 463 SER A CA 1
ATOM 3481 C C . SER A 1 463 ? -46.937 15.028 46.339 1.00 36.41 463 SER A C 1
ATOM 3483 O O . SER A 1 463 ? -47.964 14.710 46.922 1.00 36.41 463 SER A O 1
ATOM 3485 N N . ASN A 1 464 ? -46.591 16.290 46.058 1.00 32.75 464 ASN A N 1
ATOM 3486 C CA . ASN A 1 464 ? -47.406 17.510 46.125 1.00 32.75 464 ASN A CA 1
ATOM 3487 C C . ASN A 1 464 ? -47.732 18.089 47.514 1.00 32.75 464 ASN A C 1
ATOM 3489 O O . ASN A 1 464 ? -48.789 17.797 48.046 1.00 32.75 464 ASN A O 1
ATOM 3493 N N . VAL A 1 465 ? -46.927 19.060 47.983 1.00 31.00 465 VAL A N 1
ATOM 3494 C CA . VAL A 1 465 ? -47.353 20.478 48.101 1.00 31.00 465 VAL A CA 1
ATOM 3495 C C . VAL A 1 465 ? -46.116 21.388 48.016 1.00 31.00 465 VAL A C 1
ATOM 3497 O O . VAL A 1 465 ? -45.415 21.619 48.996 1.00 31.00 465 VAL A O 1
ATOM 3500 N N . SER A 1 466 ? -45.875 21.968 46.842 1.00 30.08 466 SER A N 1
ATOM 3501 C CA . SER A 1 466 ? -45.134 23.223 46.710 1.00 30.08 466 SER A CA 1
ATOM 3502 C C . SER A 1 466 ? -46.129 24.382 46.798 1.00 30.08 466 SER A C 1
ATOM 3504 O O . SER A 1 466 ? -46.673 24.807 45.781 1.00 30.08 466 SER A O 1
ATOM 3506 N N . VAL A 1 467 ? -46.379 24.902 47.997 1.00 28.77 467 VAL A N 1
ATOM 3507 C CA . VAL A 1 467 ? -46.897 26.266 48.169 1.00 28.77 467 VAL A CA 1
ATOM 3508 C C . VAL A 1 467 ? -46.177 26.878 49.358 1.00 28.77 467 VAL A C 1
ATOM 3510 O O . VAL A 1 467 ? -46.437 26.552 50.512 1.00 28.77 467 VAL A O 1
ATOM 3513 N N . ALA A 1 468 ? -45.247 27.774 49.052 1.00 28.39 468 ALA A N 1
ATOM 3514 C CA . ALA A 1 468 ? -44.726 28.716 50.019 1.00 28.39 468 ALA A CA 1
ATOM 3515 C C . ALA A 1 468 ? -45.857 29.663 50.448 1.00 28.39 468 ALA A C 1
ATOM 3517 O O . ALA A 1 468 ? -46.415 30.361 49.605 1.00 28.39 468 ALA A O 1
ATOM 3518 N N . MET A 1 469 ? -46.153 29.737 51.746 1.00 25.28 469 MET A N 1
ATOM 3519 C CA . MET A 1 469 ? -46.667 30.956 52.374 1.00 25.28 469 MET A CA 1
ATOM 3520 C C . MET A 1 469 ? -46.157 31.069 53.821 1.00 25.28 469 MET A C 1
ATOM 3522 O O . MET A 1 469 ? -45.870 30.053 54.453 1.00 25.28 469 MET A O 1
ATOM 3526 N N . PRO A 1 470 ? -45.939 32.304 54.308 1.00 27.92 470 PRO A N 1
ATOM 3527 C CA . PRO A 1 470 ? -44.964 32.597 55.351 1.00 27.92 470 PRO A CA 1
ATOM 3528 C C . PRO A 1 470 ? -45.491 32.367 56.770 1.00 27.92 470 PRO A C 1
ATOM 3530 O O . PRO A 1 470 ? -46.691 32.415 57.033 1.00 27.92 470 PRO A O 1
ATOM 3533 N N . MET A 1 471 ? -44.546 32.177 57.697 1.00 28.14 471 MET A N 1
ATOM 3534 C CA . MET A 1 471 ? -44.784 32.130 59.138 1.00 28.14 471 MET A CA 1
ATOM 3535 C C . MET A 1 471 ? -45.517 33.388 59.624 1.00 28.14 471 MET A C 1
ATOM 3537 O O . MET A 1 471 ? -44.978 34.492 59.562 1.00 28.14 471 MET A O 1
ATOM 3541 N N . ALA A 1 472 ? -46.695 33.200 60.214 1.00 28.34 472 ALA A N 1
ATOM 3542 C CA . ALA A 1 472 ? -47.244 34.114 61.204 1.00 28.34 472 ALA A CA 1
ATOM 3543 C C . ALA A 1 472 ? -47.793 33.294 62.376 1.00 28.34 472 ALA A C 1
ATOM 3545 O O . ALA A 1 472 ? -48.749 32.533 62.254 1.00 28.34 472 ALA A O 1
ATOM 3546 N N . LEU A 1 473 ? -47.118 33.449 63.510 1.00 30.02 473 LEU A N 1
ATOM 3547 C CA . LEU A 1 473 ? -47.454 32.900 64.812 1.00 30.02 473 LEU A CA 1
ATOM 3548 C C . LEU A 1 473 ? -48.786 33.509 65.291 1.00 30.02 473 LEU A C 1
ATOM 3550 O O . LEU A 1 473 ? -48.832 34.709 65.553 1.00 30.02 473 LEU A O 1
ATOM 3554 N N . GLN A 1 474 ? -49.840 32.710 65.471 1.00 26.67 474 GLN A N 1
ATOM 3555 C CA . GLN A 1 474 ? -50.924 33.053 66.397 1.00 26.67 474 GLN A CA 1
ATOM 3556 C C . GLN A 1 474 ? -51.417 31.811 67.142 1.00 26.67 474 GLN A C 1
ATOM 3558 O O . GLN A 1 474 ? -51.942 30.862 66.571 1.00 26.67 474 GLN A O 1
ATOM 3563 N N . VAL A 1 475 ? -51.226 31.865 68.457 1.00 33.38 475 VAL A N 1
ATOM 3564 C CA . VAL A 1 475 ? -51.807 30.979 69.463 1.00 33.38 475 VAL A CA 1
ATOM 3565 C C . VAL A 1 475 ? -53.317 31.212 69.505 1.00 33.38 475 VAL A C 1
ATOM 3567 O O . VAL A 1 475 ? -53.728 32.351 69.727 1.00 33.38 475 VAL A O 1
ATOM 3570 N N . ARG A 1 476 ? -54.130 30.155 69.366 1.00 26.52 476 ARG A N 1
ATOM 3571 C CA . ARG A 1 476 ? -55.469 30.073 69.976 1.00 26.52 476 ARG A CA 1
ATOM 3572 C C . ARG A 1 476 ? -55.997 28.635 70.057 1.00 26.52 476 ARG A C 1
ATOM 3574 O O . ARG A 1 476 ? -56.107 27.937 69.062 1.00 26.52 476 ARG A O 1
ATOM 3581 N N . GLU A 1 477 ? -56.253 28.272 71.310 1.00 26.20 477 GLU A N 1
ATOM 3582 C CA . GLU A 1 477 ? -57.172 27.303 71.917 1.00 26.20 477 GLU A CA 1
ATOM 3583 C C . GLU A 1 477 ? -57.745 26.127 71.110 1.00 26.20 477 GLU A C 1
ATOM 3585 O O . GLU A 1 477 ? -58.435 26.258 70.103 1.00 26.20 477 GLU A O 1
ATOM 3590 N N . ALA A 1 478 ? -57.530 24.955 71.711 1.00 30.61 478 ALA A N 1
ATOM 3591 C CA . ALA A 1 478 ? -58.157 23.681 71.425 1.00 30.61 478 ALA A CA 1
ATOM 3592 C C . ALA A 1 478 ? -59.689 23.739 71.500 1.00 30.61 478 ALA A C 1
ATOM 3594 O O . ALA A 1 478 ? -60.247 24.307 72.435 1.00 30.61 478 ALA A O 1
ATOM 3595 N N . THR A 1 479 ? -60.354 23.054 70.567 1.00 31.23 479 THR A N 1
ATOM 3596 C CA . THR A 1 479 ? -61.514 22.172 70.812 1.00 31.23 479 THR A CA 1
ATOM 3597 C C . THR A 1 479 ? -62.021 21.607 69.483 1.00 31.23 479 THR A C 1
ATOM 3599 O O . THR A 1 479 ? -62.943 22.144 68.883 1.00 31.23 479 THR A O 1
ATOM 3602 N N . GLN A 1 480 ? -61.478 20.473 69.027 1.00 29.20 480 GLN A N 1
ATOM 3603 C CA . GLN A 1 480 ? -62.255 19.586 68.158 1.00 29.20 480 GLN A CA 1
ATOM 3604 C C . GLN A 1 480 ? -61.741 18.147 68.219 1.00 29.20 480 GLN A C 1
ATOM 3606 O O . GLN A 1 480 ? -60.550 17.890 68.089 1.00 29.20 480 GLN A O 1
ATOM 3611 N N . LYS A 1 481 ? -62.686 17.236 68.477 1.00 31.00 481 LYS A N 1
ATOM 3612 C CA . LYS A 1 481 ? -62.556 15.776 68.541 1.00 31.00 481 LYS A CA 1
ATOM 3613 C C . LYS A 1 481 ? -61.538 15.225 67.541 1.00 31.00 481 LYS A C 1
ATOM 3615 O O . LYS A 1 481 ? -61.675 15.464 66.346 1.00 31.00 481 LYS A O 1
ATOM 3620 N N . ASN A 1 482 ? -60.620 14.410 68.062 1.00 28.97 482 ASN A N 1
ATOM 3621 C CA . ASN A 1 482 ? -59.731 13.524 67.319 1.00 28.97 482 ASN A CA 1
ATOM 3622 C C . ASN A 1 482 ? -60.462 12.861 66.142 1.00 28.97 482 ASN A C 1
ATOM 3624 O O . ASN A 1 482 ? -61.218 11.906 66.329 1.00 28.97 482 ASN A O 1
ATOM 3628 N N . ALA A 1 483 ? -60.196 13.345 64.930 1.00 26.89 483 ALA A N 1
ATOM 3629 C CA . ALA A 1 483 ? -60.177 12.471 63.777 1.00 26.89 483 ALA A CA 1
ATOM 3630 C C . ALA A 1 483 ? -58.932 11.603 63.960 1.00 26.89 483 ALA A C 1
ATOM 3632 O O . ALA A 1 483 ? -57.805 12.094 63.901 1.00 26.89 483 ALA A O 1
ATOM 3633 N N . ILE A 1 484 ? -59.147 10.332 64.292 1.00 32.66 484 ILE A N 1
ATOM 3634 C CA . ILE A 1 484 ? -58.111 9.312 64.185 1.00 32.66 484 ILE A CA 1
ATOM 3635 C C . ILE A 1 484 ? -57.629 9.401 62.737 1.00 32.66 484 ILE A C 1
ATOM 3637 O O . ILE A 1 484 ? -58.426 9.223 61.819 1.00 32.66 484 ILE A O 1
ATOM 3641 N N . PHE A 1 485 ? -56.365 9.774 62.546 1.00 32.62 485 PHE A N 1
ATOM 3642 C CA . PHE A 1 485 ? -55.695 9.682 61.256 1.00 32.62 485 PHE A CA 1
ATOM 3643 C C . PHE A 1 485 ? -55.778 8.203 60.851 1.00 32.62 485 PHE A C 1
ATOM 3645 O O . PHE A 1 485 ? -55.066 7.367 61.404 1.00 32.62 485 PHE A O 1
ATOM 3652 N N . GLU A 1 486 ? -56.721 7.850 59.976 1.00 32.28 486 GLU A N 1
ATOM 3653 C CA . GLU A 1 486 ? -56.692 6.554 59.307 1.00 32.28 486 GLU A CA 1
ATOM 3654 C C . GLU A 1 486 ? -55.395 6.536 58.501 1.00 32.28 486 GLU A C 1
ATOM 3656 O O . GLU A 1 486 ? -55.188 7.384 57.630 1.00 32.28 486 GLU A O 1
ATOM 3661 N N . ALA A 1 487 ? -54.485 5.621 58.846 1.00 35.81 487 ALA A N 1
ATOM 3662 C CA . ALA A 1 487 ? -53.276 5.418 58.069 1.00 35.81 487 ALA A CA 1
ATOM 3663 C C . ALA A 1 487 ? -53.693 5.212 56.598 1.00 35.81 487 ALA A C 1
ATOM 3665 O O . ALA A 1 487 ? -54.553 4.369 56.328 1.00 35.81 487 ALA A O 1
ATOM 3666 N N . PRO A 1 488 ? -53.125 5.963 55.639 1.00 43.94 488 PRO A N 1
ATOM 3667 C CA . PRO A 1 488 ? -53.574 5.943 54.245 1.00 43.94 488 PRO A CA 1
ATOM 3668 C C . PRO A 1 488 ? -53.315 4.599 53.540 1.00 43.94 488 PRO A C 1
ATOM 3670 O O . PRO A 1 488 ? -53.722 4.414 52.396 1.00 43.94 488 PRO A O 1
ATOM 3673 N N . PHE A 1 489 ? -52.666 3.648 54.218 1.00 47.06 489 PHE A N 1
ATOM 3674 C CA . PHE A 1 489 ? -52.386 2.309 53.724 1.00 47.06 489 PHE A CA 1
ATOM 3675 C C . PHE A 1 489 ? -53.256 1.274 54.452 1.00 47.06 489 PHE A C 1
ATOM 3677 O O . PHE A 1 489 ? -53.015 0.933 55.610 1.00 47.06 489 PHE A O 1
ATOM 3684 N N . ARG A 1 490 ? -54.262 0.738 53.749 1.00 54.91 490 ARG A N 1
ATOM 3685 C CA . ARG A 1 490 ? -54.769 -0.610 54.051 1.00 54.91 490 ARG A CA 1
ATOM 3686 C C . ARG A 1 490 ? -53.715 -1.616 53.583 1.00 54.91 490 ARG A C 1
ATOM 3688 O O . ARG A 1 490 ? -52.975 -1.316 52.651 1.00 54.91 490 ARG A O 1
ATOM 3695 N N . SER A 1 491 ? -53.634 -2.772 54.238 1.00 62.69 491 SER A N 1
ATOM 3696 C CA . SER A 1 491 ? -52.691 -3.846 53.896 1.00 62.69 491 SER A CA 1
ATOM 3697 C C . SER A 1 491 ? -52.562 -4.056 52.381 1.00 62.69 491 SER A C 1
ATOM 3699 O O . SER A 1 491 ? -53.555 -4.038 51.651 1.00 62.69 491 SER A O 1
ATOM 3701 N N . GLY A 1 492 ? -51.332 -4.227 51.896 1.00 71.31 492 GLY A N 1
ATOM 3702 C CA . GLY A 1 492 ? -51.042 -4.203 50.462 1.00 71.31 492 GLY A CA 1
ATOM 3703 C C . GLY A 1 492 ? -49.826 -5.038 50.081 1.00 71.31 492 GLY A C 1
ATOM 3704 O O . GLY A 1 492 ? -48.938 -5.271 50.900 1.00 71.31 492 GLY A O 1
ATOM 3705 N N . TRP A 1 493 ? -49.814 -5.500 48.831 1.00 79.31 493 TRP A N 1
ATOM 3706 C CA . TRP A 1 493 ? -48.717 -6.266 48.242 1.00 79.31 493 TRP A CA 1
ATOM 3707 C C . TRP A 1 493 ? -47.764 -5.342 47.489 1.00 79.31 493 TRP A C 1
ATOM 3709 O O . TRP A 1 493 ? -48.212 -4.468 46.747 1.00 79.31 493 TRP A O 1
ATOM 3719 N N . VAL A 1 494 ? -46.465 -5.574 47.652 1.00 82.50 494 VAL A N 1
ATOM 3720 C CA . VAL A 1 494 ? -45.400 -4.938 46.874 1.00 82.50 494 VAL A CA 1
ATOM 3721 C C . VAL A 1 494 ? -44.535 -5.999 46.208 1.00 82.50 494 VAL A C 1
ATOM 3723 O O . VAL A 1 494 ? -44.435 -7.128 46.693 1.00 82.50 494 VAL A O 1
ATOM 3726 N N . ASP A 1 495 ? -43.886 -5.619 45.117 1.00 84.31 495 ASP A N 1
ATOM 3727 C CA . ASP A 1 495 ? -42.889 -6.439 44.445 1.00 84.31 495 ASP A CA 1
ATOM 3728 C C . ASP A 1 495 ? -41.493 -6.011 44.914 1.00 84.31 495 ASP A C 1
ATOM 3730 O O . ASP A 1 495 ? -41.146 -4.833 44.864 1.00 84.31 495 ASP A O 1
ATOM 3734 N N . VAL A 1 496 ? -40.677 -6.956 45.372 1.00 83.31 496 VAL A N 1
ATOM 3735 C CA . VAL A 1 496 ? -39.297 -6.718 45.807 1.00 83.31 496 VAL A CA 1
ATOM 3736 C C . VAL A 1 496 ? -38.346 -7.317 44.782 1.00 83.31 496 VAL A C 1
ATOM 3738 O O . VAL A 1 496 ? -38.437 -8.500 44.446 1.00 83.31 496 VAL A O 1
ATOM 3741 N N . GLN A 1 497 ? -37.420 -6.504 44.285 1.00 85.50 497 GLN A N 1
ATOM 3742 C CA . GLN A 1 497 ? -36.337 -6.942 43.408 1.00 85.50 497 GLN A CA 1
ATOM 3743 C C . GLN A 1 497 ? -34.986 -6.692 44.056 1.00 85.50 497 GLN A C 1
ATOM 3745 O O . GLN A 1 497 ? -34.814 -5.726 44.790 1.00 85.50 497 GLN A O 1
ATOM 3750 N N . VAL A 1 498 ? -34.011 -7.541 43.751 1.00 84.25 498 VAL A N 1
ATOM 3751 C CA . VAL A 1 498 ? -32.637 -7.391 44.249 1.00 84.25 498 VAL A CA 1
ATOM 3752 C C . VAL A 1 498 ? -31.715 -7.114 43.083 1.00 84.25 498 VAL A C 1
ATOM 3754 O O . VAL A 1 498 ? -31.859 -7.745 42.034 1.00 84.25 498 VAL A O 1
ATOM 3757 N 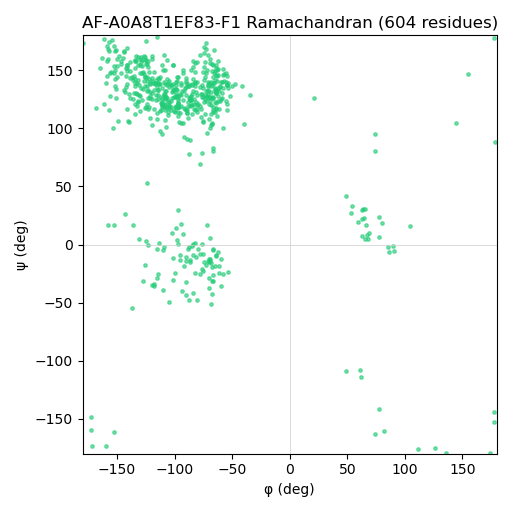N . THR A 1 499 ? -30.765 -6.203 43.273 1.00 81.44 499 THR A N 1
ATOM 3758 C CA . THR A 1 499 ? -29.694 -5.954 42.308 1.00 81.44 499 THR A CA 1
ATOM 3759 C C . THR A 1 499 ? -28.328 -6.044 42.952 1.00 81.44 499 THR A C 1
ATOM 3761 O O . THR A 1 499 ? -28.141 -5.583 44.073 1.00 81.44 499 THR A O 1
ATOM 3764 N N . ASN A 1 500 ? -27.372 -6.629 42.230 1.00 77.50 500 ASN A N 1
ATOM 3765 C CA . ASN A 1 500 ? -25.986 -6.747 42.674 1.00 77.50 500 ASN A CA 1
ATOM 3766 C C . ASN A 1 500 ? -25.133 -5.535 42.237 1.00 77.50 500 ASN A C 1
ATOM 3768 O O . ASN A 1 500 ? -23.991 -5.412 42.685 1.00 77.50 500 ASN A O 1
ATOM 3772 N N . ASN A 1 501 ? -25.605 -4.699 41.302 1.00 70.31 501 ASN A N 1
ATOM 3773 C CA . ASN A 1 501 ? -24.810 -3.604 40.721 1.00 70.31 501 ASN A CA 1
ATOM 3774 C C . ASN A 1 501 ? -25.622 -2.393 40.213 1.00 70.31 501 ASN A C 1
ATOM 3776 O O . ASN A 1 501 ? -25.098 -1.613 39.416 1.00 70.31 501 ASN A O 1
ATOM 3780 N N . LEU A 1 502 ? -26.889 -2.254 40.615 1.00 73.12 502 LEU A N 1
ATOM 3781 C CA . LEU A 1 502 ? -27.827 -1.206 40.173 1.00 73.12 502 LEU A CA 1
ATOM 3782 C C . LEU A 1 502 ? -28.168 -1.205 38.671 1.00 73.12 502 LEU A C 1
ATOM 3784 O O . LEU A 1 502 ? -28.848 -0.296 38.196 1.00 73.12 502 LEU A O 1
ATOM 3788 N N . GLN A 1 503 ? -27.725 -2.205 37.913 1.00 69.69 503 GLN A N 1
ATOM 3789 C CA . GLN A 1 503 ? -28.107 -2.409 36.513 1.00 69.69 503 GLN A CA 1
ATOM 3790 C C . GLN A 1 503 ? -28.887 -3.713 36.319 1.00 69.69 503 GLN A C 1
ATOM 3792 O O . GLN A 1 503 ? -29.702 -3.807 35.401 1.00 69.69 503 GLN A O 1
ATOM 3797 N N . ASP A 1 504 ? -28.649 -4.724 37.159 1.00 72.25 504 ASP A N 1
ATOM 3798 C CA . ASP A 1 504 ? -29.245 -6.049 37.035 1.00 72.25 504 ASP A CA 1
ATOM 3799 C C . ASP A 1 504 ? -30.217 -6.389 38.162 1.00 72.25 504 ASP A C 1
ATOM 3801 O O . ASP A 1 504 ? -29.823 -6.561 39.304 1.00 72.25 504 ASP A O 1
ATOM 3805 N N . TYR A 1 505 ? -31.494 -6.549 37.836 1.00 76.44 505 TYR A N 1
ATOM 3806 C CA . TYR A 1 505 ? -32.522 -6.902 38.815 1.00 76.44 505 TYR A CA 1
ATOM 3807 C C . TYR A 1 505 ? -32.882 -8.387 38.750 1.00 76.44 505 TYR A C 1
ATOM 3809 O O . TYR A 1 505 ? -32.717 -9.038 37.711 1.00 76.44 505 TYR A O 1
ATOM 3817 N N . SER A 1 506 ? -33.377 -8.925 39.866 1.00 77.75 506 SER A N 1
ATOM 3818 C CA . SER A 1 506 ? -33.848 -10.307 39.949 1.00 77.75 506 SER A CA 1
ATOM 3819 C C . SER A 1 506 ? -34.907 -10.600 38.879 1.00 77.75 506 SER A C 1
ATOM 3821 O O . SER A 1 506 ? -35.805 -9.795 38.631 1.00 77.75 506 SER A O 1
ATOM 3823 N N . ILE A 1 507 ? -34.805 -11.769 38.228 1.00 69.88 507 ILE A N 1
ATOM 3824 C CA . ILE A 1 507 ? -35.649 -12.122 37.063 1.00 69.88 507 ILE A CA 1
ATOM 3825 C C . ILE A 1 507 ? -37.141 -12.113 37.417 1.00 69.88 507 ILE A C 1
ATOM 3827 O O . ILE A 1 507 ? -37.977 -11.756 36.587 1.00 69.88 507 ILE A O 1
ATOM 3831 N N . GLN A 1 508 ? -37.471 -12.534 38.638 1.00 76.25 508 GLN A N 1
ATOM 3832 C CA . GLN A 1 508 ? -38.823 -12.497 39.176 1.00 76.25 508 GLN A CA 1
ATOM 3833 C C . GLN A 1 508 ? -38.833 -11.610 40.425 1.00 76.25 508 GLN A C 1
ATOM 3835 O O . GLN A 1 508 ? -37.957 -11.768 41.283 1.00 76.25 508 GLN A O 1
ATOM 3840 N N . PRO A 1 509 ? -39.776 -10.656 40.521 1.00 78.69 509 PRO A N 1
ATOM 3841 C CA . PRO A 1 509 ? -39.998 -9.938 41.759 1.00 78.69 509 PRO A CA 1
ATOM 3842 C C . PRO A 1 509 ? -40.618 -10.872 42.800 1.00 78.69 509 PRO A C 1
ATOM 3844 O O . PRO A 1 509 ? -41.514 -11.665 42.499 1.00 78.69 509 PRO A O 1
ATOM 3847 N N . LEU A 1 510 ? -40.153 -10.751 44.035 1.00 84.38 510 LEU A N 1
ATOM 3848 C CA . LEU A 1 510 ? -40.747 -11.406 45.187 1.00 84.38 510 LEU A CA 1
ATOM 3849 C C . LEU A 1 510 ? -41.959 -10.594 45.655 1.00 84.38 510 LEU A C 1
ATOM 3851 O O . LEU A 1 510 ? -41.831 -9.407 45.940 1.00 84.38 510 LEU A O 1
ATOM 3855 N N . ARG A 1 511 ? -43.115 -11.238 45.824 1.00 85.31 511 ARG A N 1
ATOM 3856 C CA . ARG A 1 511 ? -44.274 -10.589 46.447 1.00 85.31 511 ARG A CA 1
ATOM 3857 C C . ARG A 1 511 ? -44.121 -10.531 47.962 1.00 85.31 511 ARG A C 1
ATOM 3859 O O . ARG A 1 511 ? -44.086 -11.570 48.616 1.00 85.31 511 ARG A O 1
ATOM 3866 N N . PHE A 1 512 ? -44.104 -9.320 48.501 1.00 85.56 512 PHE A N 1
ATOM 3867 C CA . PHE A 1 512 ? -44.000 -9.037 49.929 1.00 85.56 512 PHE A CA 1
ATOM 3868 C C . PHE A 1 512 ? -45.242 -8.284 50.416 1.00 85.56 512 PHE A C 1
ATOM 3870 O O . PHE A 1 512 ? -45.752 -7.407 49.715 1.00 85.56 512 PHE A O 1
ATOM 3877 N N . GLN A 1 513 ? -45.758 -8.629 51.598 1.00 85.00 513 GLN A N 1
ATOM 3878 C CA . GLN A 1 513 ? -46.998 -8.046 52.118 1.00 85.00 513 GLN A CA 1
ATOM 3879 C C . GLN A 1 513 ? -46.735 -7.095 53.288 1.00 85.00 513 GLN A C 1
ATOM 3881 O O . GLN A 1 513 ? -46.193 -7.496 54.314 1.00 85.00 513 GLN A O 1
ATOM 3886 N N . TYR A 1 514 ? -47.206 -5.853 53.187 1.00 83.38 514 TYR A N 1
ATOM 3887 C CA . TYR A 1 514 ? -47.276 -4.967 54.348 1.00 83.38 514 TYR A CA 1
ATOM 3888 C C . TYR A 1 514 ? -48.623 -5.115 55.052 1.00 83.38 514 TYR A C 1
ATOM 3890 O O . TYR A 1 514 ? -49.685 -5.029 54.422 1.00 83.38 514 TYR A O 1
ATOM 3898 N N . VAL A 1 515 ? -48.578 -5.329 56.365 1.00 77.62 515 VAL A N 1
ATOM 3899 C CA . VAL A 1 515 ? -49.751 -5.551 57.216 1.00 77.62 515 VAL A CA 1
ATOM 3900 C C . VAL A 1 515 ? -49.820 -4.531 58.350 1.00 77.62 515 VAL A C 1
ATOM 3902 O O . VAL A 1 515 ? -48.810 -3.978 58.783 1.00 77.62 515 VAL A O 1
ATOM 3905 N N . VAL A 1 516 ? -51.036 -4.250 58.815 1.00 74.81 516 VAL A N 1
ATOM 3906 C CA . VAL A 1 516 ? -51.265 -3.361 59.962 1.00 74.81 516 VAL A CA 1
ATOM 3907 C C . VAL A 1 516 ? -50.874 -4.102 61.241 1.00 74.81 516 VAL A C 1
ATOM 3909 O O . VAL A 1 516 ? -51.140 -5.301 61.355 1.00 74.81 516 VAL A O 1
ATOM 3912 N N . SER A 1 517 ? -50.258 -3.402 62.196 1.00 74.44 517 SER A N 1
ATOM 3913 C CA . SER A 1 517 ? -49.928 -3.982 63.499 1.00 74.44 517 SER A CA 1
ATOM 3914 C C . SER A 1 517 ? -51.168 -4.515 64.232 1.00 74.44 517 SER A C 1
ATOM 3916 O O . SER A 1 517 ? -52.189 -3.820 64.297 1.00 74.44 517 SER A O 1
ATOM 3918 N N . PRO A 1 518 ? -51.097 -5.726 64.823 1.00 74.31 518 PRO A N 1
ATOM 3919 C CA . PRO A 1 518 ? -52.218 -6.309 65.548 1.00 74.31 518 PRO A CA 1
ATOM 3920 C C . PRO A 1 518 ? -52.550 -5.476 66.789 1.00 74.31 518 PRO A C 1
ATOM 3922 O O . PRO A 1 518 ? -51.675 -5.148 67.590 1.00 74.31 518 PRO A O 1
ATOM 3925 N N . THR A 1 519 ? -53.832 -5.162 66.988 1.00 75.38 519 THR A N 1
ATOM 3926 C CA . THR A 1 519 ? -54.298 -4.421 68.170 1.00 75.38 519 THR A CA 1
ATOM 3927 C C . THR A 1 519 ? -55.028 -5.362 69.124 1.00 75.38 519 THR A C 1
ATOM 3929 O O . THR A 1 519 ? -56.099 -5.872 68.789 1.00 75.38 519 THR A O 1
ATOM 3932 N N . VAL A 1 520 ? -54.507 -5.540 70.340 1.00 76.75 520 VAL A N 1
ATOM 3933 C CA . VAL A 1 520 ? -55.217 -6.244 71.420 1.00 76.75 520 VAL A CA 1
ATOM 3934 C C . VAL A 1 520 ? -56.232 -5.294 72.058 1.00 76.75 520 VAL A C 1
ATOM 3936 O O . VAL A 1 520 ? -55.871 -4.229 72.552 1.00 76.75 520 VAL A O 1
ATOM 3939 N N . LEU A 1 521 ? -57.508 -5.673 72.036 1.00 76.94 521 LEU A N 1
ATOM 3940 C CA . LEU A 1 521 ? -58.620 -4.909 72.613 1.00 76.94 521 LEU A CA 1
ATOM 3941 C C . LEU A 1 521 ? -59.033 -5.439 73.995 1.00 76.94 521 LEU A C 1
ATOM 3943 O O . LEU A 1 521 ? -59.577 -4.688 74.800 1.00 76.94 521 LEU A O 1
ATOM 3947 N N . GLY A 1 522 ? -58.766 -6.713 74.282 1.00 74.31 522 GLY A N 1
ATOM 3948 C CA . GLY A 1 522 ? -59.051 -7.352 75.565 1.00 74.31 522 GLY A CA 1
ATOM 3949 C C . GLY A 1 522 ? -58.619 -8.817 75.576 1.00 74.31 522 GLY A C 1
ATOM 3950 O O . GLY A 1 522 ? -58.200 -9.350 74.552 1.00 74.31 522 GLY A O 1
ATOM 3951 N N . PHE A 1 523 ? -58.707 -9.480 76.724 1.00 78.75 523 PHE A N 1
ATOM 3952 C CA . PHE A 1 523 ? -58.443 -10.914 76.843 1.00 78.75 523 PHE A CA 1
ATOM 3953 C C . PHE A 1 523 ? -59.251 -11.522 77.990 1.00 78.75 523 PHE A C 1
ATOM 3955 O O . PHE A 1 523 ? -59.530 -10.847 78.983 1.00 78.75 523 PHE A O 1
ATOM 3962 N N . GLU A 1 524 ? -59.603 -12.797 77.859 1.00 76.25 524 GLU A N 1
ATOM 3963 C CA . GLU A 1 524 ? -60.308 -13.568 78.879 1.00 76.25 524 GLU A CA 1
ATOM 3964 C C . GLU A 1 524 ? -59.658 -14.953 79.064 1.00 76.25 524 GLU A C 1
ATOM 3966 O O . GLU A 1 524 ? -59.299 -15.591 78.073 1.00 76.25 524 GLU A O 1
ATOM 3971 N N . PRO A 1 525 ? -59.515 -15.446 80.310 1.00 68.44 525 PRO A N 1
ATOM 3972 C CA . PRO A 1 525 ? -59.851 -14.773 81.568 1.00 68.44 525 PRO A CA 1
ATOM 3973 C C . PRO A 1 525 ? -58.821 -13.693 81.962 1.00 68.44 525 PRO A C 1
ATOM 3975 O O . PRO A 1 525 ? -57.629 -13.818 81.694 1.00 68.44 525 PRO A O 1
ATOM 3978 N N . SER A 1 526 ? -59.272 -12.629 82.639 1.00 68.75 526 SER A N 1
ATOM 3979 C CA . SER A 1 526 ? -58.410 -11.519 83.091 1.00 68.75 526 SER A CA 1
ATOM 3980 C C . SER A 1 526 ? -57.587 -11.830 84.354 1.00 68.75 526 SER A C 1
ATOM 3982 O O . SER A 1 526 ? -56.715 -11.046 84.733 1.00 68.75 526 SER A O 1
ATOM 3984 N N . THR A 1 527 ? -57.837 -12.974 85.004 1.00 66.00 527 THR A N 1
ATOM 3985 C CA . THR A 1 527 ? -57.122 -13.474 86.189 1.00 66.00 527 THR A CA 1
ATOM 3986 C C . THR A 1 527 ? -56.881 -14.985 86.080 1.00 66.00 527 THR A C 1
ATOM 3988 O O . THR A 1 527 ? -57.721 -15.714 85.555 1.00 66.00 527 THR A O 1
ATOM 3991 N N . MET A 1 528 ? -55.728 -15.470 86.561 1.00 64.81 528 MET A N 1
ATOM 3992 C CA . MET A 1 528 ? -55.333 -16.888 86.487 1.00 64.81 528 MET A CA 1
ATOM 3993 C C . MET A 1 528 ? -54.602 -17.348 87.762 1.00 64.81 528 MET A C 1
ATOM 3995 O O . MET A 1 528 ? -53.952 -16.545 88.433 1.00 64.81 528 MET A O 1
ATOM 3999 N N . TYR A 1 529 ? -54.693 -18.645 88.085 1.00 61.94 529 TYR A N 1
ATOM 4000 C CA . TYR A 1 529 ? -53.930 -19.297 89.160 1.00 61.94 529 TYR A CA 1
ATOM 4001 C C . TYR A 1 529 ? -52.603 -19.853 88.616 1.00 61.94 529 TYR A C 1
ATOM 4003 O O . TYR A 1 529 ? -52.562 -20.407 87.525 1.00 61.94 529 TYR A O 1
ATOM 4011 N N . ALA A 1 530 ? -51.517 -19.738 89.383 1.00 57.75 530 ALA A N 1
ATOM 4012 C CA . ALA A 1 530 ? -50.138 -19.946 88.919 1.00 57.75 530 ALA A CA 1
ATOM 4013 C C . ALA A 1 530 ? -49.708 -21.406 88.622 1.00 57.75 530 ALA A C 1
ATOM 4015 O O . ALA A 1 530 ? -48.509 -21.672 88.611 1.00 57.75 530 ALA A O 1
ATOM 4016 N N . GLN A 1 531 ? -50.630 -22.364 88.452 1.00 57.66 531 GLN A N 1
ATOM 4017 C CA . GLN A 1 531 ? -50.277 -23.796 88.402 1.00 57.66 531 GLN A CA 1
ATOM 4018 C C . GLN A 1 531 ? -50.763 -24.581 87.176 1.00 57.66 531 GLN A C 1
ATOM 4020 O O . GLN A 1 531 ? -50.161 -25.614 86.899 1.00 57.66 531 GLN A O 1
ATOM 4025 N N . ASP A 1 532 ? -51.749 -24.098 86.407 1.00 57.34 532 ASP A N 1
ATOM 4026 C CA . ASP A 1 532 ? -52.256 -24.815 85.225 1.00 57.34 532 ASP A CA 1
ATOM 4027 C C . ASP A 1 532 ? -52.175 -23.959 83.945 1.00 57.34 532 ASP A C 1
ATOM 4029 O O . ASP A 1 532 ? -52.559 -22.782 83.971 1.00 57.34 532 ASP A O 1
ATOM 4033 N N . PRO A 1 533 ? -51.731 -24.524 82.800 1.00 61.25 533 PRO A N 1
ATOM 4034 C CA . PRO A 1 533 ? -51.808 -23.842 81.513 1.00 61.25 533 PRO A CA 1
ATOM 4035 C C . PRO A 1 533 ? -53.281 -23.608 81.163 1.00 61.25 533 PRO A C 1
ATOM 4037 O O . PRO A 1 533 ? -54.037 -24.545 80.903 1.00 61.25 533 PRO A O 1
ATOM 4040 N N . THR A 1 534 ? -53.690 -22.343 81.192 1.00 67.69 534 THR A N 1
ATOM 4041 C CA . THR A 1 534 ? -55.066 -21.917 80.923 1.00 67.69 534 THR A CA 1
ATOM 4042 C C . THR A 1 534 ? -55.142 -21.320 79.522 1.00 67.69 534 THR A C 1
ATOM 4044 O O . THR A 1 534 ? -54.258 -20.569 79.112 1.00 67.69 534 THR A O 1
ATOM 4047 N N . GLU A 1 535 ? -56.187 -21.667 78.772 1.00 65.50 535 GLU A N 1
ATOM 4048 C CA . GLU A 1 535 ? -56.438 -21.094 77.450 1.00 65.50 535 GLU A CA 1
ATOM 4049 C C . GLU A 1 535 ? -56.771 -19.601 77.590 1.00 65.50 535 GLU A C 1
ATOM 4051 O O . GLU A 1 535 ? -57.739 -19.235 78.257 1.00 65.50 535 GLU A O 1
ATOM 4056 N N . LEU A 1 536 ? -55.942 -18.745 76.987 1.00 70.38 536 LEU A N 1
ATOM 4057 C CA . LEU A 1 536 ? -56.149 -17.301 76.951 1.00 70.38 536 LEU A CA 1
ATOM 4058 C C . LEU A 1 536 ? -56.819 -16.933 75.624 1.00 70.38 536 LEU A C 1
ATOM 4060 O O . LEU A 1 536 ? -56.214 -17.071 74.558 1.00 70.38 536 LEU A O 1
ATOM 4064 N N . VAL A 1 537 ? -58.053 -16.443 75.684 1.00 75.19 537 VAL A N 1
ATOM 4065 C CA . VAL A 1 537 ? -58.764 -15.919 74.517 1.00 75.19 537 VAL A CA 1
ATOM 4066 C C . VAL A 1 537 ? -58.446 -14.437 74.401 1.00 75.19 537 VAL A C 1
ATOM 4068 O O . VAL A 1 537 ? -58.831 -13.641 75.252 1.00 75.19 537 VAL A O 1
ATOM 4071 N N . ILE A 1 538 ? -57.726 -14.056 73.350 1.00 73.88 538 ILE A N 1
ATOM 4072 C CA . ILE A 1 538 ? -57.367 -12.661 73.091 1.00 73.88 538 ILE A CA 1
ATOM 4073 C C . ILE A 1 538 ? -58.362 -12.078 72.087 1.00 73.88 538 ILE A C 1
ATOM 4075 O O . ILE A 1 538 ? -58.497 -12.565 70.966 1.00 73.88 538 ILE A O 1
ATOM 4079 N N . HIS A 1 539 ? -59.038 -11.003 72.481 1.00 72.00 539 HIS A N 1
ATOM 4080 C CA . HIS A 1 539 ? -59.889 -10.203 71.612 1.00 72.00 539 HIS A CA 1
ATOM 4081 C C . HIS A 1 539 ? -59.088 -9.039 71.041 1.00 72.00 539 HIS A C 1
ATOM 4083 O O . HIS A 1 539 ? -58.416 -8.299 71.760 1.00 72.00 539 HIS A O 1
ATOM 4089 N N . GLY A 1 540 ? -59.179 -8.838 69.737 1.00 73.31 540 GLY A N 1
ATOM 4090 C CA . GLY A 1 540 ? -58.433 -7.796 69.056 1.00 73.31 540 GLY A CA 1
ATOM 4091 C C . GLY A 1 540 ? -58.866 -7.638 67.612 1.00 73.31 540 GLY A C 1
ATOM 4092 O O . GLY A 1 540 ? -59.843 -8.242 67.172 1.00 73.31 540 GLY A O 1
ATOM 4093 N N . ARG A 1 541 ? -58.132 -6.801 66.890 1.00 73.00 541 ARG A N 1
ATOM 4094 C CA . ARG A 1 541 ? -58.277 -6.576 65.449 1.00 73.00 541 ARG A CA 1
ATOM 4095 C C . ARG A 1 541 ? -56.911 -6.685 64.778 1.00 73.00 541 ARG A C 1
ATOM 4097 O O . ARG A 1 541 ? -55.886 -6.562 65.447 1.00 73.00 541 ARG A O 1
ATOM 4104 N N . ASP A 1 542 ? -56.919 -6.916 63.469 1.00 70.25 542 ASP A N 1
ATOM 4105 C CA . ASP A 1 542 ? -55.713 -6.997 62.634 1.00 70.25 542 ASP A CA 1
ATOM 4106 C C . ASP A 1 542 ? -54.760 -8.159 63.004 1.00 70.25 542 ASP A C 1
ATOM 4108 O O . ASP A 1 542 ? -53.576 -8.146 62.666 1.00 70.25 542 ASP A O 1
ATOM 4112 N N . PHE A 1 543 ? -55.275 -9.203 63.672 1.00 71.38 543 PHE A N 1
ATOM 4113 C CA . PHE A 1 543 ? -54.534 -10.449 63.883 1.00 71.38 543 PHE A CA 1
ATOM 4114 C C . PHE A 1 543 ? -54.312 -11.173 62.554 1.00 71.38 543 PHE A C 1
ATOM 4116 O O . PHE A 1 543 ? -55.258 -11.460 61.821 1.00 71.38 543 PHE A O 1
ATOM 4123 N N . GLN A 1 544 ? -53.054 -11.493 62.258 1.00 64.19 544 GLN A N 1
ATOM 4124 C CA . GLN A 1 544 ? -52.698 -12.252 61.065 1.00 64.19 544 GLN A CA 1
ATOM 4125 C C . GLN A 1 544 ? -53.031 -13.728 61.265 1.00 64.19 544 GLN A C 1
ATOM 4127 O O . GLN A 1 544 ? -52.735 -14.302 62.308 1.00 64.19 544 GLN A O 1
ATOM 4132 N N . ASN A 1 545 ? -53.604 -14.380 60.257 1.00 65.81 545 ASN A N 1
ATOM 4133 C CA . ASN A 1 545 ? -53.826 -15.822 60.299 1.00 65.81 545 ASN A CA 1
ATOM 4134 C C . ASN A 1 545 ? -52.502 -16.572 60.049 1.00 65.81 545 ASN A C 1
ATOM 4136 O O . ASN A 1 545 ? -52.233 -17.006 58.931 1.00 65.81 545 ASN A O 1
ATOM 4140 N N . SER A 1 546 ? -51.653 -16.664 61.078 1.00 62.12 546 SER A N 1
ATOM 4141 C CA . SER A 1 546 ? -50.321 -17.277 61.012 1.00 62.12 546 SER A CA 1
ATOM 4142 C C . SER A 1 546 ? -50.078 -18.241 62.174 1.00 62.12 546 SER A C 1
ATOM 4144 O O . SER A 1 546 ? -50.402 -17.945 63.326 1.00 62.12 546 SER A O 1
ATOM 4146 N N . SER A 1 547 ? -49.443 -19.379 61.878 1.00 61.53 547 SER A N 1
ATOM 4147 C CA . SER A 1 547 ? -48.958 -20.350 62.873 1.00 61.53 547 SER A CA 1
ATOM 4148 C C . SER A 1 547 ? -47.779 -19.836 63.710 1.00 61.53 547 SER A C 1
ATOM 4150 O O . SER A 1 547 ? -47.441 -20.425 64.743 1.00 61.53 547 SER A O 1
ATOM 4152 N N . ASP A 1 548 ? -47.156 -18.740 63.275 1.00 59.25 548 ASP A N 1
ATOM 4153 C CA . ASP A 1 548 ? -45.992 -18.138 63.929 1.00 59.25 548 ASP A CA 1
ATOM 4154 C C . ASP A 1 548 ? -46.372 -17.120 65.002 1.00 59.25 548 ASP A C 1
ATOM 4156 O O . ASP A 1 548 ? -45.501 -16.627 65.716 1.00 59.25 548 ASP A O 1
ATOM 4160 N N . MET A 1 549 ? -47.665 -16.822 65.174 1.00 64.38 549 MET A N 1
ATOM 4161 C CA . MET A 1 549 ? -48.104 -15.984 66.283 1.00 64.38 549 MET A CA 1
ATOM 4162 C C . MET A 1 549 ? -47.741 -16.634 67.624 1.00 64.38 549 MET A C 1
ATOM 4164 O O . MET A 1 549 ? -47.911 -17.840 67.838 1.00 64.38 549 MET A O 1
ATOM 4168 N N . ARG A 1 550 ? -47.223 -15.810 68.535 1.00 65.12 550 ARG A N 1
ATOM 4169 C CA . ARG A 1 550 ? -46.839 -16.186 69.897 1.00 65.12 550 ARG A CA 1
ATOM 4170 C C . ARG A 1 550 ? -47.450 -15.182 70.864 1.00 65.12 550 ARG A C 1
ATOM 4172 O O . ARG A 1 550 ? -47.404 -13.980 70.614 1.00 65.12 550 ARG A O 1
ATOM 4179 N N . CYS A 1 551 ? -47.998 -15.664 71.971 1.00 61.88 551 CYS A N 1
ATOM 4180 C CA . CYS A 1 551 ? -48.393 -14.811 73.085 1.00 61.88 551 CYS A CA 1
ATOM 4181 C C . CYS A 1 551 ? -47.189 -14.623 74.014 1.00 61.88 551 CYS A C 1
ATOM 4183 O O . CYS A 1 551 ? -46.599 -15.605 74.461 1.00 61.88 551 CYS A O 1
ATOM 4185 N N . ILE A 1 552 ? -46.827 -13.372 74.308 1.00 61.78 552 ILE A N 1
ATOM 4186 C CA . ILE A 1 552 ? -45.705 -13.026 75.191 1.00 61.78 552 ILE A CA 1
ATOM 4187 C C . ILE A 1 552 ? -46.276 -12.413 76.470 1.00 61.78 552 ILE A C 1
ATOM 4189 O O . ILE A 1 552 ? -46.965 -11.396 76.416 1.00 61.78 552 ILE A O 1
ATOM 4193 N N . ILE A 1 553 ? -45.984 -13.016 77.626 1.00 64.62 553 ILE A N 1
ATOM 4194 C CA . ILE A 1 553 ? -46.455 -12.549 78.938 1.00 64.62 553 ILE A CA 1
ATOM 4195 C C . ILE A 1 553 ? -45.233 -12.280 79.821 1.00 64.62 553 ILE A C 1
ATOM 4197 O O . ILE A 1 553 ? -44.457 -13.188 80.101 1.00 64.62 553 ILE A O 1
ATOM 4201 N N . ALA A 1 554 ? -45.055 -11.028 80.257 1.00 51.97 554 ALA A N 1
ATOM 4202 C CA . ALA A 1 554 ? -44.034 -10.622 81.235 1.00 51.97 554 ALA A CA 1
ATOM 4203 C C . ALA A 1 554 ? -42.601 -11.143 80.949 1.00 51.97 554 ALA A C 1
ATOM 4205 O O . ALA A 1 554 ? -41.891 -11.546 81.867 1.00 51.97 554 ALA A O 1
ATOM 4206 N N . ASN A 1 555 ? -42.173 -11.118 79.679 1.00 54.34 555 ASN A N 1
ATOM 4207 C CA . ASN A 1 555 ? -40.862 -11.582 79.187 1.00 54.34 555 ASN A CA 1
ATOM 4208 C C . ASN A 1 555 ? -40.586 -13.098 79.271 1.00 54.34 555 ASN A C 1
ATOM 4210 O O . ASN A 1 555 ? -39.470 -13.521 78.968 1.00 54.34 555 ASN A O 1
ATOM 4214 N N . LEU A 1 556 ? -41.571 -13.931 79.617 1.00 47.94 556 LEU A N 1
ATOM 4215 C CA . LEU A 1 556 ? -41.473 -15.385 79.472 1.00 47.94 556 LEU A CA 1
ATOM 4216 C C . LEU A 1 556 ? -41.952 -15.777 78.067 1.00 47.94 556 LEU A C 1
ATOM 4218 O O . LEU A 1 556 ? -43.137 -15.681 77.749 1.00 47.94 556 LEU A O 1
ATOM 4222 N N . VAL A 1 557 ? -41.016 -16.185 77.208 1.00 43.59 557 VAL A N 1
ATOM 4223 C CA . VAL A 1 557 ? -41.310 -16.724 75.872 1.00 43.59 557 VAL A CA 1
ATOM 4224 C C . VAL A 1 557 ? -41.538 -18.228 76.010 1.00 43.59 557 VAL A C 1
ATOM 4226 O O . VAL A 1 557 ? -40.649 -19.026 75.730 1.00 43.59 557 VAL A O 1
ATOM 4229 N N . GLU A 1 558 ? -42.711 -18.634 76.486 1.00 42.84 558 GLU A N 1
ATOM 4230 C CA . GLU A 1 558 ? -43.148 -20.020 76.302 1.00 42.84 558 GLU A CA 1
ATOM 4231 C C . GLU A 1 558 ? -43.927 -20.159 74.994 1.00 42.84 558 GLU A C 1
ATOM 4233 O O . GLU A 1 558 ? -44.658 -19.260 74.568 1.00 42.84 558 GLU A O 1
ATOM 4238 N N . THR A 1 559 ? -43.738 -21.301 74.328 1.00 42.19 559 THR A N 1
ATOM 4239 C CA . THR A 1 559 ? -44.360 -21.652 73.049 1.00 42.19 559 THR A CA 1
ATOM 4240 C C . THR A 1 559 ? -45.867 -21.829 73.214 1.00 42.19 559 THR A C 1
ATOM 4242 O O . THR A 1 559 ? -46.374 -22.944 73.319 1.00 42.19 559 THR A O 1
ATOM 4245 N N . SER A 1 560 ? -46.600 -20.725 73.229 1.00 46.22 560 SER A N 1
ATOM 4246 C CA . SER A 1 560 ? -48.043 -20.735 73.031 1.00 46.22 560 SER A CA 1
ATOM 4247 C C . SER A 1 560 ? -48.323 -20.910 71.536 1.00 46.22 560 SER A C 1
ATOM 4249 O O . SER A 1 560 ? -47.913 -20.101 70.703 1.00 46.22 560 SER A O 1
ATOM 4251 N N . VAL A 1 561 ? -48.974 -22.018 71.182 1.00 43.41 561 VAL A N 1
ATOM 4252 C CA . VAL A 1 561 ? -49.493 -22.256 69.830 1.00 43.41 561 VAL A CA 1
ATOM 4253 C C . VAL A 1 561 ? -50.871 -21.612 69.766 1.00 43.41 561 VAL A C 1
ATOM 4255 O O . VAL A 1 561 ? -51.753 -21.980 70.538 1.00 43.41 561 VAL A O 1
ATOM 4258 N N . VAL A 1 562 ? -51.070 -20.650 68.865 1.00 50.78 562 VAL A N 1
ATOM 4259 C CA . VAL A 1 562 ? -52.403 -20.086 68.616 1.00 50.78 562 VAL A CA 1
ATOM 4260 C C . VAL A 1 562 ? -53.276 -21.162 67.961 1.00 50.78 562 VAL A C 1
ATOM 4262 O O . VAL A 1 562 ? -52.937 -21.671 66.896 1.00 50.78 562 VAL A O 1
ATOM 4265 N N . ILE A 1 563 ? -54.392 -21.533 68.602 1.00 43.25 563 ILE A N 1
ATOM 4266 C CA . ILE A 1 563 ? -55.254 -22.665 68.188 1.00 43.25 563 ILE A CA 1
ATOM 4267 C C . ILE A 1 563 ? -56.282 -22.267 67.104 1.00 43.25 563 ILE A C 1
ATOM 4269 O O . ILE A 1 563 ? -56.987 -23.108 66.552 1.00 43.25 563 ILE A O 1
ATOM 4273 N N . GLY A 1 564 ? -56.311 -21.001 66.693 1.00 47.97 564 GLY A N 1
ATOM 4274 C CA . GLY A 1 564 ? -57.073 -20.551 65.532 1.00 47.97 564 GLY A CA 1
ATOM 4275 C C . GLY A 1 564 ? -57.439 -19.078 65.624 1.00 47.97 564 GLY A C 1
ATOM 4276 O O . GLY A 1 564 ? -57.684 -18.557 66.709 1.00 47.97 564 GLY A O 1
ATOM 4277 N N . VAL A 1 565 ? -57.491 -18.412 64.473 1.00 46.12 565 VAL A N 1
ATOM 4278 C CA . VAL A 1 565 ? -58.047 -17.063 64.337 1.00 46.12 565 VAL A CA 1
ATOM 4279 C C . VAL A 1 565 ? -59.486 -17.210 63.850 1.00 46.12 565 VAL A C 1
ATOM 4281 O O . VAL A 1 565 ? -59.722 -17.766 62.778 1.00 46.12 565 VAL A O 1
ATOM 4284 N N . ILE A 1 566 ? -60.455 -16.747 64.640 1.00 44.59 566 ILE A N 1
ATOM 4285 C CA . ILE A 1 566 ? -61.855 -16.652 64.210 1.00 44.59 566 ILE A CA 1
ATOM 4286 C C . ILE A 1 566 ? -62.065 -15.230 63.697 1.00 44.59 566 ILE A C 1
ATOM 4288 O O . ILE A 1 566 ? -62.138 -14.290 64.485 1.00 44.59 566 ILE A O 1
ATOM 4292 N N . ASP A 1 567 ? -62.125 -15.077 62.376 1.00 37.72 567 ASP A N 1
ATOM 4293 C CA . ASP A 1 567 ? -62.393 -13.788 61.743 1.00 37.72 567 ASP A CA 1
ATOM 4294 C C . ASP A 1 567 ? -63.910 -13.525 61.690 1.00 37.72 567 ASP A C 1
ATOM 4296 O O . ASP A 1 567 ? -64.682 -14.342 61.184 1.00 37.72 567 ASP A O 1
ATOM 4300 N N . PHE A 1 568 ? -64.347 -12.386 62.229 1.00 37.03 568 PHE A N 1
ATOM 4301 C CA . PHE A 1 568 ? -65.751 -11.948 62.248 1.00 37.03 568 PHE A CA 1
ATOM 4302 C C . PHE A 1 568 ? -66.068 -10.970 61.099 1.00 37.03 568 PHE A C 1
ATOM 4304 O O . PHE A 1 568 ? -66.947 -10.114 61.219 1.00 37.03 568 PHE A O 1
ATOM 4311 N N . SER A 1 569 ? -65.377 -11.076 59.962 1.00 30.88 569 SER A N 1
ATOM 4312 C CA . SER A 1 569 ? -65.622 -10.248 58.777 1.00 30.88 569 SER A CA 1
ATOM 4313 C C . SER A 1 569 ? -66.855 -10.721 57.972 1.00 30.88 569 SER A C 1
ATOM 4315 O O . SER A 1 569 ? -66.778 -11.210 56.847 1.00 30.88 569 SER A O 1
ATOM 4317 N N . LEU A 1 570 ? -68.055 -10.551 58.538 1.00 27.16 570 LEU A N 1
ATOM 4318 C CA . LEU A 1 570 ? -69.326 -10.704 57.813 1.00 27.16 570 LEU A CA 1
ATOM 4319 C C . LEU A 1 570 ? -69.524 -9.521 56.847 1.00 27.16 570 LEU A C 1
ATOM 4321 O O . LEU A 1 570 ? -70.042 -8.469 57.222 1.00 27.16 570 LEU A O 1
ATOM 4325 N N . SER A 1 571 ? -69.149 -9.702 55.578 1.00 24.67 571 SER A N 1
ATOM 4326 C CA . SER A 1 571 ? -69.680 -8.877 54.487 1.00 24.67 571 SER A CA 1
ATOM 4327 C C . SER A 1 571 ? -71.066 -9.405 54.092 1.00 24.67 571 SER A C 1
ATOM 4329 O O . SER A 1 571 ? -71.230 -10.537 53.640 1.00 24.67 571 SER A O 1
ATOM 4331 N N . MET A 1 572 ? -72.104 -8.601 54.332 1.00 28.52 572 MET A N 1
ATOM 4332 C CA . MET A 1 572 ? -73.477 -8.913 53.933 1.00 28.52 572 MET A CA 1
ATOM 4333 C C . MET A 1 572 ? -73.617 -8.865 52.409 1.00 28.52 572 MET A C 1
ATOM 4335 O O . MET A 1 572 ? -73.772 -7.772 51.883 1.00 28.52 572 MET A O 1
ATOM 4339 N N . VAL A 1 573 ? -73.662 -10.020 51.734 1.00 27.59 573 VAL A N 1
ATOM 4340 C CA . VAL A 1 573 ? -74.598 -10.321 50.628 1.00 27.59 573 VAL A CA 1
ATOM 4341 C C . VAL A 1 573 ? -74.736 -11.848 50.510 1.00 27.59 573 VAL A C 1
ATOM 4343 O O . VAL A 1 573 ? -73.778 -12.524 50.154 1.00 27.59 573 VAL A O 1
ATOM 4346 N N . GLY A 1 574 ? -75.931 -12.401 50.748 1.00 23.67 574 GLY A N 1
ATOM 4347 C CA . GLY A 1 574 ? -76.253 -13.782 50.359 1.00 23.67 574 GLY A CA 1
ATOM 4348 C C . GLY A 1 574 ? -77.161 -14.519 51.338 1.00 23.67 574 GLY A C 1
ATOM 4349 O O . GLY A 1 574 ? -76.719 -14.972 52.387 1.00 23.67 574 GLY A O 1
ATOM 4350 N N . SER A 1 575 ? -78.438 -14.669 50.980 1.00 28.12 575 SER A N 1
ATOM 4351 C CA . SER A 1 575 ? -79.397 -15.484 51.724 1.00 28.12 575 SER A CA 1
ATOM 4352 C C . SER A 1 575 ? -78.998 -16.960 51.722 1.00 28.12 575 SER A C 1
ATOM 4354 O O . SER A 1 575 ? -78.843 -17.539 50.647 1.00 28.12 575 SER A O 1
ATOM 4356 N N . PHE A 1 576 ? -78.982 -17.593 52.893 1.00 27.41 576 PHE A N 1
ATOM 4357 C CA . PHE A 1 576 ? -79.192 -19.033 53.001 1.00 27.41 576 PHE A CA 1
ATOM 4358 C C . PHE A 1 576 ? -80.279 -19.332 54.028 1.00 27.41 576 PHE A C 1
ATOM 4360 O O . PHE A 1 576 ? -80.256 -18.876 55.169 1.00 27.41 576 PHE A O 1
ATOM 4367 N N . ALA A 1 577 ? -81.277 -20.057 53.535 1.00 27.88 577 ALA A N 1
ATOM 4368 C CA . ALA A 1 577 ? -82.432 -20.549 54.250 1.00 27.88 577 ALA A CA 1
ATOM 4369 C C . ALA A 1 577 ? -82.096 -21.828 55.033 1.00 27.88 577 ALA A C 1
ATOM 4371 O O . ALA A 1 577 ? -81.226 -22.598 54.635 1.00 27.88 577 ALA A O 1
ATOM 4372 N N . ASN A 1 578 ? -82.907 -22.073 56.065 1.00 31.69 578 ASN A N 1
ATOM 4373 C CA . ASN A 1 578 ? -83.020 -23.290 56.872 1.00 31.69 578 ASN A CA 1
ATOM 4374 C C . ASN A 1 578 ? -81.907 -23.577 57.883 1.00 31.69 578 ASN A C 1
ATOM 4376 O O . ASN A 1 578 ? -81.140 -24.511 57.712 1.00 31.69 578 ASN A O 1
ATOM 4380 N N . GLU A 1 579 ? -81.993 -22.916 59.039 1.00 30.66 579 GLU A N 1
ATOM 4381 C CA . GLU A 1 579 ? -81.834 -23.574 60.342 1.00 30.66 579 GLU A CA 1
ATOM 4382 C C . GLU A 1 579 ? -82.649 -22.806 61.403 1.00 30.66 579 GLU A C 1
ATOM 4384 O O . GLU A 1 579 ? -82.743 -21.579 61.379 1.00 30.66 579 GLU A O 1
ATOM 4389 N N . ARG A 1 580 ? -83.371 -23.532 62.268 1.00 29.95 580 ARG A N 1
ATOM 4390 C CA . ARG A 1 580 ? -84.399 -22.979 63.171 1.00 29.95 580 ARG A CA 1
ATOM 4391 C C . ARG A 1 580 ? -83.780 -22.081 64.246 1.00 29.95 580 ARG A C 1
ATOM 4393 O O . ARG A 1 580 ? -83.273 -22.574 65.250 1.00 29.95 580 ARG A O 1
ATOM 4400 N N . LEU A 1 581 ? -83.927 -20.772 64.070 1.00 28.86 581 LEU A N 1
ATOM 4401 C CA . LEU A 1 581 ? -83.681 -19.758 65.092 1.00 28.86 581 LEU A CA 1
ATOM 4402 C C . LEU A 1 581 ? -84.735 -19.839 66.202 1.00 28.86 581 LEU A C 1
ATOM 4404 O O . LEU A 1 581 ? -85.934 -19.740 65.941 1.00 28.86 581 LEU A O 1
ATOM 4408 N N . LYS A 1 582 ? -84.288 -20.009 67.449 1.00 28.86 582 LYS A N 1
ATOM 4409 C CA . LYS A 1 582 ? -85.109 -19.793 68.646 1.00 28.86 582 LYS A CA 1
ATOM 4410 C C . LYS A 1 582 ? -84.673 -18.474 69.279 1.00 28.86 582 LYS A C 1
ATOM 4412 O O . LYS A 1 582 ? -83.514 -18.333 69.651 1.00 28.86 582 LYS A O 1
ATOM 4417 N N . VAL A 1 583 ? -85.608 -17.533 69.369 1.00 28.48 583 VAL A N 1
ATOM 4418 C CA . VAL A 1 583 ? -85.438 -16.241 70.042 1.00 28.48 583 VAL A CA 1
ATOM 4419 C C . VAL A 1 583 ? -85.355 -16.487 71.552 1.00 28.48 583 VAL A C 1
ATOM 4421 O O . VAL A 1 583 ? -86.235 -17.141 72.113 1.00 28.48 583 VAL A O 1
ATOM 4424 N N . LEU A 1 584 ? -84.295 -15.995 72.189 1.00 30.66 584 LEU A N 1
ATOM 4425 C CA . LEU A 1 584 ? -84.236 -15.742 73.627 1.00 30.66 584 LEU A CA 1
ATOM 4426 C C . LEU A 1 584 ? -84.101 -14.226 73.780 1.00 30.66 584 LEU A C 1
ATOM 4428 O O . LEU A 1 584 ? -83.331 -13.606 73.041 1.00 30.66 584 LEU A O 1
ATOM 4432 N N . ASP A 1 585 ? -84.904 -13.647 74.670 1.00 33.34 585 ASP A N 1
ATOM 4433 C CA . ASP A 1 585 ? -84.842 -12.225 75.001 1.00 33.34 585 ASP A CA 1
ATOM 4434 C C . ASP A 1 585 ? -83.405 -11.872 75.432 1.00 33.34 585 ASP A C 1
ATOM 4436 O O . ASP A 1 585 ? -82.761 -12.661 76.121 1.00 33.34 585 ASP A O 1
ATOM 4440 N N . ASP A 1 586 ? -82.914 -10.722 74.955 1.00 34.19 586 ASP A N 1
ATOM 4441 C CA . ASP A 1 586 ? -81.572 -10.127 75.159 1.00 34.19 586 ASP A CA 1
ATOM 4442 C C . ASP A 1 586 ? -80.562 -10.207 73.991 1.00 34.19 586 ASP A C 1
ATOM 4444 O O . ASP A 1 586 ? -79.390 -9.882 74.155 1.00 34.19 586 ASP A O 1
ATOM 4448 N N . GLY A 1 587 ? -81.000 -10.503 72.761 1.00 32.59 587 GLY A N 1
ATOM 4449 C CA . GLY A 1 587 ? -80.333 -9.987 71.545 1.00 32.59 587 GLY A CA 1
ATOM 4450 C C . GLY A 1 587 ? -78.903 -10.473 71.239 1.00 32.59 587 GLY A C 1
ATOM 4451 O O . GLY A 1 587 ? -78.233 -9.874 70.396 1.00 32.59 587 GLY A O 1
ATOM 4452 N N . VAL A 1 588 ? -78.439 -11.564 71.856 1.00 28.56 588 VAL A N 1
ATOM 4453 C CA . VAL A 1 588 ? -77.136 -12.195 71.572 1.00 28.56 588 VAL A CA 1
ATOM 4454 C C . VAL A 1 588 ? -77.326 -13.453 70.718 1.00 28.56 588 VAL A C 1
ATOM 4456 O O . VAL A 1 588 ? -78.044 -14.380 71.092 1.00 28.56 588 VAL A O 1
ATOM 4459 N N . TRP A 1 589 ? -76.659 -13.503 69.562 1.00 28.92 589 TRP A N 1
ATOM 4460 C CA . TRP A 1 589 ? -76.689 -14.648 68.649 1.00 28.92 589 TRP A CA 1
ATOM 4461 C C . TRP A 1 589 ? -75.639 -15.686 69.064 1.00 28.92 589 TRP A C 1
ATOM 4463 O O . TRP A 1 589 ? -74.455 -15.380 69.160 1.00 28.92 589 TRP A O 1
ATOM 4473 N N . SER A 1 590 ? -76.071 -16.929 69.291 1.00 27.00 590 SER A N 1
ATOM 4474 C CA . SER A 1 590 ? -75.211 -18.071 69.622 1.00 27.00 590 SER A CA 1
ATOM 4475 C C . SER A 1 590 ? -75.293 -19.106 68.502 1.00 27.00 590 SER A C 1
ATOM 4477 O O . SER A 1 590 ? -76.309 -19.782 68.336 1.00 27.00 590 SER A O 1
ATOM 4479 N N . LEU A 1 591 ? -74.217 -19.224 67.724 1.00 27.58 591 LEU A N 1
ATOM 4480 C CA . LEU A 1 591 ? -73.977 -20.333 66.803 1.00 27.58 591 LEU A CA 1
ATOM 4481 C C . LEU A 1 591 ? -72.899 -21.217 67.433 1.00 27.58 591 LEU A C 1
ATOM 4483 O O . LEU A 1 591 ? -71.760 -20.790 67.595 1.00 27.58 591 LEU A O 1
ATOM 4487 N N . ARG A 1 592 ? -73.257 -22.451 67.810 1.00 25.80 592 ARG A N 1
ATOM 4488 C CA . ARG A 1 592 ? -72.287 -23.503 68.148 1.00 25.80 592 ARG A CA 1
ATOM 4489 C C . ARG A 1 592 ? -72.060 -24.369 66.907 1.00 25.80 592 ARG A C 1
ATOM 4491 O O . ARG A 1 592 ? -72.916 -25.212 66.630 1.00 25.80 592 ARG A O 1
ATOM 4498 N N . PRO A 1 593 ? -70.929 -24.258 66.193 1.00 28.45 593 PRO A N 1
ATOM 4499 C CA . PRO A 1 593 ? -70.541 -25.302 65.265 1.00 28.45 593 PRO A CA 1
ATOM 4500 C C . PRO A 1 593 ? -70.049 -26.505 66.077 1.00 28.45 593 PRO A C 1
ATOM 4502 O O . PRO A 1 593 ? -69.151 -26.396 66.912 1.00 28.45 593 PRO A O 1
ATOM 4505 N N . ARG A 1 594 ? -70.632 -27.682 65.837 1.00 26.72 594 ARG A N 1
ATOM 4506 C CA . ARG A 1 594 ? -69.997 -28.952 66.203 1.00 26.72 594 ARG A CA 1
ATOM 4507 C C . ARG A 1 594 ? -68.883 -29.215 65.195 1.00 26.72 594 ARG A C 1
ATOM 4509 O O . ARG A 1 594 ? -69.176 -29.638 64.083 1.00 26.72 594 ARG A O 1
ATOM 4516 N N . LEU A 1 595 ? -67.630 -29.040 65.600 1.00 27.03 595 LEU A N 1
ATOM 4517 C CA . LEU A 1 595 ? -66.494 -29.660 64.921 1.00 27.03 595 LEU A CA 1
ATOM 4518 C C . LEU A 1 595 ? -65.689 -30.483 65.927 1.00 27.03 595 LEU A C 1
ATOM 4520 O O . LEU A 1 595 ? -65.250 -30.017 66.974 1.00 27.03 595 LEU A O 1
ATOM 4524 N N . THR A 1 596 ? -65.600 -31.768 65.612 1.00 27.72 596 THR A N 1
ATOM 4525 C CA . THR A 1 596 ? -64.904 -32.822 66.337 1.00 27.72 596 THR A CA 1
ATOM 4526 C C . THR A 1 596 ? -63.458 -32.924 65.861 1.00 27.72 596 THR A C 1
ATOM 4528 O O . THR A 1 596 ? -63.236 -33.404 64.756 1.00 27.72 596 THR A O 1
ATOM 4531 N N . SER A 1 597 ? -62.487 -32.594 66.712 1.00 23.22 597 SER A N 1
ATOM 4532 C CA . SER A 1 597 ? -61.136 -33.182 66.674 1.00 23.22 597 SER A CA 1
ATOM 4533 C C . SER A 1 597 ? -60.360 -32.810 67.939 1.00 23.22 597 SER A C 1
ATOM 4535 O O . SER A 1 597 ? -60.127 -31.639 68.213 1.00 23.22 597 SER A O 1
ATOM 4537 N N . ARG A 1 598 ? -59.990 -33.825 68.731 1.00 25.27 598 ARG A N 1
ATOM 4538 C CA . ARG A 1 598 ? -59.131 -33.715 69.921 1.00 25.27 598 ARG A CA 1
ATOM 4539 C C . ARG A 1 598 ? -57.660 -33.701 69.493 1.00 25.27 598 ARG A C 1
ATOM 4541 O O . ARG A 1 598 ? -57.282 -34.564 68.707 1.00 25.27 598 ARG A O 1
ATOM 4548 N N . CYS A 1 599 ? -56.833 -32.866 70.121 1.00 21.22 599 CYS A N 1
ATOM 4549 C CA . CYS A 1 599 ? -55.385 -33.079 70.210 1.00 21.22 599 CYS A CA 1
ATOM 4550 C C . CYS A 1 599 ? -54.953 -33.156 71.682 1.00 21.22 599 CYS A C 1
ATOM 4552 O O . CYS A 1 599 ? -55.488 -32.469 72.546 1.00 21.22 599 CYS A O 1
ATOM 4554 N N . LYS A 1 600 ? -54.043 -34.093 71.951 1.00 23.75 600 LYS A N 1
ATOM 4555 C CA . LYS A 1 600 ? -53.615 -34.607 73.256 1.00 23.75 600 LYS A CA 1
ATOM 4556 C C . LYS A 1 600 ? -52.205 -34.078 73.526 1.00 23.75 600 LYS A C 1
ATOM 4558 O O . LYS A 1 600 ? -51.354 -34.208 72.653 1.00 23.75 600 LYS A O 1
ATOM 4563 N N . MET A 1 601 ? -51.946 -33.526 74.710 1.00 22.98 601 MET A N 1
ATOM 4564 C CA . MET A 1 601 ? -50.586 -33.179 75.136 1.00 22.98 601 MET A CA 1
ATOM 4565 C C . MET A 1 601 ? -49.807 -34.473 75.437 1.00 22.98 601 MET A C 1
ATOM 4567 O O . MET A 1 601 ? -50.284 -35.320 76.198 1.00 22.98 601 MET A O 1
ATOM 4571 N N . VAL A 1 602 ? -48.634 -34.646 74.823 1.00 24.50 602 VAL A N 1
ATOM 4572 C CA . VAL A 1 602 ? -47.649 -35.674 75.192 1.00 24.50 602 VAL A CA 1
ATOM 4573 C C . VAL A 1 602 ? -46.581 -34.987 76.035 1.00 24.50 602 VAL A C 1
ATOM 4575 O O . VAL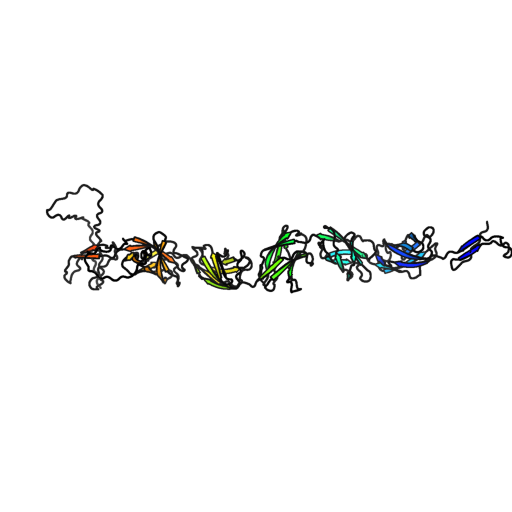 A 1 602 ? -45.921 -34.065 75.572 1.00 24.50 602 VAL A O 1
ATOM 4578 N N . SER A 1 603 ? -46.447 -35.435 77.280 1.00 24.66 603 SER A N 1
ATOM 4579 C CA . SER A 1 603 ? -45.346 -35.087 78.176 1.00 24.66 603 SER A CA 1
ATOM 4580 C C . SER A 1 603 ? -44.061 -35.749 77.659 1.00 24.66 603 SER A C 1
ATOM 4582 O O . SER A 1 603 ? -44.044 -36.960 77.437 1.00 24.66 603 SER A O 1
ATOM 4584 N N . MET A 1 604 ? -42.994 -34.970 77.464 1.00 26.31 604 MET A N 1
ATOM 4585 C CA . MET A 1 604 ? -41.628 -35.497 77.411 1.00 26.31 604 MET A CA 1
ATOM 4586 C C . MET A 1 604 ? -40.987 -35.261 78.777 1.00 26.31 604 MET A C 1
ATOM 4588 O O . MET A 1 604 ? -40.831 -34.123 79.211 1.00 26.31 604 MET A O 1
ATOM 4592 N N . GLY A 1 605 ? -40.702 -36.356 79.477 1.00 27.88 605 GLY A N 1
ATOM 4593 C CA . GLY A 1 605 ? -39.874 -36.371 80.673 1.00 27.88 605 GLY A CA 1
ATOM 4594 C C . GLY A 1 605 ? -38.424 -36.698 80.320 1.00 27.88 605 GLY A C 1
ATOM 4595 O O . GLY A 1 605 ? -38.200 -37.616 79.534 1.00 27.88 605 GLY A O 1
ATOM 4596 N N . GLN A 1 606 ? -37.533 -35.956 80.990 1.00 29.19 606 GLN A N 1
ATOM 4597 C CA . GLN A 1 606 ? -36.063 -36.018 81.079 1.00 29.19 606 GLN A CA 1
ATOM 4598 C C . GLN A 1 606 ? -35.241 -35.817 79.806 1.00 29.19 606 GLN A C 1
ATOM 4600 O O . GLN A 1 606 ? -35.271 -36.678 78.904 1.00 29.19 606 GLN A O 1
#

Radius of gyration: 58.33 Å; Cα contacts (8 Å, |Δi|>4): 1370; chains: 1; bounding box: 143×70×176 Å

Mean predicted aligned error: 16.56 Å

Secondary structure (DSSP, 8-state):
----PPPP-SS-EEEEE--BSSSSSB-SS-EEEEEPPPPEEEEEES-EEETT---EEEEEEES--TTT--EEEEETTEEE-EEEEETTEEEEEPPPPSS-SEEEEEEEEETTEE-S-TT-EEEEEPPPEEEEEESSEEESSS-EEEEEEEE---TTS-EEEEETTEEEEEEEEETTEEEEEE----SEEEEEEEEETTSPPPS--EEEEEEPPPEEEEEESSEEETT---EEEEEEE---TTS-EEEEEE-SS--PPEEEE-EEEETTEEEEEPPP--SEEEEEEEEETTEE-S--EEEEEEPPPEEEEEESSEEETTS-EEEEEEEE----STT-EEEETTEEE-EEEEEETTEEEEEEPP--S-EEEEEEEESSSS-B-SSPEEEEEEPPPEEEEEESSEEETTSSEEEEEEEEE-----TT-EEEEEETTEEEEEEEEEEEETTEEEEEEEPGGGGGTTS------------------------S--SEEEEEEEESSSS-B-SSPEEEEEEPPPEEEEEE-S---TTS----EEEEES----TT----BTTB---PPP----------------------TT--------------PPP---

Organism: NCBI:txid29920